Protein AF-A0A8H4QXZ8-F1 (afdb_monomer_lite)

Sequence (461 aa):
MEMTDLEATKEKPDNKYRVPRISLKGYVGNFFSRNATYQVMFWPHSFQKPGVSCVSVPPTEKPFRNQDNFQRIYKGRTADDRYINPDNGRLDHLIVQCTDRVYSGRRNSTYKRTFIRNVSPKTLRVANWPMSHLDYGPRKNKPLGYFLMVVKWPLTCIALYIIIGLPGVASTGDVINDGGFDAFVYRYWGICKITRNAVETNNKTLTEISQSEDDETDETKMPNNRILEPRKLCFLTGRTAPLLDPDNPGLEAEMGLPMLVSEWKAQNQDIHNGKCPDYVFIAYTTEHFNHSDTHAIRVLHALAARATREVGLEAYWIGVSCMQTKTQSLQGHQEDVFRISDVVRGAYSLAVIVGPGERDPTNEAPTEFLLQHWGERMWTLPEALLSTPHRPIQVWRRGYPDPLILSKTQLAALAWRDMASTRQLVDHYEGNLTLSRLELVIIGLQSVFSRKTTQYFRNKQ

Foldseek 3Di:
DDDDDDDDPPDDPDPPDDPPPQPFPACVRLVPAPQWDADDPDPPGIWGDAPDFADFAPPPDAFDWDAWPVRDIDGHRGPAAWDQDPVPRDTDFDEDEDGPCVRNDDRHDSGMYDHDHPPDAPLVCLVCVLVPQPDPDPDPRDVVSVVSSVVSVVVSVVVNVVQVPDPPSPPPPPCDPVVDDDPDPDPDPDDPQDPDDPVRPPCVVVVVVVVPDDDPPPPVCPPRDDLDEQQKKFFQDDLDDPPDDPPDPPLVNQAGDIDGQVVVCVVCVPPAVSDRFAEEEEAEDCQFQPLVDPVSVSLSRNQRSVVCVVVVGGIYDDCSRRADDCVVPVVRNVVNVVSVLSNLLRHPAYEYEFEQGPVRPPRPDDLLVRLQVSLLALCVLSSLLSHDAPAWYWYHYRPDDGTDTHDSLRSLVRHYPPSVLSNQSSCCSNVVDPDDPVSNVVSVVVRSVSHDDDPVPDPPD

Structure (mmCIF, N/CA/C/O backbone):
data_AF-A0A8H4QXZ8-F1
#
_entry.id   AF-A0A8H4QXZ8-F1
#
loop_
_atom_site.group_PDB
_atom_site.id
_atom_site.type_symbol
_atom_site.label_atom_id
_atom_site.label_alt_id
_atom_site.label_comp_id
_atom_site.label_asym_id
_atom_site.label_entity_id
_atom_site.label_seq_id
_atom_site.pdbx_PDB_ins_code
_atom_site.Cartn_x
_atom_site.Cartn_y
_atom_site.Cartn_z
_atom_site.occupancy
_atom_site.B_iso_or_equiv
_atom_site.auth_seq_id
_atom_site.auth_comp_id
_atom_site.auth_asym_id
_atom_site.auth_atom_id
_atom_site.pdbx_PDB_model_num
ATOM 1 N N . MET A 1 1 ? 38.850 -57.805 4.869 1.00 40.12 1 MET A N 1
ATOM 2 C CA . MET A 1 1 ? 39.783 -56.667 4.940 1.00 40.12 1 MET A CA 1
ATOM 3 C C . MET A 1 1 ? 39.761 -56.013 3.578 1.00 40.12 1 MET A C 1
ATOM 5 O O . MET A 1 1 ? 40.509 -56.425 2.714 1.00 40.12 1 MET A O 1
ATOM 9 N N . GLU A 1 2 ? 38.828 -55.091 3.378 1.00 25.50 2 GLU A N 1
ATOM 10 C CA . GLU A 1 2 ? 38.849 -54.123 2.281 1.00 25.50 2 GLU A CA 1
ATOM 11 C C . GLU A 1 2 ? 37.888 -53.004 2.692 1.00 25.50 2 GLU A C 1
ATOM 13 O O . GLU A 1 2 ? 36.695 -53.225 2.887 1.00 25.50 2 GLU A O 1
ATOM 18 N N . MET A 1 3 ? 38.474 -51.845 2.987 1.00 28.33 3 MET A N 1
ATOM 19 C CA . MET A 1 3 ? 37.795 -50.579 3.227 1.00 28.33 3 MET A CA 1
ATOM 20 C C . MET A 1 3 ? 37.435 -50.028 1.850 1.00 28.33 3 MET A C 1
ATOM 22 O O . MET A 1 3 ? 38.334 -49.728 1.071 1.00 28.33 3 MET A O 1
ATOM 26 N N . THR A 1 4 ? 36.149 -49.927 1.531 1.00 30.42 4 THR A N 1
ATOM 27 C CA . THR A 1 4 ? 35.691 -49.180 0.356 1.00 30.42 4 THR A CA 1
ATOM 28 C C . THR A 1 4 ? 35.360 -47.757 0.775 1.00 30.42 4 THR A C 1
ATOM 30 O O . THR A 1 4 ? 34.411 -47.524 1.526 1.00 30.42 4 THR A O 1
ATOM 33 N N . ASP A 1 5 ? 36.188 -46.838 0.287 1.00 28.52 5 ASP A N 1
ATOM 34 C CA . ASP A 1 5 ? 36.081 -45.394 0.422 1.00 28.52 5 ASP A CA 1
ATOM 35 C C . ASP A 1 5 ? 34.729 -44.865 -0.080 1.00 28.52 5 ASP A C 1
ATOM 37 O O . ASP A 1 5 ? 34.314 -45.092 -1.218 1.00 28.52 5 ASP A O 1
ATOM 41 N N . LEU A 1 6 ? 34.050 -44.113 0.786 1.00 31.20 6 LEU A N 1
ATOM 42 C CA . LEU A 1 6 ? 32.918 -43.258 0.441 1.00 31.20 6 LEU A CA 1
ATOM 43 C C . LEU A 1 6 ? 33.457 -41.986 -0.229 1.00 31.20 6 LEU A C 1
ATOM 45 O O . LEU A 1 6 ? 33.706 -40.974 0.429 1.00 31.20 6 LEU A O 1
ATOM 49 N N . GLU A 1 7 ? 33.639 -42.021 -1.549 1.00 31.31 7 GLU A N 1
ATOM 50 C CA . GLU A 1 7 ? 33.827 -40.798 -2.330 1.00 31.31 7 GLU A CA 1
ATOM 51 C C . GLU A 1 7 ? 32.504 -40.024 -2.406 1.00 31.31 7 GLU A C 1
ATOM 53 O O . GLU A 1 7 ? 31.550 -40.403 -3.085 1.00 31.31 7 GLU A O 1
ATOM 58 N N . ALA A 1 8 ? 32.464 -38.903 -1.688 1.00 29.77 8 ALA A N 1
ATOM 59 C CA . ALA A 1 8 ? 31.412 -37.906 -1.767 1.00 29.77 8 ALA A CA 1
ATOM 60 C C . ALA A 1 8 ? 31.281 -37.371 -3.204 1.00 29.77 8 ALA A C 1
ATOM 62 O O . ALA A 1 8 ? 32.132 -36.624 -3.702 1.00 29.77 8 ALA A O 1
ATOM 63 N N . THR A 1 9 ? 30.176 -37.706 -3.865 1.00 29.73 9 THR A N 1
ATOM 64 C CA . THR A 1 9 ? 29.753 -37.087 -5.120 1.00 29.73 9 THR A CA 1
ATOM 65 C C . THR A 1 9 ? 29.471 -35.605 -4.883 1.00 29.73 9 THR A C 1
ATOM 67 O O . THR A 1 9 ? 28.414 -35.222 -4.390 1.00 29.73 9 THR A O 1
ATOM 70 N N . LYS A 1 10 ? 30.433 -34.745 -5.239 1.00 30.77 10 LYS A N 1
ATOM 71 C CA . LYS A 1 10 ? 30.224 -33.297 -5.367 1.00 30.77 10 LYS A CA 1
ATOM 72 C C . LYS A 1 10 ? 29.241 -33.032 -6.506 1.00 30.77 10 LYS A C 1
ATOM 74 O O . LYS A 1 10 ? 29.642 -32.944 -7.669 1.00 30.77 10 LYS A O 1
ATOM 79 N N . GLU A 1 11 ? 27.967 -32.870 -6.173 1.00 29.28 11 GLU A N 1
ATOM 80 C CA . GLU A 1 11 ? 26.991 -32.277 -7.080 1.00 29.28 11 GLU A CA 1
ATOM 81 C C . GLU A 1 11 ? 27.438 -30.855 -7.451 1.00 29.28 11 GLU A C 1
ATOM 83 O O . GLU A 1 11 ? 27.736 -30.008 -6.606 1.00 29.28 11 GLU A O 1
ATOM 88 N N . LYS A 1 12 ? 27.567 -30.604 -8.757 1.00 30.59 12 LYS A N 1
ATOM 89 C CA . LYS A 1 12 ? 27.849 -29.271 -9.296 1.00 30.59 12 LYS A CA 1
ATOM 90 C C . LYS A 1 12 ? 26.573 -28.432 -9.186 1.00 30.59 12 LYS A C 1
ATOM 92 O O . LYS A 1 12 ? 25.560 -28.866 -9.729 1.00 30.59 12 LYS A O 1
ATOM 97 N N . PRO A 1 13 ? 26.615 -27.218 -8.610 1.00 33.22 13 PRO A N 1
ATOM 98 C CA . PRO A 1 13 ? 25.441 -26.359 -8.560 1.00 33.22 13 PRO A CA 1
ATOM 99 C C . PRO A 1 13 ? 25.005 -25.968 -9.977 1.00 33.22 13 PRO A C 1
ATOM 101 O O . PRO A 1 13 ? 25.792 -25.457 -10.791 1.00 33.22 13 PRO A O 1
ATOM 104 N N . ASP A 1 14 ? 23.737 -26.250 -10.255 1.00 35.47 14 ASP A N 1
ATOM 105 C CA . ASP A 1 14 ? 23.066 -26.084 -11.535 1.00 35.47 14 ASP A CA 1
ATOM 106 C C . ASP A 1 14 ? 22.974 -24.581 -11.879 1.00 35.47 14 ASP A C 1
ATOM 108 O O . ASP A 1 14 ? 22.296 -23.785 -11.234 1.00 35.47 14 ASP A O 1
ATOM 112 N N . ASN A 1 15 ? 23.739 -24.152 -12.885 1.00 38.16 15 ASN A N 1
ATOM 113 C CA . ASN A 1 15 ? 23.988 -22.745 -13.240 1.00 38.16 15 ASN A CA 1
ATOM 114 C C . ASN A 1 15 ? 22.828 -22.126 -14.055 1.00 38.16 15 ASN A C 1
ATOM 116 O O . ASN A 1 15 ? 23.041 -21.601 -15.152 1.00 38.16 15 ASN A O 1
ATOM 120 N N . LYS A 1 16 ? 21.586 -22.210 -13.563 1.00 38.00 16 LYS A N 1
ATOM 121 C CA . LYS A 1 16 ? 20.384 -21.827 -14.335 1.00 38.00 16 LYS A CA 1
ATOM 122 C C . LYS A 1 16 ? 20.108 -20.322 -14.436 1.00 38.00 16 LYS A C 1
ATOM 124 O O . LYS A 1 16 ? 19.367 -19.917 -15.328 1.00 38.00 16 LYS A O 1
ATOM 129 N N . TYR A 1 17 ? 20.786 -19.471 -13.665 1.00 39.31 17 TYR A N 1
ATOM 130 C CA . TYR A 1 17 ? 20.624 -18.012 -13.750 1.00 39.31 17 TYR A CA 1
ATOM 131 C C . TYR A 1 17 ? 21.889 -17.307 -14.238 1.00 39.31 17 TYR A C 1
ATOM 133 O O . TYR A 1 17 ? 22.532 -16.541 -13.524 1.00 39.31 17 TYR A O 1
ATOM 141 N N . ARG A 1 18 ? 22.265 -17.536 -15.499 1.00 39.78 18 ARG A N 1
ATOM 142 C CA . ARG A 1 18 ? 23.238 -16.671 -16.180 1.00 39.78 18 ARG A CA 1
ATOM 143 C C . ARG A 1 18 ? 22.534 -15.869 -17.251 1.00 39.78 18 ARG A C 1
ATOM 145 O O . ARG A 1 18 ? 22.219 -16.404 -18.307 1.00 39.78 18 ARG A O 1
ATOM 152 N N . VAL A 1 19 ? 22.338 -14.576 -17.001 1.00 39.78 19 VAL A N 1
ATOM 153 C CA . VAL A 1 19 ? 21.958 -13.624 -18.050 1.00 39.78 19 VAL A CA 1
ATOM 154 C C . VAL A 1 19 ? 23.152 -13.520 -19.008 1.00 39.78 19 VAL A C 1
ATOM 156 O O . VAL A 1 19 ? 24.196 -12.991 -18.615 1.00 39.78 19 VAL A O 1
ATOM 159 N N . PRO A 1 20 ? 23.080 -14.054 -20.241 1.00 45.22 20 PRO A N 1
ATOM 160 C CA . PRO A 1 20 ? 24.169 -13.884 -21.190 1.00 45.22 20 PRO A CA 1
ATOM 161 C C . PRO A 1 20 ? 24.336 -12.388 -21.474 1.00 45.22 20 PRO A C 1
ATOM 163 O O . PRO A 1 20 ? 23.347 -11.681 -21.673 1.00 45.22 20 PRO A O 1
ATOM 166 N N . ARG A 1 21 ? 25.579 -11.889 -21.518 1.00 49.34 21 ARG A N 1
ATOM 167 C CA . ARG A 1 21 ? 25.842 -10.534 -22.024 1.00 49.34 21 ARG A CA 1
ATOM 168 C C . ARG A 1 21 ? 25.357 -10.471 -23.472 1.00 49.34 21 ARG A C 1
ATOM 170 O O . ARG A 1 21 ? 25.972 -11.046 -24.367 1.00 49.34 21 ARG A O 1
ATOM 177 N N . ILE A 1 22 ? 24.240 -9.787 -23.699 1.00 55.28 22 ILE A N 1
ATOM 178 C CA . ILE A 1 22 ? 23.729 -9.514 -25.040 1.00 55.28 22 ILE A CA 1
ATOM 179 C C . ILE A 1 22 ? 24.580 -8.371 -25.594 1.00 55.28 22 ILE A C 1
ATOM 181 O O . ILE A 1 22 ? 24.393 -7.214 -25.222 1.00 55.28 22 ILE A O 1
ATOM 185 N N . SER A 1 23 ? 25.554 -8.701 -26.443 1.00 59.81 23 SER A N 1
ATOM 186 C CA . SER A 1 23 ? 26.303 -7.688 -27.187 1.00 59.81 23 SER A CA 1
ATOM 187 C C . SER A 1 23 ? 25.345 -6.956 -28.125 1.00 59.81 23 SER A C 1
ATOM 189 O O . SER A 1 23 ? 24.723 -7.583 -28.985 1.00 59.81 23 SER A O 1
ATOM 191 N N . LEU A 1 24 ? 25.197 -5.645 -27.920 1.00 66.38 24 LEU A N 1
ATOM 192 C CA . LEU A 1 24 ? 24.347 -4.805 -28.752 1.00 66.38 24 LEU A CA 1
ATOM 193 C C . LEU A 1 24 ? 25.081 -4.459 -30.060 1.00 66.38 24 LEU A C 1
ATOM 195 O O . LEU A 1 24 ? 26.149 -3.853 -30.045 1.00 66.38 24 LEU A O 1
ATOM 199 N N . LYS A 1 25 ? 24.486 -4.803 -31.198 1.00 67.81 25 LYS A N 1
ATOM 200 C CA . LYS A 1 25 ? 24.957 -4.595 -32.574 1.00 67.81 25 LYS A CA 1
ATOM 201 C C . LYS A 1 25 ? 25.077 -3.118 -32.965 1.00 67.81 25 LYS A C 1
ATOM 203 O O . LYS A 1 25 ? 25.807 -2.792 -33.903 1.00 67.81 25 LYS A O 1
ATOM 208 N N . GLY A 1 26 ? 24.370 -2.222 -32.270 1.00 69.38 26 GLY A N 1
ATOM 209 C CA . GLY A 1 26 ? 24.439 -0.774 -32.487 1.00 69.38 26 GLY A CA 1
ATOM 210 C C . GLY A 1 26 ? 24.115 -0.352 -33.930 1.00 69.38 26 GLY A C 1
ATOM 211 O O . GLY A 1 26 ? 23.348 -1.017 -34.625 1.00 69.38 26 GLY A O 1
ATOM 212 N N . TYR A 1 27 ? 24.702 0.763 -34.388 1.00 66.94 27 TYR A N 1
ATOM 213 C CA . TYR A 1 27 ? 24.479 1.286 -35.746 1.00 66.94 27 TYR A CA 1
ATOM 214 C C . TYR A 1 27 ? 24.989 0.331 -36.826 1.00 66.94 27 TYR A C 1
ATOM 216 O O . TYR A 1 27 ? 24.256 0.026 -37.755 1.00 66.94 27 TYR A O 1
ATOM 224 N N . VAL A 1 28 ? 26.211 -0.183 -36.695 1.00 67.00 28 VAL A N 1
ATOM 225 C CA . VAL A 1 28 ? 26.850 -0.968 -37.764 1.00 67.00 28 VAL A CA 1
ATOM 226 C C . VAL A 1 28 ? 26.048 -2.231 -38.103 1.00 67.00 28 VAL A C 1
ATOM 228 O O . VAL A 1 28 ? 25.937 -2.580 -39.273 1.00 67.00 28 VAL A O 1
ATOM 231 N N . GLY A 1 29 ? 25.426 -2.882 -37.112 1.00 70.25 29 GLY A N 1
ATOM 232 C CA . GLY A 1 29 ? 24.627 -4.084 -37.363 1.00 70.25 29 GLY A CA 1
ATOM 233 C C . GLY A 1 29 ? 23.132 -3.849 -37.609 1.00 70.25 29 GLY A C 1
ATOM 234 O O . GLY A 1 29 ? 22.525 -4.625 -38.344 1.00 70.25 29 GLY A O 1
ATOM 235 N N . ASN A 1 30 ? 22.518 -2.813 -37.025 1.00 71.19 30 ASN A N 1
ATOM 236 C CA . ASN A 1 30 ? 21.069 -2.591 -37.157 1.00 71.19 30 ASN A CA 1
ATOM 237 C C . ASN A 1 30 ? 20.690 -1.563 -38.225 1.00 71.19 30 ASN A C 1
ATOM 239 O O . ASN A 1 30 ? 19.537 -1.557 -38.654 1.00 71.19 30 ASN A O 1
ATOM 243 N N . PHE A 1 31 ? 21.624 -0.709 -38.660 1.00 69.00 31 PHE A N 1
ATOM 244 C CA . PHE A 1 31 ? 21.345 0.305 -39.675 1.00 69.00 31 PHE A CA 1
ATOM 245 C C . PHE A 1 31 ? 20.950 -0.348 -40.998 1.00 69.00 31 PHE A C 1
ATOM 247 O O . PHE A 1 31 ? 19.939 0.041 -41.550 1.00 69.00 31 PHE A O 1
ATOM 254 N N . PHE A 1 32 ? 21.631 -1.416 -41.425 1.00 68.81 32 PHE A N 1
ATOM 255 C CA . PHE A 1 32 ? 21.321 -2.165 -42.654 1.00 68.81 32 PHE A CA 1
ATOM 256 C C . PHE A 1 32 ? 20.260 -3.265 -42.480 1.00 68.81 32 PHE A C 1
ATOM 258 O O . PHE A 1 32 ? 20.132 -4.162 -43.314 1.00 68.81 32 PHE A O 1
ATOM 265 N N . SER A 1 33 ? 19.497 -3.242 -41.386 1.00 72.38 33 SER A N 1
ATOM 266 C CA . SER A 1 33 ? 18.432 -4.222 -41.177 1.00 72.38 33 SER A CA 1
ATOM 267 C C . SER A 1 33 ? 17.321 -4.038 -42.212 1.00 72.38 33 SER A C 1
ATOM 269 O O . SER A 1 33 ? 16.847 -2.924 -42.430 1.00 72.38 33 SER A O 1
ATOM 271 N N . ARG A 1 34 ? 16.814 -5.145 -42.776 1.00 70.88 34 ARG A N 1
ATOM 272 C CA . ARG A 1 34 ? 15.677 -5.166 -43.725 1.00 70.88 34 ARG A CA 1
ATOM 273 C C . ARG A 1 34 ? 14.434 -4.437 -43.197 1.00 70.88 34 ARG A C 1
ATOM 275 O O . ARG A 1 34 ? 13.572 -4.024 -43.965 1.00 70.88 34 ARG A O 1
ATOM 282 N N . ASN A 1 35 ? 14.338 -4.285 -41.878 1.00 73.38 35 ASN A N 1
ATOM 283 C CA . ASN A 1 35 ? 13.201 -3.677 -41.208 1.00 73.38 35 ASN A CA 1
ATOM 284 C C . ASN A 1 35 ? 13.398 -2.201 -40.826 1.00 73.38 35 ASN A C 1
ATOM 286 O O . ASN A 1 35 ? 12.463 -1.626 -40.259 1.00 73.38 35 ASN A O 1
ATOM 290 N N . ALA A 1 36 ? 14.559 -1.609 -41.120 1.00 80.81 36 ALA A N 1
ATOM 291 C CA . ALA A 1 36 ? 14.874 -0.222 -40.807 1.00 80.81 36 ALA A CA 1
ATOM 292 C C . ALA A 1 36 ? 14.203 0.747 -41.796 1.00 80.81 36 ALA A C 1
ATOM 294 O O . ALA A 1 36 ? 14.216 0.561 -43.008 1.00 80.81 36 ALA A O 1
ATOM 295 N N . THR A 1 37 ? 13.589 1.792 -41.255 1.00 83.00 37 THR A N 1
ATOM 296 C CA . THR A 1 37 ? 13.102 2.972 -41.972 1.00 83.00 37 THR A CA 1
ATOM 297 C C . THR A 1 37 ? 13.981 4.149 -41.586 1.00 83.00 37 THR A C 1
ATOM 299 O O . THR A 1 37 ? 14.341 4.289 -40.416 1.00 83.00 37 THR A O 1
ATOM 302 N N . TYR A 1 38 ? 14.305 4.996 -42.558 1.00 80.38 38 TYR A N 1
ATOM 303 C CA . TYR A 1 38 ? 15.212 6.119 -42.361 1.00 80.38 38 TYR A CA 1
ATOM 304 C C . TYR A 1 38 ? 14.473 7.448 -42.417 1.00 80.38 38 TYR A C 1
ATOM 306 O O . TYR A 1 38 ? 13.530 7.615 -43.192 1.00 80.38 38 TYR A O 1
ATOM 314 N N . GLN A 1 39 ? 14.923 8.397 -41.604 1.00 77.31 39 GLN A N 1
ATOM 315 C CA . GLN A 1 39 ? 14.449 9.774 -41.636 1.00 77.31 39 GLN A CA 1
ATOM 316 C C . GLN A 1 39 ? 15.647 10.716 -41.576 1.00 77.31 3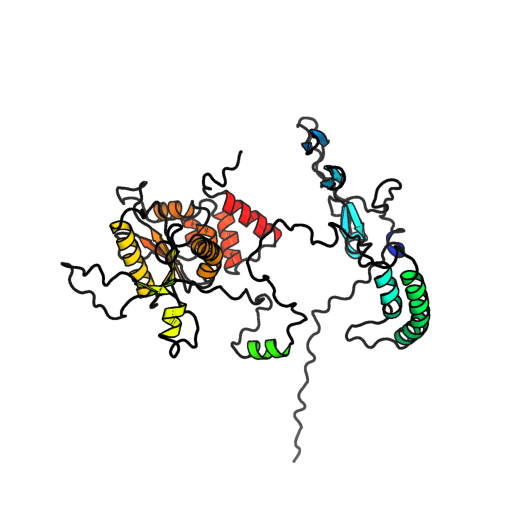9 GLN A C 1
ATOM 318 O O . GLN A 1 39 ? 16.487 10.634 -40.683 1.00 77.31 39 GLN A O 1
ATOM 323 N N . VAL A 1 40 ? 15.741 11.601 -42.565 1.00 68.62 40 VAL A N 1
ATOM 324 C CA . VAL A 1 40 ? 16.915 12.467 -42.742 1.00 68.62 40 VAL A CA 1
ATOM 325 C C . VAL A 1 40 ? 16.863 13.657 -41.785 1.00 68.62 40 VAL A C 1
ATOM 327 O O . VAL A 1 40 ? 17.866 14.002 -41.175 1.00 68.62 40 VAL A O 1
ATOM 330 N N . MET A 1 41 ? 15.680 14.246 -41.605 1.00 62.12 41 MET A N 1
ATOM 331 C CA . MET A 1 41 ? 15.541 15.562 -40.976 1.00 62.12 41 MET A CA 1
ATOM 332 C C . MET A 1 41 ? 15.257 15.531 -39.471 1.00 62.12 41 MET A C 1
ATOM 334 O O . MET A 1 41 ? 15.495 16.516 -38.784 1.00 62.12 41 MET A O 1
ATOM 338 N N . PHE A 1 42 ? 14.761 14.409 -38.949 1.00 65.94 42 PHE A N 1
ATOM 339 C CA . PHE A 1 42 ? 14.379 14.291 -37.544 1.00 65.94 42 PHE A CA 1
ATOM 340 C C . PHE A 1 42 ? 15.097 13.120 -36.893 1.00 65.94 42 PHE A C 1
ATOM 342 O O . PHE A 1 42 ? 15.266 12.052 -37.489 1.00 65.94 42 PHE A O 1
ATOM 349 N N . TRP A 1 43 ? 15.513 13.333 -35.650 1.00 62.78 43 TRP A N 1
ATOM 350 C CA . TRP A 1 43 ? 16.095 12.289 -34.827 1.00 62.78 43 TRP A CA 1
ATOM 351 C C . TRP A 1 43 ? 14.971 11.447 -34.208 1.00 62.78 43 TRP A C 1
ATOM 353 O O . TRP A 1 43 ? 13.978 12.019 -33.761 1.00 62.78 43 TRP A O 1
ATOM 363 N N . PRO A 1 44 ? 15.089 10.108 -34.136 1.00 71.25 44 PRO A N 1
ATOM 364 C CA . PRO A 1 44 ? 16.190 9.254 -34.578 1.00 71.25 44 PRO A CA 1
ATOM 365 C C . PRO A 1 44 ? 16.183 8.908 -36.082 1.00 71.25 44 PRO A C 1
ATOM 367 O O . PRO A 1 44 ? 15.186 8.435 -36.614 1.00 71.25 44 PRO A O 1
ATOM 370 N N . HIS A 1 45 ? 17.360 8.961 -36.723 1.00 73.00 45 HIS A N 1
ATOM 371 C CA . HIS A 1 45 ? 17.526 8.720 -38.172 1.00 73.00 45 HIS A CA 1
ATOM 372 C C . HIS A 1 45 ? 17.198 7.313 -38.694 1.00 73.00 45 HIS A C 1
ATOM 374 O O . HIS A 1 45 ? 17.059 7.124 -39.898 1.00 73.00 45 HIS A O 1
ATOM 380 N N . SER A 1 46 ? 17.105 6.319 -37.812 1.00 82.44 46 SER A N 1
ATOM 381 C CA . SER A 1 46 ? 16.758 4.936 -38.152 1.00 82.44 46 SER A CA 1
ATOM 382 C C . SER A 1 46 ? 15.774 4.394 -37.123 1.00 82.44 46 SER A C 1
ATOM 384 O O . SER A 1 46 ? 16.032 4.446 -35.920 1.00 82.44 46 SER A O 1
ATOM 386 N N . PHE A 1 47 ? 14.635 3.883 -37.567 1.00 86.06 47 PHE A N 1
ATOM 387 C CA . PHE A 1 47 ? 13.634 3.280 -36.693 1.00 86.06 47 PHE A CA 1
ATOM 388 C C . PHE A 1 47 ? 12.869 2.190 -37.435 1.00 86.06 47 PHE A C 1
ATOM 390 O O . PHE A 1 47 ? 12.805 2.162 -38.658 1.00 86.06 47 PHE A O 1
ATOM 397 N N . GLN A 1 48 ? 12.262 1.279 -36.693 1.00 86.62 48 GLN A N 1
ATOM 398 C CA . GLN A 1 48 ? 11.352 0.282 -37.231 1.00 86.62 48 GLN A CA 1
ATOM 399 C C . GLN A 1 48 ? 9.915 0.797 -37.088 1.00 86.62 48 GLN A C 1
ATOM 401 O O . GLN A 1 48 ? 9.516 1.239 -36.005 1.00 86.62 48 GLN A O 1
ATOM 406 N N . LYS A 1 49 ? 9.141 0.751 -38.181 1.00 86.56 49 LYS A N 1
ATOM 407 C CA . LYS A 1 49 ? 7.706 1.075 -38.162 1.00 86.56 49 LYS A CA 1
ATOM 408 C C . LYS A 1 49 ? 6.930 0.081 -37.280 1.00 86.56 49 LYS A C 1
ATOM 410 O O . LYS A 1 49 ? 7.328 -1.088 -37.217 1.00 86.56 49 LYS A O 1
ATOM 415 N N . PRO A 1 50 ? 5.836 0.524 -36.634 1.00 84.56 50 PRO A N 1
ATOM 416 C CA . PRO A 1 50 ? 4.964 -0.370 -35.883 1.00 84.56 50 PRO A CA 1
ATOM 417 C C . PRO A 1 50 ? 4.373 -1.440 -36.806 1.00 84.56 50 PRO A C 1
ATOM 419 O O . PRO A 1 50 ? 4.228 -1.226 -38.011 1.00 84.56 50 PRO A O 1
ATOM 422 N N . GLY A 1 51 ? 4.089 -2.614 -36.245 1.00 78.69 51 GLY A N 1
ATOM 423 C CA . GLY A 1 51 ? 3.456 -3.712 -36.989 1.00 78.69 51 GLY A CA 1
ATOM 424 C C . GLY A 1 51 ? 1.973 -3.871 -36.704 1.00 78.69 51 GLY A C 1
ATOM 425 O O . GLY A 1 51 ? 1.303 -4.601 -37.424 1.00 78.69 51 GLY A O 1
ATOM 426 N N . VAL A 1 52 ? 1.476 -3.181 -35.679 1.00 78.00 52 VAL A N 1
ATOM 427 C CA . VAL A 1 52 ? 0.063 -3.122 -35.323 1.00 78.00 52 VAL A CA 1
ATOM 428 C C . VAL A 1 52 ? -0.332 -1.653 -35.322 1.00 78.00 52 VAL A C 1
ATOM 430 O O . VAL A 1 52 ? 0.358 -0.830 -34.726 1.00 78.00 52 VAL A O 1
ATOM 433 N N . SER A 1 53 ? -1.410 -1.320 -36.019 1.00 75.00 53 SER A N 1
ATOM 434 C CA . SER A 1 53 ? -2.034 0.001 -35.966 1.00 75.00 53 SER A CA 1
ATOM 435 C C . SER A 1 53 ? -3.281 -0.072 -35.101 1.00 75.00 53 SER A C 1
ATOM 437 O O . SER A 1 53 ? -4.040 -1.039 -35.195 1.00 75.00 53 SER A O 1
ATOM 439 N N . CYS A 1 54 ? -3.510 0.950 -34.285 1.00 67.75 54 CYS A N 1
ATOM 440 C CA . CYS A 1 54 ? -4.751 1.074 -33.535 1.00 67.75 54 CYS A CA 1
ATOM 441 C C . CYS A 1 54 ? -5.926 1.294 -34.498 1.00 67.75 54 CYS A C 1
ATOM 443 O O . CYS A 1 54 ? -5.758 1.872 -35.576 1.00 67.75 54 CYS A O 1
ATOM 445 N N . VAL A 1 55 ? -7.114 0.820 -34.116 1.00 72.94 55 VAL A N 1
ATOM 446 C CA . VAL A 1 55 ? -8.328 0.984 -34.924 1.00 72.94 55 VAL A CA 1
ATOM 447 C C . VAL A 1 55 ? -8.588 2.478 -35.109 1.00 72.94 55 VAL A C 1
ATOM 449 O O . VAL A 1 55 ? -8.646 3.236 -34.139 1.00 72.94 55 VAL A O 1
ATOM 452 N N . SER A 1 56 ? -8.690 2.919 -36.363 1.00 70.06 56 SER A N 1
ATOM 453 C CA . SER A 1 56 ? -9.068 4.295 -36.665 1.00 70.06 56 SER A CA 1
ATOM 454 C C . SER A 1 56 ? -10.511 4.521 -36.241 1.00 70.06 56 SER A C 1
ATOM 456 O O . SER A 1 56 ? -11.383 3.723 -36.588 1.00 70.06 56 SER A O 1
ATOM 458 N N . VAL A 1 57 ? -10.756 5.625 -35.546 1.00 71.50 57 VAL A N 1
ATOM 459 C CA . VAL A 1 57 ? -12.104 6.059 -35.182 1.00 71.50 57 VAL A CA 1
ATOM 460 C C . VAL A 1 57 ? -12.931 6.213 -36.470 1.00 71.50 57 VAL A C 1
ATOM 462 O O . VAL A 1 57 ? -12.440 6.839 -37.422 1.00 71.50 57 VAL A O 1
ATOM 465 N N . PRO A 1 58 ? -14.141 5.623 -36.554 1.00 74.62 58 PRO A N 1
ATOM 466 C CA . PRO A 1 58 ? -14.980 5.734 -37.741 1.00 74.62 58 PRO A CA 1
ATOM 467 C C . PRO A 1 58 ? -15.295 7.209 -38.041 1.00 74.62 58 PRO A C 1
ATOM 469 O O . PRO A 1 58 ? -15.368 8.028 -37.126 1.00 74.62 58 PRO A O 1
ATOM 472 N N . PRO A 1 59 ? -15.490 7.590 -39.317 1.00 71.50 59 PRO A N 1
ATOM 473 C CA . PRO A 1 59 ? -15.652 8.992 -39.723 1.00 71.50 59 PRO A CA 1
ATOM 474 C C . PRO A 1 59 ? -16.872 9.700 -39.105 1.00 71.50 59 PRO A C 1
ATOM 476 O O . PRO A 1 59 ? -16.976 10.920 -39.209 1.00 71.50 59 PRO A O 1
ATOM 479 N N . THR A 1 60 ? -17.772 8.947 -38.473 1.00 70.88 60 THR A N 1
ATOM 480 C CA . THR A 1 60 ? -18.946 9.410 -37.723 1.00 70.88 60 THR A CA 1
ATOM 481 C C . THR A 1 60 ? -18.616 9.933 -36.322 1.00 70.88 60 THR A C 1
ATOM 483 O O . THR A 1 60 ? -19.370 10.737 -35.780 1.00 70.88 60 THR A O 1
ATOM 486 N N . GLU A 1 61 ? -17.501 9.512 -35.729 1.00 73.94 61 GLU A N 1
ATOM 487 C CA . GLU A 1 61 ? -17.090 9.898 -34.380 1.00 73.94 61 GLU A CA 1
ATOM 488 C C . GLU A 1 61 ? -16.072 11.050 -34.399 1.00 73.94 61 GLU A C 1
ATOM 490 O O . GLU A 1 61 ? -15.305 11.249 -35.348 1.00 73.94 61 GLU A O 1
ATOM 495 N N . LYS A 1 62 ? -16.080 11.869 -33.340 1.00 75.81 62 LYS A N 1
ATOM 496 C CA . LYS A 1 62 ? -15.207 13.048 -33.253 1.00 75.81 62 LYS A CA 1
ATOM 497 C C . LYS A 1 62 ? -13.739 12.610 -33.106 1.00 75.81 62 LYS A C 1
ATOM 499 O O . LYS A 1 62 ? -13.454 11.732 -32.297 1.00 75.81 62 LYS A O 1
ATOM 504 N N . PRO A 1 63 ? -12.791 13.240 -33.829 1.00 81.69 63 PRO A N 1
ATOM 505 C CA . PRO A 1 63 ? -11.374 12.918 -33.694 1.00 81.69 63 PRO A CA 1
ATOM 506 C C . PRO A 1 63 ? -10.859 13.260 -32.291 1.00 81.69 63 PRO A C 1
ATOM 508 O O . PRO A 1 63 ? -11.326 14.217 -31.665 1.00 81.69 63 PRO A O 1
ATOM 511 N N . PHE A 1 64 ? -9.830 12.539 -31.844 1.00 78.56 64 PHE A N 1
ATOM 512 C CA . PHE A 1 64 ? -9.098 12.866 -30.626 1.00 78.56 64 PHE A CA 1
ATOM 513 C C . PHE A 1 64 ? -8.511 14.268 -30.740 1.00 78.56 64 PHE A C 1
ATOM 515 O O . PHE A 1 64 ? -7.808 14.590 -31.703 1.00 78.56 64 PHE A O 1
ATOM 522 N N . ARG A 1 65 ? -8.795 15.103 -29.742 1.00 85.44 65 ARG A N 1
ATOM 523 C CA . ARG A 1 65 ? -8.292 16.469 -29.652 1.00 85.44 65 ARG A CA 1
ATOM 524 C C . ARG A 1 65 ? -7.377 16.569 -28.443 1.00 85.44 65 ARG A C 1
ATOM 526 O O . ARG A 1 65 ? -7.836 16.369 -27.326 1.00 85.44 65 ARG A O 1
ATOM 533 N N . ASN A 1 66 ? -6.120 16.935 -28.671 1.00 82.19 66 ASN A N 1
ATOM 534 C CA . ASN A 1 66 ? -5.225 17.357 -27.601 1.00 82.19 66 ASN A CA 1
ATOM 535 C C . ASN A 1 66 ? -4.884 18.840 -27.764 1.00 82.19 66 ASN A C 1
ATOM 537 O O . ASN A 1 66 ? -4.684 19.311 -28.886 1.00 82.19 66 ASN A O 1
ATOM 541 N N . GLN A 1 67 ? -4.817 19.560 -26.650 1.00 84.31 67 GLN A N 1
ATOM 542 C CA . GLN A 1 67 ? -4.355 20.939 -26.588 1.00 84.31 67 GLN A CA 1
ATOM 543 C C . GLN A 1 67 ? -3.101 20.976 -25.720 1.00 84.31 67 GLN A C 1
ATOM 545 O O . GLN A 1 67 ? -3.123 20.505 -24.587 1.00 84.31 67 GLN A O 1
ATOM 550 N N . ASP A 1 68 ? -2.006 21.496 -26.265 1.00 79.19 68 ASP A N 1
ATOM 551 C CA . ASP A 1 68 ? -0.756 21.621 -25.515 1.00 79.19 68 ASP A CA 1
ATOM 552 C C . ASP A 1 68 ? -0.713 22.893 -24.648 1.00 79.19 68 ASP A C 1
ATOM 554 O O . ASP A 1 68 ? -1.599 23.749 -24.709 1.00 79.19 68 ASP A O 1
ATOM 558 N N . ASN A 1 69 ? 0.345 23.029 -23.839 1.00 73.69 69 ASN A N 1
ATOM 559 C CA . ASN A 1 69 ? 0.552 24.179 -22.950 1.00 73.69 69 ASN A CA 1
ATOM 560 C C . ASN A 1 69 ? 0.722 25.515 -23.708 1.00 73.69 69 ASN A C 1
ATOM 562 O O . ASN A 1 69 ? 0.528 26.585 -23.143 1.00 73.69 69 ASN A O 1
ATOM 566 N N . PHE A 1 70 ? 1.035 25.461 -25.007 1.00 79.81 70 PHE A N 1
ATOM 567 C CA . PHE A 1 70 ? 1.113 26.621 -25.901 1.00 79.81 70 PHE A CA 1
ATOM 568 C C . PHE A 1 70 ? -0.195 26.848 -26.677 1.00 79.81 70 PHE A C 1
ATOM 570 O O . PHE A 1 70 ? -0.213 27.573 -27.671 1.00 79.81 70 PHE A O 1
ATOM 577 N N . GLN A 1 71 ? -1.291 26.219 -26.240 1.00 80.75 71 GLN A N 1
ATOM 578 C CA . GLN A 1 71 ? -2.633 26.299 -26.820 1.00 80.75 71 GLN A CA 1
ATOM 579 C C . GLN A 1 71 ? -2.755 25.813 -28.273 1.00 80.75 71 GLN A C 1
ATOM 581 O O . GLN A 1 71 ? -3.783 26.034 -28.918 1.00 80.75 71 GLN A O 1
ATOM 586 N N . ARG A 1 72 ? -1.759 25.102 -28.807 1.00 82.69 72 ARG A N 1
ATOM 587 C CA . ARG A 1 72 ? -1.849 24.518 -30.149 1.00 82.69 72 ARG A CA 1
ATOM 588 C C . ARG A 1 72 ? -2.695 23.257 -30.079 1.00 82.69 72 ARG A C 1
ATOM 590 O O . ARG A 1 72 ? -2.626 22.483 -29.124 1.00 82.69 72 ARG A O 1
ATOM 597 N N . ILE A 1 73 ? -3.506 23.049 -31.111 1.00 87.06 73 ILE A N 1
A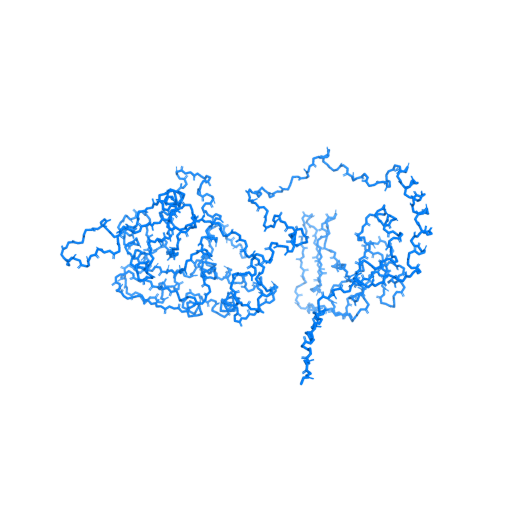TOM 598 C CA . ILE A 1 73 ? -4.489 21.968 -31.138 1.00 87.06 73 ILE A CA 1
ATOM 599 C C . ILE A 1 73 ? -4.017 20.878 -32.094 1.00 87.06 73 ILE A C 1
ATOM 601 O O . ILE A 1 73 ? -3.917 21.093 -33.301 1.00 87.06 73 ILE A O 1
ATOM 605 N N . TYR A 1 74 ? -3.794 19.686 -31.553 1.00 83.88 74 TYR A N 1
ATOM 606 C CA . TYR A 1 74 ? -3.594 18.469 -32.325 1.00 83.88 74 TYR A CA 1
ATOM 607 C C . TYR A 1 74 ? -4.933 17.738 -32.499 1.00 83.88 74 TYR A C 1
ATOM 609 O O . TYR A 1 74 ? -5.666 17.540 -31.527 1.00 83.88 74 TYR A O 1
ATOM 617 N N . LYS A 1 75 ? -5.253 17.330 -33.734 1.00 85.19 75 LYS A N 1
ATOM 618 C CA . LYS A 1 75 ? -6.431 16.511 -34.063 1.00 85.19 75 LYS A CA 1
ATOM 619 C C . LYS A 1 75 ? -5.978 15.210 -34.727 1.00 85.19 75 LYS A C 1
ATOM 621 O O . LYS A 1 75 ? -5.437 15.250 -35.830 1.00 85.19 75 LYS A O 1
ATOM 626 N N . GLY A 1 76 ? -6.199 14.077 -34.066 1.00 79.31 76 GLY A N 1
ATOM 627 C CA . GLY A 1 76 ? -5.853 12.739 -34.559 1.00 79.31 76 GLY A CA 1
ATOM 628 C C . GLY A 1 76 ? -7.090 11.856 -34.731 1.00 79.31 76 GLY A C 1
ATOM 629 O O . GLY A 1 76 ? -8.030 11.950 -33.949 1.00 79.31 76 GLY A O 1
ATOM 630 N N . ARG A 1 77 ? -7.109 10.997 -35.757 1.00 72.38 77 ARG A N 1
ATOM 631 C CA . ARG A 1 77 ? -8.190 10.008 -35.983 1.00 72.38 77 ARG A CA 1
ATOM 632 C C . ARG A 1 77 ? -7.837 8.595 -35.510 1.00 72.3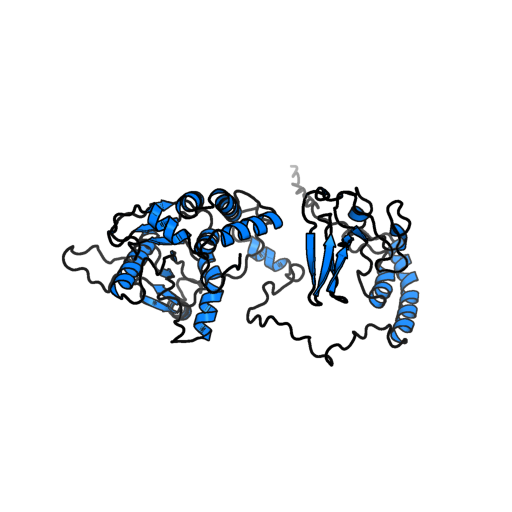8 77 ARG A C 1
ATOM 634 O O . ARG A 1 77 ? -8.696 7.722 -35.478 1.00 72.38 77 ARG A O 1
ATOM 641 N N . THR A 1 78 ? -6.582 8.370 -35.154 1.00 71.88 78 THR A N 1
ATOM 642 C CA . THR A 1 78 ? -6.056 7.093 -34.677 1.00 71.88 78 THR A CA 1
ATOM 643 C C . THR A 1 78 ? -5.594 7.253 -33.235 1.00 71.88 78 THR A C 1
ATOM 645 O O . THR A 1 78 ? -4.941 8.244 -32.892 1.00 71.88 78 THR A O 1
ATOM 648 N N . ALA A 1 79 ? -5.938 6.283 -32.388 1.00 69.75 79 ALA A N 1
ATOM 649 C CA . ALA A 1 79 ? -5.458 6.193 -31.010 1.00 69.75 79 ALA A CA 1
ATOM 650 C C . ALA A 1 79 ? -4.004 5.681 -30.978 1.00 69.75 79 ALA A C 1
ATOM 652 O O . ALA A 1 79 ? -3.727 4.614 -30.443 1.00 69.75 79 ALA A O 1
ATOM 653 N N . ASP A 1 80 ? -3.088 6.393 -31.633 1.00 74.81 80 ASP A N 1
ATOM 654 C CA . ASP A 1 80 ? -1.680 5.997 -31.714 1.00 74.81 80 ASP A CA 1
ATOM 655 C C . ASP A 1 80 ? -0.909 6.399 -30.452 1.00 74.81 80 ASP A C 1
ATOM 657 O O . ASP A 1 80 ? -1.121 7.486 -29.907 1.00 74.81 80 ASP A O 1
ATOM 661 N N . ASP A 1 81 ? 0.075 5.585 -30.068 1.00 80.12 81 ASP A N 1
ATOM 662 C CA . ASP A 1 81 ? 0.990 5.915 -28.974 1.00 80.12 81 ASP A CA 1
ATOM 663 C C . ASP A 1 81 ? 1.824 7.158 -29.316 1.00 80.12 81 ASP A C 1
ATOM 665 O O . ASP A 1 81 ? 2.578 7.197 -30.302 1.00 80.12 81 ASP A O 1
ATOM 669 N N . ARG A 1 82 ? 1.705 8.189 -28.477 1.00 83.50 82 ARG A N 1
ATOM 670 C CA . ARG A 1 82 ? 2.384 9.481 -28.620 1.00 83.50 82 ARG A CA 1
ATOM 671 C C . ARG A 1 82 ? 2.973 9.922 -27.288 1.00 83.50 82 ARG A C 1
ATOM 673 O O . ARG A 1 82 ? 2.460 9.568 -26.232 1.00 83.50 82 ARG A O 1
ATOM 680 N N . TYR A 1 83 ? 4.034 10.713 -27.348 1.00 84.31 83 TYR A N 1
ATOM 681 C CA . TYR A 1 83 ? 4.620 11.371 -26.185 1.00 84.31 83 TYR A CA 1
ATOM 682 C C . TYR A 1 83 ? 4.629 12.883 -26.394 1.00 84.31 83 TYR A C 1
ATOM 684 O O . TYR A 1 83 ? 4.561 13.371 -27.525 1.00 84.31 83 TYR A O 1
ATOM 692 N N . ILE A 1 84 ? 4.698 13.623 -25.292 1.00 83.19 84 ILE A N 1
ATOM 693 C CA . ILE A 1 84 ? 4.884 15.070 -25.326 1.00 83.19 84 ILE A CA 1
ATOM 694 C C . ILE A 1 84 ? 6.379 15.319 -25.479 1.00 83.19 84 ILE A C 1
ATOM 696 O O . ILE A 1 84 ? 7.172 14.926 -24.624 1.00 83.19 84 ILE A O 1
ATOM 700 N N . ASN A 1 85 ? 6.766 15.933 -26.589 1.00 79.88 85 ASN A N 1
ATOM 701 C CA . ASN A 1 85 ? 8.148 16.275 -26.853 1.00 79.88 85 ASN A CA 1
ATOM 702 C C . ASN A 1 85 ? 8.593 17.380 -25.874 1.00 79.88 85 ASN A C 1
ATOM 704 O O . ASN A 1 85 ? 7.939 18.424 -25.815 1.00 79.88 85 ASN A O 1
ATOM 708 N N . PRO A 1 86 ? 9.666 17.159 -25.092 1.00 74.81 86 PRO A N 1
ATOM 709 C CA . PRO A 1 86 ? 10.087 18.089 -24.047 1.00 74.81 86 PRO A CA 1
ATOM 710 C C . PRO A 1 86 ? 10.581 19.429 -24.604 1.00 74.81 86 PRO A C 1
ATOM 712 O O . PRO A 1 86 ? 10.385 20.454 -23.960 1.00 74.81 86 PRO A O 1
ATOM 715 N N . ASP A 1 87 ? 11.152 19.438 -25.810 1.00 76.56 87 ASP A N 1
ATOM 716 C CA . ASP A 1 87 ? 11.787 20.632 -26.376 1.00 76.56 87 ASP A CA 1
ATOM 717 C C . ASP A 1 87 ? 10.758 21.615 -26.934 1.00 76.56 87 ASP A C 1
ATOM 719 O O . ASP A 1 87 ? 10.934 22.830 -26.890 1.00 76.56 87 ASP A O 1
ATOM 723 N N . ASN A 1 88 ? 9.671 21.092 -27.506 1.00 81.25 88 ASN A N 1
ATOM 724 C CA . ASN A 1 88 ? 8.694 21.902 -28.228 1.00 81.25 88 ASN A CA 1
ATOM 725 C C . ASN A 1 88 ? 7.266 21.789 -27.678 1.00 81.25 88 ASN A C 1
ATOM 727 O O . ASN A 1 88 ? 6.404 22.532 -28.144 1.00 81.25 88 ASN A O 1
ATOM 731 N N . GLY A 1 89 ? 6.990 20.878 -26.739 1.00 77.44 89 GLY A N 1
ATOM 732 C CA . GLY A 1 89 ? 5.676 20.629 -26.137 1.00 77.44 89 GLY A CA 1
ATOM 733 C C . GLY A 1 89 ? 4.634 19.979 -27.057 1.00 77.44 89 GLY A C 1
ATOM 734 O O . GLY A 1 89 ? 3.463 19.917 -26.690 1.00 77.44 89 GLY A O 1
ATOM 735 N N . ARG A 1 90 ? 5.007 19.537 -28.266 1.00 84.00 90 ARG A N 1
ATOM 736 C CA . ARG A 1 90 ? 4.090 18.923 -29.244 1.00 84.00 90 ARG A CA 1
ATOM 737 C C . ARG A 1 90 ? 3.921 17.427 -28.989 1.00 84.00 90 ARG A C 1
ATOM 739 O O . ARG A 1 90 ? 4.796 16.776 -28.430 1.00 84.00 90 ARG A O 1
ATOM 746 N N . LEU A 1 91 ? 2.802 16.867 -29.451 1.00 84.62 91 LEU A N 1
ATOM 747 C CA . LEU A 1 91 ? 2.603 15.418 -29.474 1.00 84.62 91 LEU A CA 1
ATOM 748 C C . LEU A 1 91 ? 3.314 14.775 -30.668 1.00 84.62 91 LEU A C 1
ATOM 750 O O . LEU A 1 91 ? 2.821 14.851 -31.798 1.00 84.62 91 LEU A O 1
ATOM 754 N N . ASP A 1 92 ? 4.392 14.052 -30.392 1.00 85.62 92 ASP A N 1
ATOM 755 C CA . ASP A 1 92 ? 5.129 13.266 -31.378 1.00 85.62 92 ASP A CA 1
ATOM 756 C C . ASP A 1 92 ? 4.864 11.763 -31.201 1.00 85.62 92 ASP A C 1
ATOM 758 O O . ASP A 1 92 ? 4.441 11.294 -30.145 1.00 85.62 92 ASP A O 1
ATOM 762 N N . HIS A 1 93 ? 5.069 10.979 -32.262 1.00 85.69 93 HIS A N 1
ATOM 763 C CA . HIS A 1 93 ? 4.891 9.522 -32.207 1.00 85.69 93 HIS A CA 1
ATOM 764 C C . HIS A 1 93 ? 5.859 8.883 -31.213 1.00 85.69 93 HIS A C 1
ATOM 766 O O . HIS A 1 93 ? 7.048 9.180 -31.260 1.00 85.69 93 HIS A O 1
ATOM 772 N N . LEU A 1 94 ? 5.381 7.947 -30.391 1.00 86.06 94 LEU A N 1
ATOM 773 C CA . LEU A 1 94 ? 6.219 7.259 -29.415 1.00 86.06 94 LEU A CA 1
ATOM 774 C C . LEU A 1 94 ? 7.315 6.435 -30.105 1.00 86.06 94 LEU A C 1
ATOM 776 O O . LEU A 1 94 ? 7.040 5.582 -30.960 1.00 86.06 94 LEU A O 1
ATOM 780 N N . ILE A 1 95 ? 8.565 6.694 -29.712 1.00 86.94 95 ILE A N 1
ATOM 781 C CA . ILE A 1 95 ? 9.743 5.955 -30.165 1.00 86.94 95 ILE A CA 1
ATOM 782 C C . ILE A 1 95 ? 10.450 5.369 -28.949 1.00 86.94 95 ILE A C 1
ATOM 784 O O . ILE A 1 95 ? 10.969 6.097 -28.109 1.00 86.94 95 ILE A O 1
ATOM 788 N N . VAL A 1 96 ? 10.502 4.041 -28.878 1.00 84.75 96 VAL A N 1
ATOM 789 C CA . VAL A 1 96 ? 11.063 3.320 -27.730 1.00 84.75 96 VAL A CA 1
ATOM 790 C C . VAL A 1 96 ? 12.415 2.718 -28.096 1.00 84.75 96 VAL A C 1
ATOM 792 O O . VAL A 1 96 ? 12.563 2.069 -29.138 1.00 84.75 96 VAL A O 1
ATOM 795 N N . GLN A 1 97 ? 13.409 2.924 -27.231 1.00 85.81 97 GLN A N 1
ATOM 796 C CA . GLN A 1 97 ? 14.699 2.247 -27.328 1.00 85.81 97 GLN A CA 1
ATOM 797 C C . GLN A 1 97 ? 14.555 0.787 -26.888 1.00 85.81 97 GLN A C 1
ATOM 799 O O . GLN A 1 97 ? 14.018 0.503 -25.823 1.00 85.81 97 GLN A O 1
ATOM 804 N N . CYS A 1 98 ? 15.035 -0.148 -27.702 1.00 81.19 98 CYS A N 1
ATOM 805 C CA . CYS A 1 98 ? 14.901 -1.577 -27.445 1.00 81.19 98 CYS A CA 1
ATOM 806 C C . CYS A 1 98 ? 16.203 -2.338 -27.711 1.00 81.19 98 CYS A C 1
ATOM 808 O O . CYS A 1 98 ? 17.109 -1.862 -28.402 1.00 81.19 98 CYS A O 1
ATOM 810 N N . THR A 1 99 ? 16.287 -3.537 -27.138 1.00 81.38 99 THR A N 1
ATOM 811 C CA . THR A 1 99 ? 17.390 -4.470 -27.380 1.00 81.38 99 THR A CA 1
ATOM 812 C C . THR A 1 99 ? 17.322 -5.030 -28.799 1.00 81.38 99 THR A C 1
ATOM 814 O O . THR A 1 99 ? 16.253 -5.094 -29.411 1.00 81.38 99 THR A O 1
ATOM 817 N N . ASP A 1 100 ? 18.450 -5.500 -29.329 1.00 78.81 100 ASP A N 1
ATOM 818 C CA . ASP A 1 100 ? 18.509 -5.977 -30.719 1.00 78.81 100 ASP A CA 1
ATOM 819 C C . ASP A 1 100 ? 17.567 -7.140 -31.011 1.00 78.81 100 ASP A C 1
ATOM 821 O O . ASP A 1 100 ? 17.039 -7.247 -32.117 1.00 78.81 100 ASP A O 1
ATOM 825 N N . ARG A 1 101 ? 17.328 -8.011 -30.024 1.00 77.94 101 ARG A N 1
ATOM 826 C CA . ARG A 1 101 ? 16.377 -9.122 -30.155 1.00 77.94 101 ARG A CA 1
ATOM 827 C C . ARG A 1 101 ? 14.959 -8.605 -30.405 1.00 77.94 101 ARG A C 1
ATOM 829 O O . ARG A 1 101 ? 14.234 -9.170 -31.215 1.00 77.94 101 ARG A O 1
ATOM 836 N N . VAL A 1 102 ? 14.580 -7.517 -29.739 1.00 80.88 102 VAL A N 1
ATOM 837 C CA . VAL A 1 102 ? 13.263 -6.887 -29.892 1.00 80.88 102 VAL A CA 1
ATOM 838 C C . VAL A 1 102 ? 13.194 -6.057 -31.178 1.00 80.88 102 VAL A C 1
ATOM 840 O O . VAL A 1 102 ? 12.158 -6.051 -31.840 1.00 80.88 102 VAL A O 1
ATOM 843 N N . TYR A 1 103 ? 14.296 -5.411 -31.575 1.00 82.94 103 TYR A N 1
ATOM 844 C CA . TYR A 1 103 ? 14.385 -4.650 -32.827 1.00 82.94 103 TYR A CA 1
ATOM 845 C C . TYR A 1 103 ? 14.317 -5.551 -34.074 1.00 82.94 103 TYR A C 1
ATOM 847 O O . TYR A 1 103 ? 13.631 -5.247 -35.047 1.00 82.94 103 TYR A O 1
ATOM 855 N N . SER A 1 104 ? 15.019 -6.688 -34.052 1.00 80.31 104 SER A N 1
ATOM 856 C CA . SER A 1 104 ? 15.028 -7.667 -35.153 1.00 80.31 104 SER A CA 1
ATOM 857 C C . SER A 1 104 ? 13.838 -8.632 -35.132 1.00 80.31 104 SER A C 1
ATOM 859 O O . SER A 1 104 ? 13.555 -9.267 -36.147 1.00 80.31 104 SER A O 1
ATOM 861 N N . GLY A 1 105 ? 13.135 -8.728 -34.001 1.00 78.75 105 GLY A N 1
ATOM 862 C CA . GLY A 1 105 ? 11.988 -9.610 -33.806 1.00 78.75 105 GLY A CA 1
ATOM 863 C C . GLY A 1 105 ? 10.720 -9.193 -34.560 1.00 78.75 105 GLY A C 1
ATOM 864 O O . GLY A 1 105 ? 10.687 -8.224 -35.324 1.00 78.75 105 GLY A O 1
ATOM 865 N N . ARG A 1 106 ? 9.637 -9.949 -34.330 1.00 79.62 106 ARG A N 1
ATOM 866 C CA . ARG A 1 106 ? 8.326 -9.719 -34.959 1.00 79.62 106 ARG A CA 1
ATOM 867 C C . ARG A 1 106 ? 7.794 -8.323 -34.604 1.00 79.62 106 ARG A C 1
ATOM 869 O O . ARG A 1 106 ? 7.890 -7.873 -33.460 1.00 79.62 106 ARG A O 1
ATOM 876 N N . ARG A 1 107 ? 7.207 -7.641 -35.593 1.00 78.38 107 ARG A N 1
ATOM 877 C CA . ARG A 1 107 ? 6.586 -6.321 -35.419 1.00 78.38 107 ARG A CA 1
ATOM 878 C C . ARG A 1 107 ? 5.217 -6.474 -34.749 1.00 78.38 107 ARG A C 1
ATOM 880 O O . ARG A 1 107 ? 4.207 -6.582 -35.427 1.00 78.38 107 ARG A O 1
ATOM 887 N N . ASN A 1 108 ? 5.195 -6.532 -33.424 1.00 81.94 108 ASN A N 1
ATOM 888 C CA . ASN A 1 108 ? 3.974 -6.676 -32.622 1.00 81.94 108 ASN A CA 1
ATOM 889 C C . ASN A 1 108 ? 3.672 -5.457 -31.729 1.00 81.94 108 ASN A C 1
ATOM 891 O O . ASN A 1 108 ? 2.786 -5.543 -30.891 1.00 81.94 108 ASN A O 1
ATOM 895 N N . SER A 1 109 ? 4.403 -4.343 -31.869 1.00 79.19 109 SER A N 1
ATOM 896 C CA . SER A 1 109 ? 4.101 -3.098 -31.145 1.00 79.19 109 SER A CA 1
ATOM 897 C C . SER A 1 109 ? 3.317 -2.103 -31.993 1.00 79.19 109 SER A C 1
ATOM 899 O O . SER A 1 109 ? 3.466 -2.052 -33.219 1.00 79.19 109 SER A O 1
ATOM 901 N N . THR A 1 110 ? 2.563 -1.279 -31.274 1.00 80.50 110 THR A N 1
ATOM 902 C CA . THR A 1 110 ? 1.854 -0.066 -31.701 1.00 80.50 110 THR A CA 1
ATOM 903 C C . THR A 1 110 ? 2.784 1.145 -31.843 1.00 80.50 110 THR A C 1
ATOM 905 O O . THR A 1 110 ? 2.566 2.008 -32.689 1.00 80.50 110 THR A O 1
ATOM 908 N N . TYR A 1 111 ? 3.889 1.174 -31.093 1.00 83.69 111 TYR A N 1
ATOM 909 C CA . TYR A 1 111 ? 4.911 2.225 -31.148 1.00 83.69 111 TYR A CA 1
ATOM 910 C C . TYR A 1 111 ? 6.099 1.886 -32.065 1.00 83.69 111 TYR A C 1
ATOM 912 O O . TYR A 1 111 ? 6.376 0.718 -32.381 1.00 83.69 111 TYR A O 1
ATOM 920 N N . LYS A 1 112 ? 6.844 2.928 -32.465 1.00 87.56 112 LYS A N 1
ATOM 921 C CA . LYS A 1 112 ? 8.075 2.813 -33.264 1.00 87.56 112 LYS A CA 1
ATOM 922 C C . LYS A 1 112 ? 9.233 2.341 -32.388 1.00 87.56 112 LYS A C 1
ATOM 924 O O . LYS A 1 112 ? 9.370 2.758 -31.240 1.00 87.56 112 LYS A O 1
ATOM 929 N N . ARG A 1 113 ? 10.118 1.514 -32.944 1.00 86.69 113 ARG A N 1
ATOM 930 C CA . ARG A 1 113 ? 11.289 0.991 -32.220 1.00 86.69 113 ARG A CA 1
ATOM 931 C C . ARG A 1 113 ? 12.577 1.584 -32.763 1.00 86.69 113 ARG A C 1
ATOM 933 O O . ARG A 1 113 ? 12.777 1.635 -33.974 1.00 86.69 113 ARG A O 1
ATOM 940 N N . THR A 1 114 ? 13.486 1.965 -31.879 1.00 87.62 114 THR A N 1
ATOM 941 C CA . THR A 1 114 ? 14.889 2.231 -32.215 1.00 87.62 114 THR A CA 1
ATOM 942 C C . THR A 1 114 ? 15.781 1.324 -31.376 1.00 87.62 114 THR A C 1
ATOM 944 O O . THR A 1 114 ? 15.408 0.914 -30.281 1.00 87.62 114 THR A O 1
ATOM 947 N N . PHE A 1 115 ? 16.966 0.989 -31.871 1.00 84.19 115 PHE A N 1
ATOM 948 C CA . PHE A 1 115 ? 17.964 0.283 -31.070 1.00 84.19 115 PHE A CA 1
ATOM 949 C C . PHE A 1 115 ? 18.642 1.241 -30.079 1.00 84.19 115 PHE A C 1
ATOM 951 O O . PHE A 1 115 ? 18.661 2.460 -30.287 1.00 84.19 115 PHE A O 1
ATOM 958 N N . ILE A 1 116 ? 19.201 0.684 -29.006 1.00 80.31 116 ILE A N 1
ATOM 959 C CA . ILE A 1 116 ? 19.977 1.424 -28.004 1.00 80.31 116 ILE A CA 1
ATOM 960 C C . ILE A 1 116 ? 21.296 1.900 -28.635 1.00 80.31 116 ILE A C 1
ATOM 962 O O . ILE A 1 116 ? 22.064 1.110 -29.182 1.00 80.31 116 ILE A O 1
ATOM 966 N N . ARG A 1 117 ? 21.555 3.212 -28.578 1.00 67.44 117 ARG A N 1
ATOM 967 C CA . ARG A 1 117 ? 22.688 3.870 -29.269 1.00 67.44 117 ARG A CA 1
ATOM 968 C C . ARG A 1 117 ? 23.765 4.389 -28.328 1.00 67.44 117 ARG A C 1
ATOM 970 O O . ARG A 1 117 ? 24.941 4.409 -28.694 1.00 67.44 117 ARG A O 1
ATOM 977 N N . ASN A 1 118 ? 23.345 4.816 -27.137 1.00 62.88 118 ASN A N 1
ATOM 978 C CA . ASN A 1 118 ? 24.173 5.540 -26.184 1.00 62.88 118 ASN A CA 1
ATOM 979 C C . ASN A 1 118 ? 24.194 4.870 -24.816 1.00 62.88 118 ASN A C 1
ATOM 981 O O . ASN A 1 118 ? 23.716 5.426 -23.841 1.00 62.88 118 ASN A O 1
ATOM 985 N N . VAL A 1 119 ? 24.787 3.675 -24.756 1.00 63.50 119 VAL A N 1
ATOM 986 C CA . VAL A 1 119 ? 25.031 2.988 -23.476 1.00 63.50 119 VAL A CA 1
ATOM 987 C C . VAL A 1 119 ? 26.079 3.741 -22.640 1.00 63.50 119 VAL A C 1
ATOM 989 O O . VAL A 1 119 ? 26.101 3.613 -21.424 1.00 63.50 119 VAL A O 1
ATOM 992 N N . SER A 1 120 ? 26.944 4.540 -23.281 1.00 68.00 120 SER A N 1
ATOM 993 C CA . SER A 1 120 ? 27.990 5.303 -22.593 1.00 68.00 120 SER A CA 1
ATOM 994 C C . SER A 1 120 ? 28.567 6.475 -23.413 1.00 68.00 120 SER A C 1
ATOM 996 O O . SER A 1 120 ? 28.450 6.466 -24.652 1.00 68.00 120 SER A O 1
ATOM 998 N N . PRO A 1 121 ? 29.213 7.463 -22.750 1.00 76.62 121 PRO A N 1
ATOM 999 C CA . PRO A 1 121 ? 29.998 8.524 -23.391 1.00 76.62 121 PRO A CA 1
ATOM 1000 C C . PRO A 1 121 ? 31.113 7.981 -24.296 1.00 76.62 121 PRO A C 1
ATOM 1002 O O . PRO A 1 121 ? 31.618 6.878 -24.080 1.00 76.62 121 PRO A O 1
ATOM 1005 N N . LYS A 1 122 ? 31.527 8.757 -25.309 1.00 74.56 122 LYS A N 1
ATOM 1006 C CA . LYS A 1 122 ? 32.560 8.339 -26.282 1.00 74.56 122 LYS A CA 1
ATOM 1007 C C . LYS A 1 122 ? 33.891 7.986 -25.604 1.00 74.56 122 LYS A C 1
ATOM 1009 O O . LYS A 1 122 ? 34.490 6.978 -25.964 1.00 74.56 122 LYS A O 1
ATOM 1014 N N . THR A 1 123 ? 34.296 8.751 -24.590 1.00 79.12 123 THR A N 1
ATOM 1015 C CA . THR A 1 123 ? 35.490 8.498 -23.762 1.00 79.12 123 THR A CA 1
ATOM 1016 C C . THR A 1 123 ? 35.451 7.111 -23.123 1.00 79.12 123 THR A C 1
ATOM 1018 O O . THR A 1 123 ? 36.378 6.321 -23.284 1.00 79.12 123 THR A O 1
ATOM 1021 N N . LEU A 1 124 ? 34.328 6.764 -22.491 1.00 79.19 124 LEU A N 1
ATOM 1022 C CA . LEU A 1 124 ? 34.131 5.465 -21.849 1.00 79.19 124 LEU A CA 1
ATOM 1023 C C . LEU A 1 124 ? 34.094 4.313 -22.868 1.00 79.19 124 LEU A C 1
ATOM 1025 O O . LEU A 1 124 ? 34.536 3.206 -22.572 1.00 79.19 124 LEU A O 1
ATOM 1029 N N . ARG A 1 125 ? 33.588 4.546 -24.087 1.00 78.12 125 ARG A N 1
ATOM 1030 C CA . ARG A 1 125 ? 33.629 3.533 -25.160 1.00 78.12 125 ARG A CA 1
ATOM 1031 C C . ARG A 1 125 ? 35.046 3.247 -25.625 1.00 78.12 125 ARG A C 1
ATOM 1033 O O . ARG A 1 125 ? 35.372 2.084 -25.834 1.00 78.12 125 ARG A O 1
ATOM 1040 N N . VAL A 1 126 ? 35.868 4.285 -25.778 1.00 84.31 126 VAL A N 1
ATOM 1041 C CA . VAL A 1 126 ? 37.281 4.130 -26.144 1.00 84.31 126 VAL A CA 1
ATOM 1042 C C . VAL A 1 126 ? 38.035 3.419 -25.022 1.00 84.31 126 VAL A C 1
ATOM 1044 O O . VAL A 1 126 ? 38.755 2.466 -25.302 1.00 84.31 126 VAL A O 1
ATOM 1047 N N . ALA A 1 127 ? 37.788 3.782 -23.760 1.00 84.44 127 ALA A N 1
ATOM 1048 C CA . ALA A 1 127 ? 38.384 3.111 -22.603 1.00 84.44 127 ALA A CA 1
ATOM 1049 C C . ALA A 1 127 ? 38.000 1.621 -22.505 1.00 84.44 127 ALA A C 1
ATOM 1051 O O . ALA A 1 127 ? 38.837 0.785 -22.182 1.00 84.44 127 ALA A O 1
ATOM 1052 N N . ASN A 1 128 ? 36.758 1.268 -22.848 1.00 82.75 128 ASN A N 1
ATOM 1053 C CA . ASN A 1 128 ? 36.279 -0.119 -22.821 1.00 82.75 128 ASN A CA 1
ATOM 1054 C C . ASN A 1 128 ? 36.614 -0.922 -24.092 1.00 82.75 128 ASN A C 1
ATOM 1056 O O . ASN A 1 128 ? 36.393 -2.135 -24.130 1.00 82.75 128 ASN A O 1
ATOM 1060 N N . TRP A 1 129 ? 37.148 -0.294 -25.144 1.00 84.88 129 TRP A N 1
ATOM 1061 C CA . TRP A 1 129 ? 37.469 -0.978 -26.401 1.00 84.88 129 TRP A CA 1
ATOM 1062 C C . TRP A 1 129 ? 38.506 -2.112 -26.271 1.00 84.88 129 TRP A C 1
ATOM 1064 O O . TRP A 1 129 ? 38.273 -3.161 -26.884 1.00 84.88 129 TRP A O 1
ATOM 1074 N N . PRO A 1 130 ? 39.584 -2.019 -25.461 1.00 85.00 130 PRO A N 1
ATOM 1075 C CA . PRO A 1 130 ? 40.546 -3.115 -25.291 1.00 85.00 130 PRO A CA 1
ATOM 1076 C C . PRO A 1 130 ? 39.901 -4.319 -24.608 1.00 85.00 130 PRO A C 1
ATOM 1078 O O . PRO A 1 130 ? 40.203 -5.466 -24.923 1.00 85.00 130 PRO A O 1
ATOM 1081 N N . MET A 1 131 ? 38.955 -4.039 -23.712 1.00 79.25 131 MET A N 1
ATOM 1082 C CA . MET A 1 131 ? 38.227 -5.019 -22.912 1.00 79.25 131 MET A CA 1
ATOM 1083 C C . MET A 1 131 ? 37.053 -5.660 -23.665 1.00 79.25 131 MET A C 1
ATOM 1085 O O . MET A 1 131 ? 36.470 -6.628 -23.188 1.00 79.25 131 MET A O 1
ATOM 1089 N N . SER A 1 132 ? 36.711 -5.169 -24.861 1.00 75.56 132 SER A N 1
ATOM 1090 C CA . SER A 1 132 ? 35.553 -5.642 -25.639 1.00 75.56 132 SER A CA 1
ATOM 1091 C C . SER A 1 132 ? 35.612 -7.120 -26.049 1.00 75.56 132 SER A C 1
ATOM 1093 O O . SER A 1 132 ? 34.580 -7.689 -26.391 1.00 75.56 132 SER A O 1
ATOM 1095 N N . HIS A 1 133 ? 36.803 -7.729 -26.049 1.00 73.94 133 HIS A N 1
ATOM 1096 C CA . HIS A 1 133 ? 37.028 -9.128 -26.443 1.00 73.94 133 HIS A CA 1
ATOM 1097 C C . HIS A 1 133 ? 37.285 -10.052 -25.240 1.00 73.94 133 HIS A C 1
ATOM 1099 O O . HIS A 1 133 ? 37.585 -11.231 -25.432 1.00 73.94 133 HIS A O 1
ATOM 1105 N N . LEU A 1 134 ? 37.182 -9.523 -24.014 1.00 70.69 134 LEU A N 1
ATOM 1106 C CA . LEU A 1 134 ? 37.296 -10.288 -22.777 1.00 70.69 134 LEU A CA 1
ATOM 1107 C C . LEU A 1 134 ? 35.903 -10.635 -22.249 1.00 70.69 134 LEU A C 1
ATOM 1109 O O . LEU A 1 134 ? 35.073 -9.757 -21.993 1.00 70.69 134 LEU A O 1
ATOM 1113 N N . ASP A 1 135 ? 35.669 -11.923 -22.025 1.00 64.56 135 ASP A N 1
ATOM 1114 C CA . ASP A 1 135 ? 34.509 -12.393 -21.289 1.00 64.56 135 ASP A CA 1
ATOM 1115 C C . ASP A 1 135 ? 34.829 -12.292 -19.789 1.00 64.56 135 ASP A C 1
ATOM 1117 O O . ASP A 1 135 ? 35.611 -13.055 -19.232 1.00 64.56 135 ASP A O 1
ATOM 1121 N N . TYR A 1 136 ? 34.199 -11.340 -19.101 1.00 59.00 136 TYR A N 1
ATOM 1122 C CA . TYR A 1 136 ? 34.292 -11.194 -17.636 1.00 59.00 136 TYR A CA 1
ATOM 1123 C C . TYR A 1 136 ? 33.445 -12.228 -16.873 1.00 59.00 136 TYR A C 1
ATOM 1125 O O . TYR A 1 136 ? 33.245 -12.114 -15.667 1.00 59.00 136 TYR A O 1
ATOM 1133 N N . GLY A 1 137 ? 32.878 -13.204 -17.585 1.00 60.72 137 GLY A N 1
ATOM 1134 C CA . GLY A 1 137 ? 32.120 -14.294 -16.986 1.00 60.72 137 GLY A CA 1
ATOM 1135 C C . GLY A 1 137 ? 33.024 -15.453 -16.553 1.00 60.72 137 GLY A C 1
ATOM 1136 O O . GLY A 1 137 ? 34.207 -15.474 -16.873 1.00 60.72 137 GLY A O 1
ATOM 1137 N N . PRO A 1 138 ? 32.469 -16.502 -15.926 1.00 52.09 138 PRO A N 1
ATOM 1138 C CA . PRO A 1 138 ? 33.235 -17.672 -15.471 1.00 52.09 138 PRO A CA 1
ATOM 1139 C C . PRO A 1 138 ? 33.788 -18.551 -16.611 1.00 52.09 138 PRO A C 1
ATOM 1141 O O . PRO A 1 138 ? 34.244 -19.668 -16.369 1.00 52.09 138 PRO A O 1
ATOM 1144 N N . ARG A 1 139 ? 33.670 -18.114 -17.873 1.00 59.53 139 ARG A N 1
ATOM 1145 C CA . ARG A 1 139 ? 34.214 -18.822 -19.034 1.00 59.53 139 ARG A CA 1
ATOM 1146 C C . ARG A 1 139 ? 35.694 -18.483 -19.153 1.00 59.53 139 ARG A C 1
ATOM 1148 O O . ARG A 1 139 ? 36.065 -17.318 -19.114 1.00 59.53 139 ARG A O 1
ATOM 1155 N N . LYS A 1 140 ? 36.534 -19.506 -19.341 1.00 57.62 140 LYS A N 1
ATOM 1156 C CA . LYS A 1 140 ? 37.952 -19.297 -19.648 1.00 57.62 140 LYS A CA 1
ATOM 1157 C C . LYS A 1 140 ? 38.060 -18.459 -20.923 1.00 57.62 140 LYS A C 1
ATOM 1159 O O . LYS A 1 140 ? 37.613 -18.886 -21.988 1.00 57.62 140 LYS A O 1
ATOM 1164 N N . ASN A 1 141 ? 38.639 -17.270 -20.789 1.00 63.50 141 ASN A N 1
ATOM 1165 C CA . ASN A 1 141 ? 38.933 -16.391 -21.909 1.00 63.50 141 ASN A CA 1
ATOM 1166 C C . ASN A 1 141 ? 39.854 -17.105 -22.901 1.00 63.50 141 ASN A C 1
ATOM 1168 O O . ASN A 1 141 ? 40.834 -17.741 -22.511 1.00 63.50 141 ASN A O 1
ATOM 1172 N N . LYS A 1 142 ? 39.538 -17.007 -24.195 1.00 75.81 142 LYS A N 1
ATOM 1173 C CA . LYS A 1 142 ? 40.404 -17.550 -25.247 1.00 75.81 142 LYS A CA 1
ATOM 1174 C C . LYS A 1 142 ? 41.739 -16.787 -25.231 1.00 75.81 142 LYS A C 1
ATOM 1176 O O . LYS A 1 142 ? 41.711 -15.565 -25.073 1.00 75.81 142 LYS A O 1
ATOM 1181 N N . PRO A 1 143 ? 42.889 -17.443 -25.474 1.00 76.38 143 PRO A N 1
ATOM 1182 C CA . PRO A 1 143 ? 44.195 -16.769 -25.511 1.00 76.38 143 PRO A CA 1
ATOM 1183 C C . PRO A 1 143 ? 44.235 -15.633 -26.548 1.00 76.38 143 PRO A C 1
ATOM 1185 O O . PRO A 1 143 ? 44.854 -14.596 -26.325 1.00 76.38 143 PRO A O 1
ATOM 1188 N N . LEU A 1 144 ? 43.468 -15.775 -27.634 1.00 78.94 144 LEU A N 1
ATOM 1189 C CA . LEU A 1 144 ? 43.269 -14.738 -28.648 1.00 78.94 144 LEU A CA 1
ATOM 1190 C C . LEU A 1 144 ? 42.659 -13.439 -28.081 1.00 78.94 144 LEU A C 1
ATOM 1192 O O . LEU A 1 144 ? 42.982 -12.355 -28.555 1.00 78.94 144 LEU A O 1
ATOM 1196 N N . GLY A 1 145 ? 41.794 -13.530 -27.065 1.00 79.75 145 GLY A N 1
ATOM 1197 C CA . GLY A 1 145 ? 41.180 -12.366 -26.417 1.00 79.75 145 GLY A CA 1
ATOM 1198 C C . GLY A 1 145 ? 42.200 -11.531 -25.644 1.00 79.75 145 GLY A C 1
ATOM 1199 O O . GLY A 1 145 ? 42.211 -10.308 -25.770 1.00 79.75 145 GLY A O 1
ATOM 1200 N N . TYR A 1 146 ? 43.116 -12.188 -24.926 1.00 80.25 146 TYR A N 1
ATOM 1201 C CA . TYR A 1 146 ? 44.228 -11.518 -24.243 1.00 80.25 146 TYR A CA 1
ATOM 1202 C C . TYR A 1 146 ? 45.222 -10.906 -25.229 1.00 80.25 146 TYR A C 1
ATOM 1204 O O . TYR A 1 146 ? 45.637 -9.766 -25.045 1.00 80.25 146 TYR A O 1
ATOM 1212 N N . PHE A 1 147 ? 45.550 -11.611 -26.314 1.00 86.19 147 PHE A N 1
ATOM 1213 C CA . PHE A 1 147 ? 46.407 -11.059 -27.363 1.00 86.19 147 PHE A CA 1
ATOM 1214 C C . PHE A 1 147 ? 45.808 -9.782 -27.977 1.00 86.19 147 PHE A C 1
ATOM 1216 O O . PHE A 1 147 ? 46.475 -8.753 -28.064 1.00 86.19 147 PHE A O 1
ATOM 1223 N N . LEU A 1 148 ? 44.518 -9.806 -28.332 1.00 83.88 148 LEU A N 1
ATOM 1224 C CA . LEU A 1 148 ? 43.823 -8.630 -28.861 1.00 83.88 148 LEU A CA 1
ATOM 1225 C C . LEU A 1 148 ? 43.720 -7.491 -27.841 1.00 83.88 148 LEU A C 1
ATOM 1227 O O . LEU A 1 148 ? 43.760 -6.331 -28.245 1.00 83.88 148 LEU A O 1
ATOM 1231 N N . MET A 1 149 ? 43.603 -7.793 -26.545 1.00 85.19 149 MET A N 1
ATOM 1232 C CA . MET A 1 149 ? 43.654 -6.779 -25.488 1.00 85.19 149 MET A CA 1
ATOM 1233 C C . MET A 1 149 ? 45.014 -6.075 -25.485 1.00 85.19 149 MET A C 1
ATOM 1235 O O . MET A 1 149 ? 45.046 -4.849 -25.544 1.00 85.19 149 MET A O 1
ATOM 1239 N N . VAL A 1 150 ? 46.116 -6.835 -25.477 1.00 88.06 150 VAL A N 1
ATOM 1240 C CA . VAL A 1 150 ? 47.486 -6.290 -25.458 1.00 88.06 150 VAL A CA 1
ATOM 1241 C C . VAL A 1 150 ? 47.750 -5.412 -26.682 1.00 88.06 150 VAL A C 1
ATOM 1243 O O . VAL A 1 150 ? 48.302 -4.327 -26.540 1.00 88.06 150 VAL A O 1
ATOM 1246 N N . VAL A 1 151 ? 47.292 -5.824 -27.868 1.00 90.56 151 VAL A N 1
ATOM 1247 C CA . VAL A 1 151 ? 47.450 -5.037 -29.106 1.00 90.56 151 VAL A CA 1
ATOM 1248 C C . VAL A 1 151 ? 46.606 -3.757 -29.090 1.00 90.56 151 VAL A C 1
ATOM 1250 O O . VAL A 1 151 ? 47.056 -2.705 -29.540 1.00 90.56 151 VAL A O 1
ATOM 1253 N N . LYS A 1 152 ? 45.372 -3.816 -28.576 1.00 90.50 152 LYS A N 1
ATOM 1254 C CA . LYS A 1 152 ? 44.457 -2.660 -28.555 1.00 90.50 152 LYS A CA 1
ATOM 1255 C C . LYS A 1 152 ? 44.788 -1.651 -27.462 1.00 90.50 152 LYS A C 1
ATOM 1257 O O . LYS A 1 152 ? 44.471 -0.476 -27.623 1.00 90.50 152 LYS A O 1
ATOM 1262 N N . TRP A 1 153 ? 45.424 -2.088 -26.380 1.00 90.19 153 TRP A N 1
ATOM 1263 C CA . TRP A 1 153 ? 45.765 -1.250 -25.232 1.00 90.19 153 TRP A CA 1
ATOM 1264 C C . TRP A 1 153 ? 46.574 0.011 -25.594 1.00 90.19 153 TRP A C 1
ATOM 1266 O O . TRP A 1 153 ? 46.088 1.111 -25.313 1.00 90.19 153 TRP A O 1
ATOM 1276 N N . PRO A 1 154 ? 47.737 -0.069 -26.276 1.00 92.12 154 PRO A N 1
ATOM 1277 C CA . PRO A 1 154 ? 48.507 1.127 -26.626 1.00 92.12 154 PRO A CA 1
ATOM 1278 C C . PRO A 1 154 ? 47.730 2.058 -27.566 1.00 92.12 154 PRO A C 1
ATOM 1280 O O . PRO A 1 154 ? 47.753 3.274 -27.384 1.00 92.12 154 PRO A O 1
ATOM 1283 N N . LEU A 1 155 ? 46.962 1.500 -28.511 1.00 92.00 155 LEU A N 1
ATOM 1284 C CA . LEU A 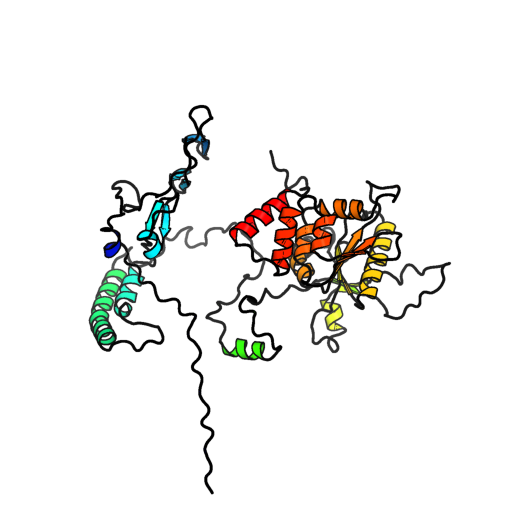1 155 ? 46.112 2.280 -29.417 1.00 92.00 155 LEU A CA 1
ATOM 1285 C C . LEU A 1 155 ? 45.032 3.061 -28.657 1.00 92.00 155 LEU A C 1
ATOM 1287 O O . LEU A 1 155 ? 44.756 4.213 -28.989 1.00 92.00 155 LEU A O 1
ATOM 1291 N N . THR A 1 156 ? 44.450 2.477 -27.604 1.00 90.62 156 THR A N 1
ATOM 1292 C CA . THR A 1 156 ? 43.498 3.208 -26.755 1.00 90.62 156 THR A CA 1
ATOM 1293 C C . THR A 1 156 ? 44.126 4.266 -25.892 1.00 90.62 156 THR A C 1
ATOM 1295 O O . THR A 1 156 ? 43.514 5.316 -25.732 1.00 90.62 156 THR A O 1
ATOM 1298 N N . CYS A 1 157 ? 45.323 4.031 -25.358 1.00 89.50 157 CYS A N 1
ATOM 1299 C CA . CYS A 1 157 ? 46.025 5.041 -24.578 1.00 89.50 157 CYS A CA 1
ATOM 1300 C C . CYS A 1 157 ? 46.308 6.280 -25.438 1.00 89.50 157 CYS A C 1
ATOM 1302 O O . CYS A 1 157 ? 46.030 7.393 -25.002 1.00 89.50 157 CYS A O 1
ATOM 1304 N N . ILE A 1 158 ? 46.753 6.085 -26.685 1.00 91.12 158 ILE A N 1
ATOM 1305 C CA . ILE A 1 158 ? 46.973 7.173 -27.649 1.00 91.12 158 ILE A CA 1
ATOM 1306 C C . ILE A 1 158 ? 45.652 7.885 -27.980 1.00 91.12 158 ILE A C 1
ATOM 1308 O O . ILE A 1 158 ? 45.577 9.111 -27.929 1.00 91.12 158 ILE A O 1
ATOM 1312 N N . ALA A 1 159 ? 44.583 7.134 -28.265 1.00 88.25 159 ALA A N 1
ATOM 1313 C CA . ALA A 1 159 ? 43.277 7.717 -28.575 1.00 88.25 159 ALA A CA 1
ATOM 1314 C C . ALA A 1 159 ? 42.681 8.504 -27.394 1.00 88.25 159 ALA A C 1
ATOM 1316 O O . ALA A 1 159 ? 42.134 9.586 -27.593 1.00 88.25 159 ALA A O 1
ATOM 1317 N N . LEU A 1 160 ? 42.800 7.994 -26.164 1.00 86.62 160 LEU A N 1
ATOM 1318 C CA . LEU A 1 160 ? 42.356 8.692 -24.955 1.00 86.62 160 LEU A CA 1
ATOM 1319 C C . LEU A 1 160 ? 43.179 9.952 -24.704 1.00 86.62 160 LEU A C 1
ATOM 1321 O O . LEU A 1 160 ? 42.595 10.976 -24.369 1.00 86.62 160 LEU A O 1
ATOM 1325 N N . TYR A 1 161 ? 44.496 9.904 -24.915 1.00 87.44 161 TYR A N 1
ATOM 1326 C CA . TYR A 1 161 ? 45.363 11.073 -24.779 1.00 87.44 161 TYR A CA 1
ATOM 1327 C C . TYR A 1 161 ? 44.934 12.208 -25.724 1.00 87.44 161 TYR A C 1
ATOM 1329 O O . TYR A 1 161 ? 44.782 13.349 -25.295 1.00 87.44 161 TYR A O 1
ATOM 1337 N N . ILE A 1 162 ? 44.623 11.879 -26.982 1.00 85.69 162 ILE A N 1
ATOM 1338 C CA . ILE A 1 162 ? 44.112 12.845 -27.969 1.00 85.69 162 ILE A CA 1
ATOM 1339 C C . ILE A 1 162 ? 42.728 13.382 -27.567 1.00 85.69 162 ILE A C 1
ATOM 1341 O O . ILE A 1 162 ? 42.482 14.581 -27.658 1.00 85.69 162 ILE A O 1
ATOM 1345 N N . ILE A 1 163 ? 41.819 12.514 -27.107 1.00 82.00 163 ILE A N 1
ATOM 1346 C CA . ILE A 1 163 ? 40.455 12.910 -26.715 1.00 82.00 163 ILE A CA 1
ATOM 1347 C C . ILE A 1 163 ? 40.457 13.809 -25.471 1.00 82.00 163 ILE A C 1
ATOM 1349 O O . ILE A 1 163 ? 39.655 14.736 -25.399 1.00 82.00 163 ILE A O 1
ATOM 1353 N N . ILE A 1 164 ? 41.341 13.547 -24.505 1.00 80.62 164 ILE A N 1
ATOM 1354 C CA . ILE A 1 164 ? 41.486 14.364 -23.292 1.00 80.62 164 ILE A CA 1
ATOM 1355 C C . ILE A 1 164 ? 42.094 15.733 -23.627 1.00 80.62 164 ILE A C 1
ATOM 1357 O O . ILE A 1 164 ? 41.700 16.730 -23.031 1.00 80.62 164 ILE A O 1
ATOM 1361 N N . GLY A 1 165 ? 43.009 15.796 -24.601 1.00 74.31 165 GLY A N 1
ATOM 1362 C CA . GLY A 1 165 ? 43.624 17.047 -25.053 1.00 74.31 165 GLY A CA 1
ATOM 1363 C C . GLY A 1 165 ? 42.710 17.962 -25.879 1.00 74.31 165 GLY A C 1
ATOM 1364 O O . GLY A 1 165 ? 43.045 19.127 -26.073 1.00 74.31 165 GLY A O 1
ATOM 1365 N N . LEU A 1 166 ? 41.563 17.467 -26.364 1.00 76.44 166 LEU A N 1
ATOM 1366 C CA . LEU A 1 166 ? 40.590 18.255 -27.126 1.00 76.44 166 LEU A CA 1
ATOM 1367 C C . LEU A 1 166 ? 39.529 18.868 -26.188 1.00 76.44 166 LEU A C 1
ATOM 1369 O O . LEU A 1 166 ? 38.677 18.132 -25.668 1.00 76.44 166 LEU A O 1
ATOM 1373 N N . PRO A 1 167 ? 39.521 20.201 -25.989 1.00 60.91 167 PRO A N 1
ATOM 1374 C CA . PRO A 1 167 ? 38.504 20.857 -25.173 1.00 60.91 167 PRO A CA 1
ATOM 1375 C C . PRO A 1 167 ? 37.105 20.630 -25.773 1.00 60.91 167 PRO A C 1
ATOM 1377 O O . PRO A 1 167 ? 36.893 20.811 -26.971 1.00 60.91 167 PRO A O 1
ATOM 1380 N N . GLY A 1 168 ? 36.158 20.184 -24.938 1.00 60.84 168 GLY A N 1
ATOM 1381 C CA . GLY A 1 168 ? 34.767 19.885 -25.315 1.00 60.84 168 GLY A CA 1
ATOM 1382 C C . GLY A 1 168 ? 34.460 18.420 -25.669 1.00 60.84 168 GLY A C 1
ATOM 1383 O O . GLY A 1 168 ? 33.291 18.070 -25.820 1.00 60.84 168 GLY A O 1
ATOM 1384 N N . VAL A 1 169 ? 35.469 17.541 -25.793 1.00 59.94 169 VAL A N 1
ATOM 1385 C CA . VAL A 1 169 ? 35.263 16.093 -26.054 1.00 59.94 169 VAL A CA 1
ATOM 1386 C C . VAL A 1 169 ? 35.541 15.234 -24.817 1.00 59.94 169 VAL A C 1
ATOM 1388 O O . VAL A 1 169 ? 34.902 14.192 -24.627 1.00 59.94 169 VAL A O 1
ATOM 1391 N N . ALA A 1 170 ? 36.466 15.672 -23.958 1.00 57.78 170 ALA A N 1
ATOM 1392 C CA . ALA A 1 170 ? 36.555 15.180 -22.591 1.00 57.78 170 ALA A CA 1
ATOM 1393 C C . ALA A 1 170 ? 35.209 15.425 -21.897 1.00 57.78 170 ALA A C 1
ATOM 1395 O O . ALA A 1 170 ? 34.548 16.420 -22.165 1.00 57.78 170 ALA A O 1
ATOM 1396 N N . SER A 1 171 ? 34.776 14.504 -21.039 1.00 53.84 171 SER A N 1
ATOM 1397 C CA . SER A 1 171 ? 33.502 14.566 -20.318 1.00 53.84 171 SER A CA 1
ATOM 1398 C C . SER A 1 171 ? 33.487 15.669 -19.252 1.00 53.84 171 SER A C 1
ATOM 1400 O O . SER A 1 171 ? 33.259 15.397 -18.076 1.00 53.84 171 SER A O 1
ATOM 1402 N N . THR A 1 172 ? 33.759 16.908 -19.642 1.00 55.62 172 THR A N 1
ATOM 1403 C CA . THR A 1 172 ? 33.285 18.080 -18.929 1.00 55.62 172 THR A CA 1
ATOM 1404 C C . THR A 1 172 ? 31.777 18.043 -19.095 1.00 55.62 172 THR A C 1
ATOM 1406 O O . THR A 1 172 ? 31.268 18.325 -20.178 1.00 55.62 172 THR A O 1
ATOM 1409 N N . GLY A 1 173 ? 31.071 17.543 -18.078 1.00 58.69 173 GLY A N 1
ATOM 1410 C CA . GLY A 1 173 ? 29.620 17.673 -18.041 1.00 58.69 173 GLY A CA 1
ATOM 1411 C C . GLY A 1 173 ? 29.267 19.140 -18.254 1.00 58.69 173 GLY A C 1
ATOM 1412 O O . GLY A 1 173 ? 29.987 20.013 -17.765 1.00 58.69 173 GLY A O 1
ATOM 1413 N N . ASP A 1 174 ? 28.212 19.406 -19.017 1.00 61.34 174 ASP A N 1
ATOM 1414 C CA . ASP A 1 174 ? 27.716 20.768 -19.144 1.00 61.34 174 ASP A CA 1
ATOM 1415 C C . ASP A 1 174 ? 27.416 21.283 -17.732 1.00 61.34 174 ASP A C 1
ATOM 1417 O O . ASP A 1 174 ? 26.699 20.635 -16.962 1.00 61.34 174 ASP A O 1
ATOM 1421 N N . VAL A 1 175 ? 28.029 22.410 -17.362 1.00 61.44 175 VAL A N 1
ATOM 1422 C CA . VAL A 1 175 ? 27.782 23.060 -16.073 1.00 61.44 175 VAL A CA 1
ATOM 1423 C C . VAL A 1 175 ? 26.411 23.713 -16.171 1.00 61.44 175 VAL A C 1
ATOM 1425 O O . VAL A 1 175 ? 26.265 24.865 -16.569 1.00 61.44 175 VAL A O 1
ATOM 1428 N N . ILE A 1 176 ? 25.384 22.926 -15.878 1.00 59.06 176 ILE A N 1
ATOM 1429 C CA . ILE A 1 176 ? 24.018 23.409 -15.724 1.00 59.06 176 ILE A CA 1
ATOM 1430 C C . ILE A 1 176 ? 23.917 23.986 -14.305 1.00 59.06 176 ILE A C 1
ATOM 1432 O O . ILE A 1 176 ? 24.442 23.397 -13.361 1.00 59.06 176 ILE A O 1
ATOM 1436 N N . ASN A 1 177 ? 23.271 25.148 -14.164 1.00 63.91 177 ASN A N 1
ATOM 1437 C CA . ASN A 1 177 ? 23.002 25.797 -12.875 1.00 63.91 177 ASN A CA 1
ATOM 1438 C C . ASN A 1 177 ? 24.267 26.143 -12.048 1.00 63.91 177 ASN A C 1
ATOM 1440 O O . ASN A 1 177 ? 24.315 25.871 -10.852 1.00 63.91 177 ASN A O 1
ATOM 1444 N N . ASP A 1 178 ? 25.315 26.688 -12.683 1.00 72.88 178 ASP A N 1
ATOM 1445 C CA . ASP A 1 178 ? 26.595 27.064 -12.038 1.00 72.88 178 ASP A CA 1
ATOM 1446 C C . ASP A 1 178 ? 27.252 25.936 -11.208 1.00 72.88 178 ASP A C 1
ATOM 1448 O O . ASP A 1 178 ? 28.011 26.178 -10.269 1.00 72.88 178 ASP A O 1
ATOM 1452 N N . GLY A 1 179 ? 26.968 24.671 -11.543 1.00 68.19 179 GLY A N 1
ATOM 1453 C CA . GLY A 1 179 ? 27.469 23.505 -10.806 1.00 68.19 179 GLY A CA 1
ATOM 1454 C C . GLY A 1 179 ? 26.665 23.182 -9.544 1.00 68.19 179 GLY A C 1
ATOM 1455 O O . GLY A 1 179 ? 26.988 22.229 -8.833 1.00 68.19 179 GLY A O 1
ATOM 1456 N N . GLY A 1 180 ? 25.599 23.934 -9.278 1.00 63.97 180 GLY A N 1
ATOM 1457 C CA . GLY A 1 180 ? 24.551 23.560 -8.346 1.00 63.97 180 GLY A CA 1
ATOM 1458 C C . GLY A 1 180 ? 23.712 22.416 -8.909 1.00 63.97 180 GLY A C 1
ATOM 1459 O O . GLY A 1 180 ? 23.410 22.358 -10.099 1.00 63.97 180 GLY A O 1
ATOM 1460 N N . PHE A 1 181 ? 23.297 21.494 -8.042 1.00 56.72 181 PHE A N 1
ATOM 1461 C CA . PHE A 1 181 ? 22.274 20.525 -8.423 1.00 56.72 181 PHE A CA 1
ATOM 1462 C C . PHE A 1 181 ? 21.001 21.271 -8.827 1.00 56.72 181 PHE A C 1
ATOM 1464 O O . PHE A 1 181 ? 20.609 22.239 -8.170 1.00 56.72 181 PHE A O 1
ATOM 1471 N N . ASP A 1 182 ? 20.351 20.819 -9.898 1.00 59.53 182 ASP A N 1
ATOM 1472 C CA . ASP A 1 182 ? 19.015 21.299 -10.231 1.00 59.53 182 ASP A CA 1
ATOM 1473 C C . ASP A 1 182 ? 18.095 21.058 -9.028 1.00 59.53 182 ASP A C 1
ATOM 1475 O O . ASP A 1 182 ? 18.206 20.033 -8.341 1.00 59.53 182 ASP A O 1
ATOM 1479 N N . ALA A 1 183 ? 17.216 22.014 -8.732 1.00 53.66 183 ALA A N 1
ATOM 1480 C CA . ALA A 1 183 ? 16.332 21.908 -7.581 1.00 53.66 183 ALA A CA 1
ATOM 1481 C C . ALA A 1 183 ? 15.337 20.759 -7.806 1.00 53.66 183 ALA A C 1
ATOM 1483 O O . ALA A 1 183 ? 14.270 20.932 -8.396 1.00 53.66 183 ALA A O 1
ATOM 1484 N N . PHE A 1 184 ? 15.674 19.560 -7.329 1.00 50.84 184 PHE A N 1
ATOM 1485 C CA . PHE A 1 184 ? 14.734 18.449 -7.292 1.00 50.84 184 PHE A CA 1
ATOM 1486 C C . PHE A 1 184 ? 13.575 18.834 -6.369 1.00 50.84 184 PHE A C 1
ATOM 1488 O O . PHE A 1 184 ? 13.744 18.998 -5.162 1.00 50.84 184 PHE A O 1
ATOM 1495 N N . VAL A 1 185 ? 12.372 18.946 -6.935 1.00 48.28 185 VAL A N 1
ATOM 1496 C CA . VAL A 1 185 ? 11.148 19.377 -6.228 1.00 48.28 185 VAL A CA 1
ATOM 1497 C C . VAL A 1 185 ? 10.683 18.361 -5.162 1.00 48.28 185 VAL A C 1
ATOM 1499 O O . VAL A 1 185 ? 9.716 18.592 -4.441 1.00 48.28 185 VAL A O 1
ATOM 1502 N N . TYR A 1 186 ? 11.396 17.249 -4.973 1.00 43.34 186 TYR A N 1
ATOM 1503 C CA . TYR A 1 186 ? 11.128 16.291 -3.905 1.00 43.34 186 TYR A CA 1
ATOM 1504 C C . TYR A 1 186 ? 12.079 16.500 -2.726 1.00 43.34 186 TYR A C 1
ATOM 1506 O O . TYR A 1 186 ? 13.166 15.929 -2.666 1.00 43.34 186 TYR A O 1
ATOM 1514 N N . ARG A 1 187 ? 11.631 17.267 -1.727 1.00 41.69 187 ARG A N 1
ATOM 1515 C CA . ARG A 1 187 ? 12.221 17.254 -0.379 1.00 41.69 187 ARG A CA 1
ATOM 1516 C C . ARG A 1 187 ? 11.813 15.945 0.314 1.00 41.69 187 ARG A C 1
ATOM 1518 O O . ARG A 1 187 ? 10.878 15.911 1.109 1.00 41.69 187 ARG A O 1
ATOM 1525 N N . TYR A 1 188 ? 12.451 14.836 -0.054 1.00 44.47 188 TYR A N 1
ATOM 1526 C CA . TYR A 1 188 ? 12.276 13.562 0.642 1.00 44.47 188 TYR A CA 1
ATOM 1527 C C . TYR A 1 188 ? 13.198 13.545 1.864 1.00 44.47 188 TYR A C 1
ATOM 1529 O O . TYR A 1 188 ? 14.409 13.411 1.738 1.00 44.47 188 TYR A O 1
ATOM 1537 N N . TRP A 1 189 ? 12.612 13.706 3.050 1.00 48.47 189 TRP A N 1
ATOM 1538 C CA . TRP A 1 189 ? 13.313 13.638 4.340 1.00 48.47 189 TRP A CA 1
ATOM 1539 C C . TRP A 1 189 ? 13.499 12.200 4.851 1.00 48.47 189 TRP A C 1
ATOM 1541 O O . TRP A 1 189 ? 13.913 11.993 5.989 1.00 48.47 189 TRP A O 1
ATOM 1551 N N . GLY A 1 190 ? 13.157 11.198 4.041 1.00 46.50 190 GLY A N 1
ATOM 1552 C CA . GLY A 1 190 ? 13.324 9.799 4.406 1.00 46.50 190 GLY A CA 1
ATOM 1553 C C . GLY A 1 190 ? 14.706 9.263 4.042 1.00 46.50 190 GLY A C 1
ATOM 1554 O O . GLY A 1 190 ? 15.433 9.810 3.216 1.00 46.50 190 GLY A O 1
ATOM 1555 N N . ILE A 1 191 ? 15.054 8.130 4.638 1.00 46.75 191 ILE A N 1
ATOM 1556 C CA . ILE A 1 191 ? 16.254 7.375 4.277 1.00 46.75 191 ILE A CA 1
ATOM 1557 C C . ILE A 1 191 ? 16.013 6.703 2.914 1.00 46.75 191 ILE A C 1
ATOM 1559 O O . ILE A 1 191 ? 14.888 6.292 2.606 1.00 46.75 191 ILE A O 1
ATOM 1563 N N . CYS A 1 192 ? 17.053 6.610 2.080 1.00 41.19 192 CYS A N 1
ATOM 1564 C CA . CYS A 1 192 ? 17.006 5.921 0.790 1.00 41.19 192 CYS A CA 1
ATOM 1565 C C . CYS A 1 192 ? 16.389 4.521 0.945 1.00 41.19 192 CYS A C 1
ATOM 1567 O O . CYS A 1 192 ? 16.849 3.728 1.763 1.00 41.19 192 CYS A O 1
ATOM 1569 N N . LYS A 1 193 ? 15.374 4.203 0.126 1.00 42.16 193 LYS A N 1
ATOM 1570 C CA . LYS A 1 193 ? 14.647 2.915 0.151 1.00 42.16 193 LYS A CA 1
ATOM 1571 C C . LYS A 1 193 ? 15.563 1.701 -0.073 1.00 42.16 193 LYS A C 1
ATOM 1573 O O . LYS A 1 193 ? 15.205 0.582 0.262 1.00 42.16 193 LYS A O 1
ATOM 1578 N N . ILE A 1 194 ? 16.748 1.935 -0.632 1.00 41.84 194 ILE A N 1
ATOM 1579 C CA . ILE A 1 194 ? 17.832 0.972 -0.783 1.00 41.84 194 ILE A CA 1
ATOM 1580 C C . ILE A 1 194 ? 19.102 1.713 -0.364 1.00 41.84 194 ILE A C 1
ATOM 1582 O O . ILE A 1 194 ? 19.507 2.659 -1.036 1.00 41.84 194 ILE A O 1
ATOM 1586 N N . THR A 1 195 ? 19.704 1.339 0.762 1.00 42.16 195 THR A N 1
ATOM 1587 C CA . THR A 1 195 ? 20.964 1.949 1.220 1.00 42.16 195 THR A CA 1
ATOM 1588 C C . THR A 1 195 ? 22.196 1.245 0.657 1.00 42.16 195 THR A C 1
ATOM 1590 O O . THR A 1 195 ? 23.288 1.799 0.748 1.00 42.16 195 THR A O 1
ATOM 1593 N N . ARG A 1 196 ? 22.041 0.052 0.058 1.00 43.62 196 ARG A N 1
ATOM 1594 C CA . ARG A 1 196 ? 23.133 -0.725 -0.547 1.00 43.62 196 ARG A CA 1
ATOM 1595 C C . ARG A 1 196 ? 22.681 -1.516 -1.762 1.00 43.62 196 ARG A C 1
ATOM 1597 O O . ARG A 1 196 ? 21.602 -2.105 -1.768 1.00 43.62 196 ARG A O 1
ATOM 1604 N N . ASN A 1 197 ? 23.526 -1.544 -2.783 1.00 43.88 197 ASN A N 1
ATOM 1605 C CA . ASN A 1 197 ? 23.308 -2.363 -3.965 1.00 43.88 197 ASN A CA 1
ATOM 1606 C C . ASN A 1 197 ? 23.451 -3.853 -3.593 1.00 43.88 197 ASN A C 1
ATOM 1608 O O . ASN A 1 197 ? 24.330 -4.203 -2.810 1.00 43.88 197 ASN A O 1
ATOM 1612 N N . ALA A 1 198 ? 22.649 -4.753 -4.172 1.00 47.47 198 ALA A N 1
ATOM 1613 C CA . ALA A 1 198 ? 22.727 -6.193 -3.863 1.00 47.47 198 ALA A CA 1
ATOM 1614 C C . ALA A 1 198 ? 24.108 -6.805 -4.182 1.00 47.47 198 ALA A C 1
ATOM 1616 O O . ALA A 1 198 ? 24.490 -7.819 -3.614 1.00 47.47 198 ALA A O 1
ATOM 1617 N N . VAL A 1 199 ? 24.873 -6.157 -5.065 1.00 48.94 199 VAL A N 1
ATOM 1618 C CA . VAL A 1 199 ? 26.247 -6.532 -5.436 1.00 48.94 199 VAL A CA 1
ATOM 1619 C C . VAL A 1 199 ? 27.283 -6.070 -4.392 1.00 48.94 199 VAL A C 1
ATOM 1621 O O . VAL A 1 199 ? 28.385 -6.605 -4.339 1.00 48.94 199 VAL A O 1
ATOM 1624 N N . GLU A 1 200 ? 26.942 -5.083 -3.558 1.00 42.66 200 GLU A N 1
ATOM 1625 C CA . GLU A 1 200 ? 27.802 -4.530 -2.497 1.00 42.66 200 GLU A CA 1
ATOM 1626 C C . GLU A 1 200 ? 27.605 -5.237 -1.149 1.00 42.66 200 GLU A C 1
ATOM 1628 O O . GLU A 1 200 ? 28.463 -5.146 -0.267 1.00 42.66 200 GLU A O 1
ATOM 1633 N N . THR A 1 201 ? 26.490 -5.953 -0.972 1.00 44.00 201 THR A N 1
ATOM 1634 C CA . THR A 1 201 ? 26.256 -6.794 0.203 1.00 44.00 201 THR A CA 1
ATOM 1635 C C . THR A 1 201 ? 27.095 -8.061 0.057 1.00 44.00 201 THR A C 1
ATOM 1637 O O . THR A 1 201 ? 26.780 -8.959 -0.716 1.00 44.00 201 THR A O 1
ATOM 1640 N N . ASN A 1 202 ? 28.220 -8.107 0.767 1.00 41.56 202 ASN A N 1
ATOM 1641 C CA . ASN A 1 202 ? 29.153 -9.227 0.752 1.00 41.56 202 ASN A CA 1
ATOM 1642 C C . ASN A 1 202 ? 28.418 -10.540 1.103 1.00 41.56 202 ASN A C 1
ATOM 1644 O O . ASN A 1 202 ? 27.749 -10.608 2.133 1.00 41.56 202 ASN A O 1
ATOM 1648 N N . ASN A 1 203 ? 28.570 -11.589 0.284 1.00 46.75 203 ASN A N 1
ATOM 1649 C CA . ASN A 1 203 ? 27.856 -12.876 0.408 1.00 46.75 203 ASN A CA 1
ATOM 1650 C C . ASN A 1 203 ? 27.959 -13.544 1.795 1.00 46.75 203 ASN A C 1
ATOM 1652 O O . ASN A 1 203 ? 27.151 -14.410 2.112 1.00 46.75 203 ASN A O 1
ATOM 1656 N N . LYS A 1 204 ? 28.921 -13.137 2.632 1.00 42.19 204 LYS A N 1
ATOM 1657 C CA . LYS A 1 204 ? 29.071 -13.620 4.011 1.00 42.19 204 LYS A CA 1
ATOM 1658 C C . LYS A 1 204 ? 27.894 -13.243 4.919 1.00 42.19 204 LYS A C 1
ATOM 1660 O O . LYS A 1 204 ? 27.529 -14.034 5.774 1.00 42.19 204 LYS A O 1
ATOM 1665 N N . THR A 1 205 ? 27.262 -12.085 4.710 1.00 42.38 205 THR A N 1
ATOM 1666 C CA . THR A 1 205 ? 26.118 -11.652 5.537 1.00 42.38 205 THR A CA 1
ATOM 1667 C C . THR A 1 205 ? 24.824 -12.378 5.161 1.00 42.38 205 THR A C 1
ATOM 1669 O O . THR A 1 205 ? 23.935 -12.512 5.989 1.00 42.38 205 THR A O 1
ATOM 1672 N N . LEU A 1 206 ? 24.725 -12.898 3.931 1.00 42.91 206 LEU A N 1
ATOM 1673 C CA . LEU A 1 206 ? 23.633 -13.797 3.544 1.00 42.91 206 LEU A CA 1
ATOM 1674 C C . LEU A 1 206 ? 23.749 -15.145 4.260 1.00 42.91 206 LEU A C 1
ATOM 1676 O O . LEU A 1 206 ? 22.736 -15.701 4.651 1.00 42.91 206 LEU A O 1
ATOM 1680 N N . THR A 1 207 ? 24.967 -15.633 4.511 1.00 41.03 207 THR A N 1
ATOM 1681 C CA . THR A 1 207 ? 25.179 -16.928 5.180 1.00 41.03 207 THR A CA 1
ATOM 1682 C C . THR A 1 207 ? 24.795 -16.903 6.663 1.00 41.03 207 THR A C 1
ATOM 1684 O O . THR A 1 207 ? 24.366 -17.921 7.188 1.00 41.03 207 THR A O 1
ATOM 1687 N N . GLU A 1 208 ? 24.895 -15.747 7.325 1.00 39.81 208 GLU A N 1
ATOM 1688 C CA . GLU A 1 208 ? 24.438 -15.569 8.714 1.00 39.81 208 GLU A CA 1
ATOM 1689 C C . GLU A 1 208 ? 22.912 -15.396 8.816 1.00 39.81 208 GLU A C 1
ATOM 1691 O O . GLU A 1 208 ? 22.324 -15.759 9.829 1.00 39.81 208 GLU A O 1
ATOM 1696 N N . ILE A 1 209 ? 22.252 -14.900 7.760 1.00 43.91 209 ILE A N 1
ATOM 1697 C CA . ILE A 1 209 ? 20.781 -14.809 7.691 1.00 43.91 209 ILE A CA 1
ATOM 1698 C C . ILE A 1 209 ? 20.165 -16.171 7.321 1.00 43.91 209 ILE A C 1
ATOM 1700 O O . ILE A 1 209 ? 19.073 -16.493 7.771 1.00 43.91 209 ILE A O 1
ATOM 1704 N N . SER A 1 210 ? 20.880 -17.008 6.563 1.00 37.78 210 SER A N 1
ATOM 1705 C CA . SER A 1 210 ? 20.435 -18.354 6.169 1.00 37.78 210 SER A CA 1
ATOM 1706 C C . SER A 1 210 ? 20.519 -19.422 7.270 1.00 37.78 210 SER A C 1
ATOM 1708 O O . SER A 1 210 ? 20.217 -20.576 6.991 1.00 37.78 210 SER A O 1
ATOM 1710 N N . GLN A 1 211 ? 20.951 -19.091 8.493 1.00 39.22 211 GLN A N 1
ATOM 1711 C CA . GLN A 1 211 ? 20.993 -20.052 9.609 1.00 39.22 211 GLN A CA 1
ATOM 1712 C C . GLN A 1 211 ? 19.768 -19.995 10.529 1.00 39.22 211 GLN A C 1
ATOM 1714 O O . GLN A 1 211 ? 19.648 -20.825 11.428 1.00 39.22 211 GLN A O 1
ATOM 1719 N N . SER A 1 212 ? 18.844 -19.058 10.307 1.00 36.16 212 SER A N 1
ATOM 1720 C CA . SER A 1 212 ? 17.541 -19.063 10.966 1.00 36.16 212 SER A CA 1
ATOM 1721 C C . SER A 1 212 ? 16.447 -19.365 9.947 1.00 36.16 212 SER A C 1
ATOM 1723 O O . SER A 1 212 ? 16.086 -18.491 9.163 1.00 36.16 212 SER A O 1
ATOM 1725 N N . GLU A 1 213 ? 15.923 -20.584 10.060 1.00 36.28 213 GLU A N 1
ATOM 1726 C CA . GLU A 1 213 ? 14.655 -21.090 9.521 1.00 36.28 213 GLU A CA 1
ATOM 1727 C C . GLU A 1 213 ? 14.707 -21.713 8.115 1.00 36.28 213 GLU A C 1
ATOM 1729 O O . GLU A 1 213 ? 14.870 -21.057 7.087 1.00 36.28 213 GLU A O 1
ATOM 1734 N N . ASP A 1 214 ? 14.546 -23.038 8.134 1.00 34.31 214 ASP A N 1
ATOM 1735 C CA . ASP A 1 214 ? 14.282 -23.935 7.017 1.00 34.31 214 ASP A CA 1
ATOM 1736 C C . ASP A 1 214 ? 13.023 -23.493 6.245 1.00 34.31 214 ASP A C 1
ATOM 1738 O O . ASP A 1 214 ? 11.907 -23.802 6.653 1.00 34.31 214 ASP A O 1
ATOM 1742 N N . ASP A 1 215 ? 13.175 -22.774 5.129 1.00 32.28 215 ASP A N 1
ATOM 1743 C CA . ASP A 1 215 ? 12.097 -22.630 4.138 1.00 32.28 215 ASP A CA 1
ATOM 1744 C C . ASP A 1 215 ? 12.675 -22.295 2.748 1.00 32.28 215 ASP A C 1
ATOM 1746 O O . ASP A 1 215 ? 12.910 -21.146 2.365 1.00 32.28 215 ASP A O 1
ATOM 1750 N N . GLU A 1 216 ? 12.974 -23.343 1.981 1.00 35.19 216 GLU A N 1
ATOM 1751 C CA . GLU A 1 216 ? 13.811 -23.320 0.772 1.00 35.19 216 GLU A CA 1
ATOM 1752 C C . GLU A 1 216 ? 13.066 -22.916 -0.525 1.00 35.19 216 GLU A C 1
ATOM 1754 O O . GLU A 1 216 ? 13.462 -23.303 -1.623 1.00 35.19 216 GLU A O 1
ATOM 1759 N N . THR A 1 217 ? 11.989 -22.119 -0.454 1.00 34.25 217 THR A N 1
ATOM 1760 C CA . THR A 1 217 ? 11.168 -21.790 -1.648 1.00 34.25 217 THR A CA 1
ATOM 1761 C C . THR A 1 217 ? 10.858 -20.314 -1.910 1.00 34.25 217 THR A C 1
ATOM 1763 O O . THR A 1 217 ? 10.004 -20.026 -2.745 1.00 34.25 217 THR A O 1
ATOM 1766 N N . ASP A 1 218 ? 11.546 -19.350 -1.291 1.00 35.09 218 ASP A N 1
ATOM 1767 C CA . ASP A 1 218 ? 11.138 -17.939 -1.408 1.00 35.09 218 ASP A CA 1
ATOM 1768 C C . ASP A 1 218 ? 12.254 -16.977 -1.863 1.00 35.09 218 ASP A C 1
ATOM 1770 O O . ASP A 1 218 ? 12.609 -16.014 -1.184 1.00 35.09 218 ASP A O 1
ATOM 1774 N N . GLU A 1 219 ? 12.771 -17.174 -3.085 1.00 34.03 219 GLU A N 1
ATOM 1775 C CA . GLU A 1 219 ? 13.632 -16.193 -3.787 1.00 34.03 219 GLU A CA 1
ATOM 1776 C C . GLU A 1 219 ? 12.909 -14.850 -4.083 1.00 34.03 219 GLU A C 1
ATOM 1778 O O . GLU A 1 219 ? 13.511 -13.900 -4.590 1.00 34.03 219 GLU A O 1
ATOM 1783 N N . THR A 1 220 ? 11.621 -14.729 -3.739 1.00 37.19 220 THR A N 1
ATOM 1784 C CA . THR A 1 220 ? 10.825 -13.493 -3.802 1.00 37.19 220 THR A CA 1
ATOM 1785 C C . THR A 1 220 ? 10.811 -12.674 -2.512 1.00 37.19 220 THR A C 1
ATOM 1787 O O . THR A 1 220 ? 10.428 -11.499 -2.556 1.00 37.19 220 THR A O 1
ATOM 1790 N N . LYS A 1 221 ? 11.312 -13.204 -1.389 1.00 37.03 221 LYS A N 1
ATOM 1791 C CA . LYS A 1 221 ? 11.555 -12.422 -0.166 1.00 37.03 221 LYS A CA 1
ATOM 1792 C C . LYS A 1 221 ? 12.862 -11.635 -0.285 1.00 37.03 221 LYS A C 1
ATOM 1794 O O . LYS A 1 221 ? 13.820 -11.814 0.460 1.00 37.03 221 LYS A O 1
ATOM 1799 N N . MET A 1 222 ? 12.882 -10.677 -1.214 1.00 35.28 222 MET A N 1
ATOM 1800 C CA . MET A 1 222 ? 13.723 -9.489 -1.054 1.00 35.28 222 MET A CA 1
ATOM 1801 C C . MET A 1 222 ? 13.450 -8.956 0.365 1.00 35.28 222 MET A C 1
ATOM 1803 O O . MET A 1 222 ? 12.272 -8.918 0.731 1.00 35.28 222 MET A O 1
ATOM 1807 N N . PRO A 1 223 ? 14.457 -8.590 1.186 1.00 40.12 223 PRO A N 1
ATOM 1808 C CA . PRO A 1 223 ? 14.208 -8.143 2.549 1.00 40.12 223 PRO A CA 1
ATOM 1809 C C . PRO A 1 223 ? 13.345 -6.891 2.457 1.00 40.12 223 PRO A C 1
ATOM 1811 O O . PRO A 1 223 ? 13.826 -5.804 2.131 1.00 40.12 223 PRO A O 1
ATOM 1814 N N . ASN A 1 224 ? 12.041 -7.069 2.656 1.00 40.69 224 ASN A N 1
ATOM 1815 C CA . ASN A 1 224 ? 11.092 -5.990 2.759 1.00 40.69 224 ASN A CA 1
ATOM 1816 C C . ASN A 1 224 ? 11.552 -5.184 3.965 1.00 40.69 224 ASN A C 1
ATOM 1818 O O . ASN A 1 224 ? 11.374 -5.611 5.097 1.00 40.69 224 ASN A O 1
ATOM 1822 N N . ASN A 1 225 ? 12.245 -4.089 3.652 1.00 47.44 225 ASN A N 1
ATOM 1823 C CA . ASN A 1 225 ? 12.417 -2.851 4.392 1.00 47.44 225 ASN A CA 1
ATOM 1824 C C . ASN A 1 225 ? 12.238 -2.977 5.904 1.00 47.44 225 ASN A C 1
ATOM 1826 O O . ASN A 1 225 ? 11.139 -3.259 6.364 1.00 47.44 225 ASN A O 1
ATOM 1830 N N . ARG A 1 226 ? 13.284 -2.626 6.660 1.00 56.44 226 ARG A N 1
ATOM 1831 C CA . ARG A 1 226 ? 13.210 -2.293 8.091 1.00 56.44 226 ARG A CA 1
ATOM 1832 C C . ARG A 1 226 ? 11.878 -1.598 8.402 1.00 56.44 226 ARG A C 1
ATOM 1834 O O . ARG A 1 226 ? 11.726 -0.417 8.094 1.00 56.44 226 ARG A O 1
ATOM 1841 N N . ILE A 1 227 ? 10.930 -2.347 8.964 1.00 69.25 227 ILE A N 1
ATOM 1842 C CA . ILE A 1 227 ? 9.623 -1.823 9.343 1.00 69.25 227 ILE A CA 1
ATOM 1843 C C . ILE A 1 227 ? 9.893 -0.782 10.424 1.00 69.25 227 ILE A C 1
ATOM 1845 O O . ILE A 1 227 ? 10.554 -1.072 11.424 1.00 69.25 227 ILE A O 1
ATOM 1849 N N . LEU A 1 228 ? 9.478 0.460 10.180 1.00 77.25 228 LEU A N 1
ATOM 1850 C CA . LEU A 1 228 ? 9.632 1.513 11.170 1.00 77.25 228 LEU A CA 1
ATOM 1851 C C . LEU A 1 228 ? 8.705 1.210 12.346 1.00 77.25 228 LEU A C 1
ATOM 1853 O O . LEU A 1 228 ? 7.496 1.081 12.181 1.00 77.25 228 LEU A O 1
ATOM 1857 N N . GLU A 1 229 ? 9.291 1.104 13.535 1.00 84.38 229 GLU A N 1
ATOM 1858 C CA . GLU A 1 229 ? 8.539 0.852 14.759 1.00 84.38 229 GLU A CA 1
ATOM 1859 C C . GLU A 1 229 ? 7.607 2.036 15.080 1.00 84.38 229 GLU A C 1
ATOM 1861 O O . GLU A 1 229 ? 7.966 3.203 14.831 1.00 84.38 229 GLU A O 1
ATOM 1866 N N . PRO A 1 230 ? 6.419 1.768 15.654 1.00 88.94 230 PRO A N 1
ATOM 1867 C CA . PRO A 1 230 ? 5.545 2.821 16.147 1.00 88.94 230 PRO A CA 1
ATOM 1868 C C . PRO A 1 230 ? 6.253 3.627 17.241 1.00 88.94 230 PRO A C 1
ATOM 1870 O O . PRO A 1 230 ? 7.024 3.097 18.036 1.00 88.94 230 PRO A O 1
ATOM 1873 N N . ARG A 1 231 ? 5.981 4.935 17.309 1.00 88.75 231 ARG A N 1
ATOM 1874 C CA . ARG A 1 231 ? 6.543 5.789 18.370 1.00 88.75 231 ARG A CA 1
ATOM 1875 C C . ARG A 1 231 ? 5.859 5.553 19.710 1.00 88.75 231 ARG A C 1
ATOM 1877 O O . ARG A 1 231 ? 6.531 5.561 20.736 1.00 88.75 231 ARG A O 1
ATOM 1884 N N . LYS A 1 232 ? 4.540 5.355 19.695 1.00 91.06 232 LYS A N 1
ATOM 1885 C CA . LYS A 1 232 ? 3.711 5.120 20.878 1.00 91.06 232 LYS A CA 1
ATOM 1886 C C . LYS A 1 232 ? 2.857 3.875 20.695 1.00 91.06 232 LYS A C 1
ATOM 1888 O O . LYS A 1 232 ? 2.355 3.638 19.597 1.00 91.06 232 LYS A O 1
ATOM 1893 N N . LEU A 1 233 ? 2.656 3.147 21.783 1.00 92.19 233 LEU A N 1
ATOM 1894 C CA . LEU A 1 233 ? 1.715 2.035 21.893 1.00 92.19 233 LEU A CA 1
ATOM 1895 C C . LEU A 1 233 ? 0.890 2.205 23.169 1.00 92.19 233 LEU A C 1
ATOM 1897 O O . LEU A 1 233 ? 1.353 2.809 24.136 1.00 92.19 233 LEU A O 1
ATOM 1901 N N . CYS A 1 234 ? -0.336 1.697 23.156 1.00 92.06 234 CYS A N 1
ATOM 1902 C CA . CYS A 1 234 ? -1.175 1.600 24.342 1.00 92.06 234 CYS A CA 1
ATOM 1903 C C . CYS A 1 234 ? -0.911 0.253 25.015 1.00 92.06 234 CYS A C 1
ATOM 1905 O O . CYS A 1 234 ? -1.224 -0.785 24.435 1.00 92.06 234 CYS A O 1
ATOM 1907 N N . PHE A 1 235 ? -0.347 0.278 26.221 1.00 90.62 235 PHE A N 1
ATOM 1908 C CA . PHE A 1 235 ? -0.043 -0.922 27.000 1.00 90.62 235 PHE A CA 1
ATOM 1909 C C . PHE A 1 235 ? -1.155 -1.227 27.998 1.00 90.62 235 PHE A C 1
ATOM 1911 O O . PHE A 1 235 ? -1.669 -0.330 28.669 1.00 90.62 235 PHE A O 1
ATOM 1918 N N . LEU A 1 236 ? -1.529 -2.498 28.090 1.00 87.31 236 LEU A N 1
ATOM 1919 C CA . LEU A 1 236 ? -2.531 -3.003 29.014 1.00 87.31 236 LEU A CA 1
ATOM 1920 C C . LEU A 1 236 ? -1.886 -3.341 30.358 1.00 87.31 236 LEU A C 1
ATOM 1922 O O . LEU A 1 236 ? -0.978 -4.165 30.437 1.00 87.31 236 LEU A O 1
ATOM 1926 N N . THR A 1 237 ? -2.391 -2.741 31.431 1.00 70.56 237 THR A N 1
ATOM 1927 C CA . THR A 1 237 ? -1.930 -3.037 32.789 1.00 70.56 237 THR A CA 1
ATOM 1928 C C . THR A 1 237 ? -2.587 -4.330 33.288 1.00 70.56 237 THR A C 1
ATOM 1930 O O . THR A 1 237 ? -3.774 -4.341 33.598 1.00 70.56 237 THR A O 1
ATOM 1933 N N . GLY A 1 238 ? -1.816 -5.420 33.369 1.00 57.56 238 GLY A N 1
ATOM 1934 C CA . GLY A 1 238 ? -2.173 -6.659 34.076 1.00 57.56 238 GLY A CA 1
ATOM 1935 C C . GLY A 1 238 ? -3.025 -7.673 33.295 1.00 57.56 238 GLY A C 1
ATOM 1936 O O . GLY A 1 238 ? -4.158 -7.410 32.901 1.00 57.56 238 GLY A O 1
ATOM 1937 N N . ARG A 1 239 ? -2.501 -8.901 33.163 1.00 45.03 239 ARG A N 1
ATOM 1938 C CA . ARG A 1 239 ? -3.163 -10.091 32.579 1.00 45.03 239 ARG A CA 1
ATOM 1939 C C . ARG A 1 239 ? -4.262 -10.698 33.477 1.00 45.03 239 ARG A C 1
ATOM 1941 O O . ARG A 1 239 ? -4.866 -11.699 33.113 1.00 45.03 239 ARG A O 1
ATOM 1948 N N . THR A 1 240 ? -4.499 -10.118 34.655 1.00 36.81 240 THR A N 1
ATOM 1949 C CA . THR A 1 240 ? -5.296 -10.694 35.750 1.00 36.81 240 THR A CA 1
ATOM 1950 C C . THR A 1 240 ? -6.166 -9.641 36.443 1.00 36.81 240 THR A C 1
ATOM 1952 O O . THR A 1 240 ? -6.103 -9.487 37.660 1.00 36.81 240 THR A O 1
ATOM 1955 N N . ALA A 1 241 ? -6.966 -8.887 35.694 1.00 36.50 241 ALA A N 1
ATOM 1956 C CA . ALA A 1 241 ? -8.163 -8.293 36.283 1.00 36.50 241 ALA A CA 1
ATOM 1957 C C . ALA A 1 241 ? -9.286 -9.329 36.118 1.00 36.50 241 ALA A C 1
ATOM 1959 O O . ALA A 1 241 ? -9.676 -9.600 34.978 1.00 36.50 241 ALA A O 1
ATOM 1960 N N . PRO A 1 242 ? -9.753 -9.983 37.199 1.00 35.19 242 PRO A N 1
ATOM 1961 C CA . PRO A 1 242 ? -10.920 -10.842 37.112 1.00 35.19 242 PRO A CA 1
ATOM 1962 C C . PRO A 1 242 ? -12.100 -9.988 36.654 1.00 35.19 242 PRO A C 1
ATOM 1964 O O . PRO A 1 242 ? -12.233 -8.840 37.076 1.00 35.19 242 PRO A O 1
ATOM 1967 N N . LEU A 1 243 ? -12.950 -10.564 35.806 1.00 45.09 243 LEU A N 1
ATOM 1968 C CA . LEU A 1 243 ? -14.326 -10.114 35.616 1.00 45.09 243 LEU A CA 1
ATOM 1969 C C . LEU A 1 243 ? -14.957 -9.955 37.010 1.00 45.09 243 LEU A C 1
ATOM 1971 O O . LEU A 1 243 ? -15.313 -10.955 37.629 1.00 45.09 243 LEU A O 1
ATOM 1975 N N . LEU A 1 244 ? -15.011 -8.736 37.544 1.00 36.59 244 LEU A N 1
ATOM 1976 C CA . LEU A 1 244 ? -15.560 -8.460 38.868 1.00 36.59 244 LEU A CA 1
ATOM 1977 C C . LEU A 1 244 ? -16.686 -7.436 38.753 1.00 36.59 244 LEU A C 1
ATOM 1979 O O . LEU A 1 244 ? -16.487 -6.329 38.264 1.00 36.59 244 LEU A O 1
ATOM 1983 N N . ASP A 1 245 ? -17.831 -7.907 39.240 1.00 35.81 245 ASP A N 1
ATOM 1984 C CA . ASP A 1 245 ? -19.116 -7.280 39.536 1.00 35.81 245 ASP A CA 1
ATOM 1985 C C . ASP A 1 245 ? -19.866 -6.503 38.429 1.00 35.81 245 ASP A C 1
ATOM 1987 O O . ASP A 1 245 ? -19.392 -5.476 37.941 1.00 35.81 245 ASP A O 1
ATOM 1991 N N . PRO A 1 246 ? -21.104 -6.926 38.084 1.00 44.94 246 PRO A N 1
ATOM 1992 C CA . PRO A 1 246 ? -21.948 -6.270 37.080 1.00 44.94 246 PRO A CA 1
ATOM 1993 C C . PRO A 1 246 ? -22.452 -4.874 37.487 1.00 44.94 246 PRO A C 1
ATOM 1995 O O . PRO A 1 246 ? -22.968 -4.156 36.632 1.00 44.94 246 PRO A O 1
ATOM 1998 N N . ASP A 1 247 ? -22.272 -4.466 38.747 1.00 38.25 247 ASP A N 1
ATOM 1999 C CA . ASP A 1 247 ? -22.896 -3.256 39.292 1.00 38.25 247 ASP A CA 1
ATOM 2000 C C . ASP A 1 247 ? -21.939 -2.058 39.455 1.00 38.25 247 ASP A C 1
ATOM 2002 O O . ASP A 1 247 ? -22.400 -0.961 39.779 1.00 38.25 247 ASP A O 1
ATOM 2006 N N . ASN A 1 248 ? -20.624 -2.204 39.213 1.00 40.38 248 ASN A N 1
ATOM 2007 C CA . ASN A 1 248 ? -19.709 -1.050 39.218 1.00 40.38 248 ASN A CA 1
ATOM 2008 C C . ASN A 1 248 ? -18.372 -1.314 38.481 1.00 40.38 248 ASN A C 1
ATOM 2010 O O . ASN A 1 248 ? -17.371 -1.665 39.112 1.00 40.38 248 ASN A O 1
ATOM 2014 N N . PRO A 1 249 ? -18.296 -1.129 37.149 1.00 43.72 249 PRO A N 1
ATOM 2015 C CA . PRO A 1 249 ? -17.039 -1.286 36.431 1.00 43.72 249 PRO A CA 1
ATOM 2016 C C . PRO A 1 249 ? -16.112 -0.111 36.759 1.00 43.72 249 PRO A C 1
ATOM 2018 O O . PRO A 1 249 ? -16.397 1.044 36.433 1.00 43.72 249 PRO A O 1
ATOM 2021 N N . GLY A 1 250 ? -14.971 -0.400 37.385 1.00 39.31 250 GLY A N 1
ATOM 2022 C CA . GLY A 1 250 ? -13.854 0.536 37.498 1.00 39.31 250 GLY A CA 1
ATOM 2023 C C . GLY A 1 250 ? -13.334 0.907 36.106 1.00 39.31 250 GLY A C 1
ATOM 2024 O O . GLY A 1 250 ? -12.424 0.275 35.579 1.00 39.31 250 GLY A O 1
ATOM 2025 N N . LEU A 1 251 ? -13.933 1.942 35.517 1.00 45.41 251 LEU A N 1
ATOM 2026 C CA . LEU A 1 251 ? -13.816 2.368 34.117 1.00 45.41 251 LEU A CA 1
ATOM 2027 C C . LEU A 1 251 ? -12.388 2.755 33.670 1.00 45.41 251 LEU A C 1
ATOM 2029 O O . LEU A 1 251 ? -12.131 2.921 32.479 1.00 45.41 251 LEU A O 1
ATOM 2033 N N . GLU A 1 252 ? -11.458 2.926 34.612 1.00 43.84 252 GLU A N 1
ATOM 2034 C CA . GLU A 1 252 ? -10.067 3.330 34.358 1.00 43.84 252 GLU A CA 1
ATOM 2035 C C . GLU A 1 252 ? -9.100 2.140 34.224 1.00 43.84 252 GLU A C 1
ATOM 2037 O O . GLU A 1 252 ? -8.032 2.291 33.636 1.00 43.84 252 GLU A O 1
ATOM 2042 N N . ALA A 1 253 ? -9.485 0.941 34.681 1.00 46.97 253 ALA A N 1
ATOM 2043 C CA . ALA A 1 253 ? -8.661 -0.273 34.591 1.00 46.97 253 ALA A CA 1
ATOM 2044 C C . ALA A 1 253 ? -8.729 -0.971 33.211 1.00 46.97 253 ALA A C 1
ATOM 2046 O O . ALA A 1 253 ? -7.998 -1.928 32.945 1.00 46.97 253 ALA A O 1
ATOM 2047 N N . GLU A 1 254 ? -9.605 -0.506 32.314 1.00 56.38 254 GLU A N 1
ATOM 2048 C CA . GLU A 1 254 ? -9.810 -1.099 30.986 1.00 56.38 254 GLU A CA 1
ATOM 2049 C C . GLU A 1 254 ? -9.099 -0.361 29.847 1.00 56.38 254 GLU A C 1
ATOM 2051 O O . GLU A 1 254 ? -8.955 -0.922 28.760 1.00 56.38 254 GLU A O 1
ATOM 2056 N N . MET A 1 255 ? -8.621 0.868 30.064 1.00 67.56 255 MET A N 1
ATOM 2057 C CA . MET A 1 255 ? -7.918 1.619 29.023 1.00 67.56 255 MET A CA 1
ATOM 2058 C C . MET A 1 255 ? -6.418 1.316 29.020 1.00 67.56 255 MET A C 1
ATOM 2060 O O . MET A 1 255 ? -5.775 1.240 30.063 1.00 67.56 255 MET A O 1
ATOM 2064 N N . GLY A 1 256 ? -5.841 1.185 27.823 1.00 75.75 256 GLY A N 1
ATOM 2065 C CA . GLY A 1 256 ? -4.397 1.029 27.668 1.00 75.75 256 GLY A CA 1
ATOM 2066 C C . GLY A 1 256 ? -3.684 2.370 27.836 1.00 75.75 256 GLY A C 1
ATOM 2067 O O . GLY A 1 256 ? -4.105 3.372 27.254 1.00 75.75 256 GLY A O 1
ATOM 2068 N N . LEU A 1 257 ? -2.592 2.392 28.599 1.00 84.44 257 LEU A N 1
ATOM 2069 C CA . LEU A 1 257 ? -1.799 3.597 28.834 1.00 84.44 257 LEU A CA 1
ATOM 2070 C C . LEU A 1 257 ? -0.898 3.876 27.619 1.00 84.44 257 LEU A C 1
ATOM 2072 O O . LEU A 1 257 ? -0.083 3.019 27.265 1.00 84.44 257 LEU A O 1
ATOM 2076 N N . PRO A 1 258 ? -1.020 5.042 26.953 1.00 87.00 258 PRO A N 1
ATOM 2077 C CA . PRO A 1 258 ? -0.161 5.384 25.827 1.00 87.00 258 PRO A CA 1
ATOM 2078 C C . PRO A 1 258 ? 1.254 5.698 26.326 1.00 87.00 258 PRO A C 1
ATOM 2080 O O . PRO A 1 258 ? 1.477 6.713 26.983 1.00 87.00 258 PRO A O 1
ATOM 2083 N N . MET A 1 259 ? 2.221 4.856 25.974 1.00 86.94 259 MET A N 1
ATOM 2084 C CA . MET A 1 259 ? 3.631 5.008 26.341 1.00 86.94 259 MET A CA 1
ATOM 2085 C C . MET A 1 259 ? 4.503 5.061 25.086 1.00 86.94 259 MET A C 1
ATOM 2087 O O . MET A 1 259 ? 4.167 4.473 24.052 1.00 86.94 259 MET A O 1
ATOM 2091 N N . LEU A 1 260 ? 5.629 5.777 25.153 1.00 88.31 260 LEU A N 1
ATOM 2092 C CA . LEU A 1 260 ? 6.621 5.749 24.082 1.00 88.31 260 LEU A CA 1
ATOM 2093 C C . LEU A 1 260 ? 7.294 4.374 24.038 1.00 88.31 260 LEU A C 1
ATOM 2095 O O . LEU A 1 260 ? 7.757 3.858 25.052 1.00 88.31 260 LEU A O 1
ATOM 2099 N N . VAL A 1 261 ? 7.421 3.802 22.842 1.00 87.25 261 VAL A N 1
ATOM 2100 C CA . VAL A 1 261 ? 8.066 2.492 22.653 1.00 87.25 261 VAL A CA 1
ATOM 2101 C C . VAL A 1 261 ? 9.528 2.531 23.101 1.00 87.25 261 VAL A C 1
ATOM 2103 O O . VAL A 1 261 ? 10.033 1.552 23.637 1.00 87.25 261 VAL A O 1
ATOM 2106 N N . SER A 1 262 ? 10.204 3.674 22.951 1.00 86.19 262 SER A N 1
ATOM 2107 C CA . SER A 1 262 ? 11.563 3.872 23.464 1.00 86.19 262 SER A CA 1
ATOM 2108 C C . SER A 1 262 ? 11.643 3.796 24.990 1.00 86.19 262 SER A C 1
ATOM 2110 O O . SER A 1 262 ? 12.602 3.239 25.513 1.00 86.19 262 SER A O 1
ATOM 2112 N N . GLU A 1 263 ? 10.647 4.335 25.698 1.00 87.44 263 GLU A N 1
ATOM 2113 C CA . GLU A 1 263 ? 10.587 4.290 27.165 1.00 87.44 263 GLU A CA 1
ATOM 2114 C C . GLU A 1 263 ? 10.284 2.872 27.641 1.00 87.44 263 GLU A C 1
ATOM 2116 O O . GLU A 1 263 ? 10.980 2.350 28.508 1.00 87.44 263 GLU A O 1
ATOM 2121 N N . TRP A 1 264 ? 9.320 2.207 27.001 1.00 85.62 264 TRP A N 1
ATOM 2122 C CA . TRP A 1 264 ? 8.997 0.817 27.304 1.00 85.62 264 TRP A CA 1
ATOM 2123 C C . TRP A 1 264 ? 10.189 -0.121 27.065 1.00 85.62 264 TRP A C 1
ATOM 2125 O O . TRP A 1 264 ? 10.460 -0.998 27.883 1.00 85.62 264 TRP A O 1
ATOM 2135 N N . LYS A 1 265 ? 10.950 0.088 25.981 1.00 85.88 265 LYS A N 1
ATOM 2136 C CA . LYS A 1 265 ? 12.174 -0.677 25.690 1.00 85.88 265 LYS A CA 1
ATOM 2137 C C . LYS A 1 265 ? 13.272 -0.445 26.721 1.00 85.88 265 LYS A C 1
ATOM 2139 O O . LYS A 1 265 ? 13.987 -1.386 27.041 1.00 85.88 265 LYS A O 1
ATOM 2144 N N . ALA A 1 266 ? 13.409 0.781 27.225 1.00 84.81 266 ALA A N 1
ATOM 2145 C CA . ALA A 1 266 ? 14.361 1.085 28.290 1.00 84.81 266 ALA A CA 1
ATOM 2146 C C . ALA A 1 266 ? 13.972 0.403 29.613 1.00 84.81 266 ALA A C 1
ATOM 2148 O O . ALA A 1 266 ? 14.847 0.003 30.370 1.00 84.81 266 ALA A O 1
ATOM 2149 N N . GLN A 1 267 ? 12.671 0.241 29.873 1.00 82.62 267 GLN A N 1
ATOM 2150 C CA . GLN A 1 267 ? 12.159 -0.434 31.070 1.00 82.62 267 GLN A CA 1
ATOM 2151 C C . GLN A 1 267 ? 12.229 -1.968 30.977 1.00 82.62 267 GLN A C 1
ATOM 2153 O O . GLN A 1 267 ? 12.462 -2.620 31.988 1.00 82.62 267 GLN A O 1
ATOM 2158 N N . ASN A 1 268 ? 12.051 -2.546 29.783 1.00 78.50 268 ASN A N 1
ATOM 2159 C CA . ASN A 1 268 ? 11.945 -3.998 29.560 1.00 78.50 268 ASN A CA 1
ATOM 2160 C C . ASN A 1 268 ? 13.091 -4.568 28.706 1.00 78.50 268 ASN A C 1
ATOM 2162 O O . ASN A 1 268 ? 12.903 -5.525 27.946 1.00 78.50 268 ASN A O 1
ATOM 2166 N N . GLN A 1 269 ? 14.281 -3.968 28.802 1.00 68.94 269 GLN A N 1
ATOM 2167 C CA . GLN A 1 269 ? 15.427 -4.289 27.945 1.00 68.94 269 GLN A CA 1
ATOM 2168 C C . GLN A 1 269 ? 15.840 -5.771 28.027 1.00 68.94 269 GLN A C 1
ATOM 2170 O O . GLN A 1 269 ? 16.236 -6.346 27.011 1.00 68.94 269 GLN A O 1
ATOM 2175 N N . ASP A 1 270 ? 15.657 -6.395 29.194 1.00 65.62 270 ASP A N 1
ATOM 2176 C CA . ASP A 1 270 ? 16.052 -7.780 29.476 1.00 65.62 270 ASP A CA 1
ATOM 2177 C C . ASP A 1 270 ? 15.081 -8.836 28.911 1.00 65.62 270 ASP A C 1
ATOM 2179 O O . ASP A 1 270 ? 15.474 -9.980 28.702 1.00 65.62 270 ASP A O 1
ATOM 2183 N N . ILE A 1 271 ? 13.819 -8.475 28.639 1.00 66.94 271 ILE A N 1
ATOM 2184 C CA . ILE A 1 271 ? 12.758 -9.441 28.284 1.00 66.94 271 ILE A CA 1
ATOM 2185 C C . ILE A 1 271 ? 12.651 -9.637 26.764 1.00 66.94 271 ILE A C 1
ATOM 2187 O O . ILE A 1 271 ? 12.406 -10.743 26.289 1.00 66.94 271 ILE A O 1
ATOM 2191 N N . HIS A 1 272 ? 12.853 -8.573 25.980 1.00 63.72 272 HIS A N 1
ATOM 2192 C CA . HIS A 1 272 ? 12.567 -8.576 24.537 1.00 63.72 272 HIS A CA 1
ATOM 2193 C C . HIS A 1 272 ? 13.795 -8.389 23.634 1.00 63.72 272 HIS A C 1
ATOM 2195 O O . HIS A 1 272 ? 13.637 -8.143 22.435 1.00 63.72 272 HIS A O 1
ATOM 2201 N N . ASN A 1 273 ? 15.023 -8.498 24.160 1.00 67.69 273 ASN A N 1
ATOM 2202 C CA . ASN A 1 273 ? 16.268 -8.310 23.393 1.00 67.69 273 ASN A CA 1
ATOM 2203 C C . ASN A 1 273 ? 16.269 -7.003 22.563 1.00 67.69 273 ASN A C 1
ATOM 2205 O O . ASN A 1 273 ? 16.734 -6.969 21.422 1.00 67.69 273 ASN A O 1
ATOM 2209 N N . GLY A 1 274 ? 15.667 -5.931 23.094 1.00 68.00 274 GLY A N 1
ATOM 2210 C CA . GLY A 1 274 ? 15.534 -4.638 22.409 1.00 68.00 274 GLY A CA 1
ATOM 2211 C C . GLY A 1 274 ? 14.546 -4.588 21.226 1.00 68.00 274 GLY A C 1
ATOM 2212 O O . GLY A 1 274 ? 14.469 -3.554 20.549 1.00 68.00 274 GLY A O 1
ATOM 2213 N N . LYS A 1 275 ? 13.778 -5.655 20.962 1.00 78.81 275 LYS A N 1
ATOM 2214 C CA . LYS A 1 275 ? 12.721 -5.679 19.934 1.00 78.81 275 LYS A CA 1
ATOM 2215 C C . LYS A 1 275 ? 11.468 -4.921 20.392 1.00 78.81 275 LYS A C 1
ATOM 2217 O O . LYS A 1 275 ? 11.227 -4.742 21.583 1.00 78.81 275 LYS A O 1
ATOM 2222 N N . CYS A 1 276 ? 10.699 -4.408 19.431 1.00 81.69 276 CYS A N 1
ATOM 2223 C CA . CYS A 1 276 ? 9.369 -3.843 19.685 1.00 81.69 276 CYS A CA 1
ATOM 2224 C C . CYS A 1 276 ? 8.420 -4.963 20.161 1.00 81.69 276 CYS A C 1
ATOM 2226 O O . CYS A 1 276 ? 8.533 -6.070 19.632 1.00 81.69 276 CYS A O 1
ATOM 2228 N N . PRO A 1 277 ? 7.530 -4.714 21.141 1.00 86.81 277 PRO A N 1
ATOM 2229 C CA . PRO A 1 277 ? 6.540 -5.706 21.551 1.00 86.81 277 PRO A CA 1
ATOM 2230 C C . PRO A 1 277 ? 5.553 -5.972 20.417 1.00 86.81 277 PRO A C 1
ATOM 2232 O O . PRO A 1 277 ? 5.261 -5.068 19.637 1.00 86.81 277 PRO A O 1
ATOM 2235 N N . ASP A 1 278 ? 5.006 -7.183 20.354 1.00 90.81 278 ASP A N 1
ATOM 2236 C CA . ASP A 1 278 ? 3.921 -7.502 19.428 1.00 90.81 278 ASP A CA 1
ATOM 2237 C C . ASP A 1 278 ? 2.647 -6.744 19.825 1.00 90.81 278 ASP A C 1
ATOM 2239 O O . ASP A 1 278 ? 2.285 -6.672 21.003 1.00 90.81 278 ASP A O 1
ATOM 2243 N N . TYR A 1 279 ? 1.955 -6.172 18.838 1.00 93.50 279 TYR A N 1
ATOM 2244 C CA . TYR A 1 279 ? 0.763 -5.355 19.071 1.00 93.50 279 TYR A CA 1
ATOM 2245 C C . TYR A 1 279 ? -0.343 -5.605 18.047 1.00 93.50 279 TYR A C 1
ATOM 2247 O O . TYR A 1 279 ? -0.089 -6.016 16.912 1.00 93.50 279 TYR A O 1
ATOM 2255 N N . VAL A 1 280 ? -1.585 -5.315 18.439 1.00 94.81 280 VAL A N 1
ATOM 2256 C CA . VAL A 1 280 ? -2.747 -5.308 17.534 1.00 94.81 280 VAL A CA 1
ATOM 2257 C C . VAL A 1 280 ? -2.926 -3.919 16.923 1.00 94.81 280 VAL A C 1
ATOM 2259 O O . VAL A 1 280 ? -2.886 -2.914 17.633 1.00 94.81 280 VAL A O 1
ATOM 2262 N N . PHE A 1 281 ? -3.150 -3.840 15.611 1.00 95.81 281 PHE A N 1
ATOM 2263 C CA . PHE A 1 281 ? -3.555 -2.595 14.958 1.00 95.81 281 PHE A CA 1
ATOM 2264 C C . PHE A 1 281 ? -5.075 -2.441 15.014 1.00 95.81 281 PHE A C 1
ATOM 2266 O O . PHE A 1 281 ? -5.809 -3.310 14.541 1.00 95.81 281 PHE A O 1
ATOM 2273 N N . ILE A 1 282 ? -5.542 -1.320 15.561 1.00 96.00 282 ILE A N 1
ATOM 2274 C CA . ILE A 1 282 ? -6.965 -1.019 15.712 1.00 96.00 282 ILE A CA 1
ATOM 2275 C C . ILE A 1 282 ? -7.418 -0.047 14.620 1.00 96.00 282 ILE A C 1
ATOM 2277 O O . ILE A 1 282 ? -7.099 1.145 14.649 1.00 96.00 282 ILE A O 1
ATOM 2281 N N . ALA A 1 283 ? -8.218 -0.546 13.680 1.00 95.06 283 ALA A N 1
ATOM 2282 C CA . ALA A 1 283 ? -8.862 0.256 12.649 1.00 95.06 283 ALA A CA 1
ATOM 2283 C C . ALA A 1 283 ? -10.272 0.669 13.090 1.00 95.06 283 ALA A C 1
ATOM 2285 O O . ALA A 1 283 ? -11.087 -0.158 13.486 1.00 95.06 283 ALA A O 1
ATOM 2286 N N . TYR A 1 284 ? -10.594 1.954 12.972 1.00 93.50 284 TYR A N 1
ATOM 2287 C CA . TYR A 1 284 ? -11.923 2.487 13.280 1.00 93.50 284 TYR A CA 1
ATOM 2288 C C . TYR A 1 284 ? -12.222 3.709 12.402 1.00 93.50 284 TYR A C 1
ATOM 2290 O O . TYR A 1 284 ? -11.376 4.161 11.619 1.00 93.50 284 TYR A O 1
ATOM 2298 N N . THR A 1 285 ? -13.436 4.249 12.504 1.00 90.25 285 THR A N 1
ATOM 2299 C CA . THR A 1 285 ? -13.825 5.490 11.824 1.00 90.25 285 THR A CA 1
ATOM 2300 C C . THR A 1 285 ? -14.341 6.539 12.796 1.00 90.25 285 THR A C 1
ATOM 2302 O O . THR A 1 285 ? -15.089 6.229 13.721 1.00 90.25 285 THR A O 1
ATOM 2305 N N . THR A 1 286 ? -13.959 7.794 12.554 1.00 88.12 286 THR A N 1
ATOM 2306 C CA . THR A 1 286 ? -14.398 8.958 13.334 1.00 88.12 286 THR A CA 1
ATOM 2307 C C . THR A 1 286 ? -15.895 9.222 13.191 1.00 88.12 286 THR A C 1
ATOM 2309 O O . THR A 1 286 ? -16.489 9.827 14.071 1.00 88.12 286 THR A O 1
ATOM 2312 N N . GLU A 1 287 ? -16.515 8.741 12.105 1.00 86.81 287 GLU A N 1
ATOM 2313 C CA . GLU A 1 287 ? -17.972 8.808 11.910 1.00 86.81 287 GLU A CA 1
ATOM 2314 C C . GLU A 1 287 ? -18.732 7.863 12.861 1.00 86.81 287 GLU A C 1
ATOM 2316 O O . GLU A 1 287 ? -19.890 8.119 13.173 1.00 86.81 287 GLU A O 1
ATOM 2321 N N . HIS A 1 288 ? -18.096 6.777 13.326 1.00 86.88 288 HIS A N 1
ATOM 2322 C CA . HIS A 1 288 ? -18.653 5.866 14.341 1.00 86.88 288 HIS A CA 1
ATOM 2323 C C . HIS A 1 288 ? -18.250 6.284 15.760 1.00 86.88 288 HIS A C 1
ATOM 2325 O O . HIS A 1 288 ? -18.993 6.060 16.711 1.00 86.88 288 HIS A O 1
ATOM 2331 N N . PHE A 1 289 ? -17.063 6.877 15.909 1.00 88.19 289 PHE A N 1
ATOM 2332 C CA . PHE A 1 289 ? -16.501 7.287 17.193 1.00 88.19 289 PHE A CA 1
ATOM 2333 C C . PHE A 1 289 ? -16.022 8.735 17.110 1.00 88.19 289 PHE A C 1
ATOM 2335 O O . PHE A 1 289 ? -14.902 9.012 16.673 1.00 88.19 289 PHE A O 1
ATOM 2342 N N . ASN A 1 290 ? -16.877 9.667 17.529 1.00 85.56 290 ASN A N 1
ATOM 2343 C CA . ASN A 1 290 ? -16.540 11.083 17.522 1.00 85.56 290 ASN A CA 1
ATOM 2344 C C . ASN A 1 290 ? -15.439 11.377 18.554 1.00 85.56 290 ASN A C 1
ATOM 2346 O O . ASN A 1 290 ? -15.603 11.108 19.740 1.00 85.56 290 ASN A O 1
ATOM 2350 N N . HIS A 1 291 ? -14.330 11.974 18.111 1.00 85.12 291 HIS A N 1
ATOM 2351 C CA . HIS A 1 291 ? -13.213 12.336 18.986 1.00 85.12 291 HIS A CA 1
ATOM 2352 C C . HIS A 1 291 ? -13.540 13.474 19.968 1.00 85.12 291 HIS A C 1
ATOM 2354 O O . HIS A 1 291 ? -12.809 13.678 20.933 1.00 85.12 291 HIS A O 1
ATOM 2360 N N . SER A 1 292 ? -14.604 14.242 19.726 1.00 85.00 292 SER A N 1
ATOM 2361 C CA . SER A 1 292 ? -15.081 15.252 20.676 1.00 85.00 292 SER A CA 1
ATOM 2362 C C . SER A 1 292 ? -15.810 14.630 21.867 1.00 85.00 292 SER A C 1
ATOM 2364 O O . SER A 1 292 ? -15.867 15.247 22.928 1.00 85.00 292 SER A O 1
ATOM 2366 N N . ASP A 1 293 ? -16.347 13.417 21.710 1.00 85.19 293 ASP A N 1
ATOM 2367 C CA . ASP A 1 293 ? -17.024 12.702 22.784 1.00 85.19 293 ASP A CA 1
ATOM 2368 C C . ASP A 1 293 ? -16.036 11.802 23.540 1.00 85.19 293 ASP A C 1
ATOM 2370 O O . ASP A 1 293 ? -15.542 10.787 23.039 1.00 85.19 293 ASP A O 1
ATOM 2374 N N . THR A 1 294 ? -15.774 12.164 24.796 1.00 84.94 294 THR A N 1
ATOM 2375 C CA . THR A 1 294 ? -14.888 11.392 25.677 1.00 84.94 294 THR A CA 1
ATOM 2376 C C . THR A 1 294 ? -15.452 9.998 25.955 1.00 84.94 294 THR A C 1
ATOM 2378 O O . THR A 1 294 ? -14.688 9.046 26.099 1.00 84.94 294 THR A O 1
ATOM 2381 N N . HIS A 1 295 ? -16.778 9.842 25.995 1.00 85.19 295 HIS A N 1
ATOM 2382 C CA . HIS A 1 295 ? -17.405 8.546 26.222 1.00 85.19 295 HIS A CA 1
ATOM 2383 C C . HIS A 1 295 ? -17.213 7.610 25.019 1.00 85.19 295 HIS A C 1
ATOM 2385 O O . HIS A 1 295 ? -16.810 6.461 25.199 1.00 85.19 295 HIS A O 1
ATOM 2391 N N . ALA A 1 296 ? -17.410 8.095 23.787 1.00 83.94 296 ALA A N 1
ATOM 2392 C CA . ALA A 1 296 ? -17.131 7.320 22.575 1.00 83.94 296 ALA A CA 1
ATOM 2393 C C . ALA A 1 296 ? -15.667 6.849 22.498 1.00 83.94 296 ALA A C 1
ATOM 2395 O O . ALA A 1 296 ? -15.417 5.688 22.170 1.00 83.94 296 ALA A O 1
ATOM 2396 N N . ILE A 1 297 ? -14.708 7.714 22.852 1.00 86.81 297 ILE A N 1
ATOM 2397 C CA . ILE A 1 297 ? -13.283 7.349 22.912 1.00 86.81 297 ILE A CA 1
ATOM 2398 C C . ILE A 1 297 ? -13.028 6.268 23.972 1.00 86.81 297 ILE A C 1
ATOM 2400 O O . ILE A 1 297 ? -12.306 5.308 23.703 1.00 86.81 297 ILE A O 1
ATOM 2404 N N . ARG A 1 298 ? -13.633 6.383 25.160 1.00 87.06 298 ARG A N 1
ATOM 2405 C CA . ARG A 1 298 ? -13.497 5.372 26.224 1.00 87.06 298 ARG A CA 1
ATOM 2406 C C . ARG A 1 298 ? -14.012 4.007 25.779 1.00 87.06 298 ARG A C 1
ATOM 2408 O O . ARG A 1 298 ? -13.306 3.016 25.931 1.00 87.06 298 ARG A O 1
ATOM 2415 N N . VAL A 1 299 ? -15.195 3.960 25.167 1.00 87.69 299 VAL A N 1
ATOM 2416 C CA . VAL A 1 299 ? -15.768 2.712 24.634 1.00 87.69 299 VAL A CA 1
ATOM 2417 C C . VAL A 1 299 ? -14.869 2.107 23.553 1.00 87.69 299 VAL A C 1
ATOM 2419 O O . VAL A 1 299 ? -14.665 0.894 23.525 1.00 87.69 299 VAL A O 1
ATOM 2422 N N . LEU A 1 300 ? -14.297 2.940 22.681 1.00 90.19 300 LEU A N 1
ATOM 2423 C CA . LEU A 1 300 ? -13.353 2.497 21.658 1.00 90.19 300 LEU A CA 1
ATOM 2424 C C . LEU A 1 300 ? -12.093 1.868 22.278 1.00 90.19 300 LEU A C 1
ATOM 2426 O O . LEU A 1 300 ? -11.657 0.810 21.828 1.00 90.19 300 LEU A O 1
ATOM 2430 N N . HIS A 1 301 ? -11.543 2.478 23.331 1.00 90.62 301 HIS A N 1
ATOM 2431 C CA . HIS A 1 301 ? -10.403 1.930 24.068 1.00 90.62 301 HIS A CA 1
ATOM 2432 C C . HIS A 1 301 ? -10.731 0.632 24.810 1.00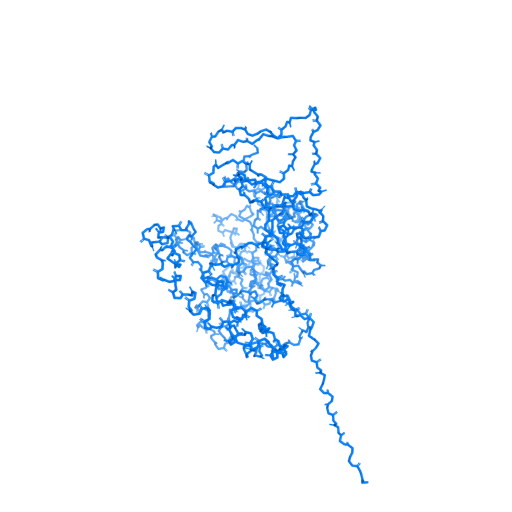 90.62 301 HIS A C 1
ATOM 2434 O O . HIS A 1 301 ? -9.904 -0.277 24.799 1.00 90.62 301 HIS A O 1
ATOM 2440 N N . ALA A 1 302 ? -11.921 0.511 25.402 1.00 88.12 302 ALA A N 1
ATOM 2441 C CA . ALA A 1 302 ? -12.359 -0.716 26.067 1.00 88.12 302 ALA A CA 1
ATOM 2442 C C . ALA A 1 302 ? -12.483 -1.887 25.072 1.00 88.12 302 ALA A C 1
ATOM 2444 O O . ALA A 1 302 ? -11.978 -2.982 25.323 1.00 88.12 302 ALA A O 1
ATOM 2445 N N . LEU A 1 303 ? -13.069 -1.643 23.893 1.00 90.31 303 LEU A N 1
ATOM 2446 C CA . LEU A 1 303 ? -13.150 -2.642 22.819 1.00 90.31 303 LEU A CA 1
ATOM 2447 C C . LEU A 1 303 ? -11.765 -3.004 22.265 1.00 90.31 303 LEU A C 1
ATOM 2449 O O . LEU A 1 303 ? -11.484 -4.179 22.044 1.00 90.31 303 LEU A O 1
ATOM 2453 N N . ALA A 1 304 ? -10.879 -2.020 22.089 1.00 92.19 304 ALA A N 1
ATOM 2454 C CA . ALA A 1 304 ? -9.499 -2.257 21.665 1.00 92.19 304 ALA A CA 1
ATOM 2455 C C . ALA A 1 304 ? -8.720 -3.103 22.683 1.00 92.19 304 ALA A C 1
ATOM 2457 O O . ALA A 1 304 ? -8.021 -4.046 22.308 1.00 92.19 304 ALA A O 1
ATOM 2458 N N . ALA A 1 305 ? -8.870 -2.803 23.974 1.00 90.31 305 ALA A N 1
ATOM 2459 C CA . ALA A 1 305 ? -8.264 -3.573 25.050 1.00 90.31 305 ALA A CA 1
ATOM 2460 C C . ALA A 1 305 ? -8.778 -5.014 25.062 1.00 90.31 305 ALA A C 1
ATOM 2462 O O . ALA A 1 305 ? -7.982 -5.946 25.152 1.00 90.31 305 ALA A O 1
ATOM 2463 N N . ARG A 1 306 ? -10.091 -5.209 24.902 1.00 88.81 306 ARG A N 1
ATOM 2464 C CA . ARG A 1 306 ? -10.697 -6.540 24.807 1.00 88.81 306 ARG A CA 1
ATOM 2465 C C . ARG A 1 306 ? -10.166 -7.333 23.611 1.00 88.81 306 ARG A C 1
ATOM 2467 O O . ARG A 1 306 ? -9.687 -8.444 23.810 1.00 88.81 306 ARG A O 1
ATOM 2474 N N . ALA A 1 307 ? -10.154 -6.735 22.419 1.00 91.06 307 ALA A N 1
ATOM 2475 C CA . ALA A 1 307 ? -9.600 -7.349 21.209 1.00 91.06 307 ALA A CA 1
ATOM 2476 C C . ALA A 1 307 ? -8.144 -7.800 21.409 1.00 91.06 307 ALA A C 1
ATOM 2478 O O . ALA A 1 307 ? -7.746 -8.895 21.027 1.00 91.06 307 ALA A O 1
ATOM 2479 N N . THR A 1 308 ? -7.350 -6.964 22.074 1.00 92.19 308 THR A N 1
ATOM 2480 C CA . THR A 1 308 ? -5.933 -7.235 22.342 1.00 92.19 308 THR A CA 1
ATOM 2481 C C . THR A 1 308 ? -5.745 -8.369 23.351 1.00 92.19 308 THR A C 1
ATOM 2483 O O . THR A 1 308 ? -4.896 -9.240 23.146 1.00 92.19 308 THR A O 1
ATOM 2486 N N . ARG A 1 309 ? -6.573 -8.406 24.406 1.00 89.69 309 ARG A N 1
ATOM 2487 C CA . ARG A 1 309 ? -6.566 -9.477 25.415 1.00 89.69 309 ARG A CA 1
ATOM 2488 C C . ARG A 1 309 ? -6.958 -10.828 24.826 1.00 89.69 309 ARG A C 1
ATOM 2490 O O . ARG A 1 309 ? -6.338 -11.821 25.189 1.00 89.69 309 ARG A O 1
ATOM 2497 N N . GLU A 1 310 ? -7.919 -10.875 23.905 1.00 88.81 310 GLU A N 1
ATOM 2498 C CA . GLU A 1 310 ? -8.317 -12.130 23.247 1.00 88.81 310 GLU A CA 1
ATOM 2499 C C . GLU A 1 310 ? -7.214 -12.723 22.369 1.00 88.81 310 GLU A C 1
ATOM 2501 O O . GLU A 1 310 ? -7.072 -13.940 22.291 1.00 88.81 310 GLU A O 1
ATOM 2506 N N . VAL A 1 311 ? -6.382 -11.877 21.756 1.00 89.31 311 VAL A N 1
ATOM 2507 C CA . VAL A 1 311 ? -5.184 -12.323 21.023 1.00 89.31 311 VAL A CA 1
ATOM 2508 C C . VAL A 1 311 ? -4.046 -12.719 21.983 1.00 89.31 311 VAL A C 1
ATOM 2510 O O . VAL A 1 311 ? -3.092 -13.381 21.581 1.00 89.31 311 VAL A O 1
ATOM 2513 N N . GLY A 1 312 ? -4.143 -12.353 23.265 1.00 88.62 312 GLY A N 1
ATOM 2514 C CA . GLY A 1 312 ? -3.148 -12.653 24.296 1.00 88.62 312 GLY A CA 1
ATOM 2515 C C . GLY A 1 312 ? -1.960 -11.688 24.329 1.00 88.62 312 GLY A C 1
ATOM 2516 O O . GLY A 1 312 ? -0.943 -12.023 24.943 1.00 88.62 312 GLY A O 1
ATOM 2517 N N . LEU A 1 313 ? -2.089 -10.520 23.688 1.00 90.44 313 LEU A N 1
ATOM 2518 C CA . LEU A 1 313 ? -1.063 -9.478 23.615 1.00 90.44 313 LEU A CA 1
ATOM 2519 C C . LEU A 1 313 ? -1.242 -8.418 24.709 1.00 90.44 313 LEU A C 1
ATOM 2521 O O . LEU A 1 313 ? -2.312 -8.265 25.298 1.00 90.44 313 LEU A O 1
ATOM 2525 N N . GLU A 1 314 ? -0.175 -7.665 24.966 1.00 88.75 314 GLU A N 1
ATOM 2526 C CA . GLU A 1 314 ? -0.130 -6.634 26.013 1.00 88.75 314 GLU A CA 1
ATOM 2527 C C . GLU A 1 314 ? -0.241 -5.213 25.453 1.00 88.75 314 GLU A C 1
ATOM 2529 O O . GLU A 1 314 ? -0.443 -4.265 26.210 1.00 88.75 314 GLU A O 1
ATOM 2534 N N . ALA A 1 315 ? -0.118 -5.049 24.135 1.00 92.19 315 ALA A N 1
ATOM 2535 C CA . ALA A 1 315 ? -0.073 -3.749 23.490 1.00 92.19 315 ALA A CA 1
ATOM 2536 C C . ALA A 1 315 ? -0.980 -3.673 22.260 1.00 92.19 315 ALA A C 1
ATOM 2538 O O . ALA A 1 315 ? -1.165 -4.641 21.520 1.00 92.19 315 ALA A O 1
ATOM 2539 N N . TYR A 1 316 ? -1.503 -2.479 22.000 1.00 94.81 316 TYR A N 1
ATOM 2540 C CA . TYR A 1 316 ? -2.195 -2.161 20.757 1.00 94.81 316 TYR A CA 1
ATOM 2541 C C . TYR A 1 316 ? -1.862 -0.760 20.267 1.00 94.81 316 TYR A C 1
ATOM 2543 O O . TYR A 1 316 ? -1.437 0.116 21.024 1.00 94.81 316 TYR A O 1
ATOM 2551 N N . TRP A 1 317 ? -2.070 -0.550 18.973 1.00 95.06 317 TRP A N 1
ATOM 2552 C CA . TRP A 1 317 ? -1.921 0.741 18.326 1.00 95.06 317 TRP A CA 1
ATOM 2553 C C . TRP A 1 317 ? -3.284 1.268 17.886 1.00 95.06 317 TRP A C 1
ATOM 2555 O O . TRP A 1 317 ? -4.032 0.574 17.197 1.00 95.06 317 TRP A O 1
ATOM 2565 N N . ILE A 1 318 ? -3.595 2.511 18.257 1.00 93.69 318 ILE A N 1
ATOM 2566 C CA . ILE A 1 318 ? -4.831 3.195 17.872 1.00 93.69 318 ILE A CA 1
ATOM 2567 C C . ILE A 1 318 ? -4.556 4.654 17.497 1.00 93.69 318 ILE A C 1
ATOM 2569 O O . ILE A 1 318 ? -3.871 5.379 18.219 1.00 93.69 318 ILE A O 1
ATOM 2573 N N . GLY A 1 319 ? -5.131 5.111 16.383 1.00 90.00 319 GLY A N 1
ATOM 2574 C CA . GLY A 1 319 ? -4.862 6.444 15.833 1.00 90.00 319 GLY A CA 1
ATOM 2575 C C . GLY A 1 319 ? -5.134 7.606 16.799 1.00 90.00 319 GLY A C 1
ATOM 2576 O O . GLY A 1 319 ? -4.333 8.534 16.857 1.00 90.00 319 GLY A O 1
ATOM 2577 N N . VAL A 1 320 ? -6.212 7.551 17.596 1.00 89.25 320 VAL A N 1
ATOM 2578 C CA . VAL A 1 320 ? -6.599 8.652 18.506 1.00 89.25 320 VAL A CA 1
ATOM 2579 C C . VAL A 1 320 ? -5.578 8.922 19.618 1.00 89.25 320 VAL A C 1
ATOM 2581 O O . VAL A 1 320 ? -5.386 10.077 19.987 1.00 89.25 320 VAL A O 1
ATOM 2584 N N . SER A 1 321 ? -4.903 7.883 20.120 1.00 88.62 321 SER A N 1
ATOM 2585 C CA . SER A 1 321 ? -4.028 7.979 21.303 1.00 88.62 321 SER A CA 1
ATOM 2586 C C . SER A 1 321 ? -2.548 7.771 20.984 1.00 88.62 321 SER A C 1
ATOM 2588 O O . SER A 1 321 ? -1.680 8.307 21.675 1.00 88.62 321 SER A O 1
ATOM 2590 N N . CYS A 1 322 ? -2.233 7.021 19.924 1.00 89.19 322 CYS A N 1
ATOM 2591 C CA . CYS A 1 322 ? -0.854 6.737 19.532 1.00 89.19 322 CYS A CA 1
ATOM 2592 C C . CYS A 1 322 ? -0.273 7.770 18.554 1.00 89.19 322 CYS A C 1
ATOM 2594 O O . CYS A 1 322 ? 0.950 7.844 18.437 1.00 89.19 322 CYS A O 1
ATOM 2596 N N . MET A 1 323 ? -1.099 8.582 17.882 1.00 85.94 323 MET A N 1
ATOM 2597 C CA . MET A 1 323 ? -0.623 9.678 17.026 1.00 85.94 323 MET A CA 1
ATOM 2598 C C . MET A 1 323 ? -0.568 11.000 17.793 1.00 85.94 323 MET A C 1
ATOM 2600 O O . MET A 1 323 ? -1.446 11.308 18.597 1.00 85.94 323 MET A O 1
ATOM 2604 N N . GLN A 1 324 ? 0.444 11.826 17.526 1.00 79.81 324 GLN A N 1
ATOM 2605 C CA . GLN A 1 324 ? 0.482 13.186 18.064 1.00 79.81 324 GLN A CA 1
ATOM 2606 C C . GLN A 1 324 ? -0.548 14.085 17.373 1.00 79.81 324 GLN A C 1
ATOM 2608 O O . GLN A 1 324 ? -0.699 14.070 16.150 1.00 79.81 324 GLN A O 1
ATOM 2613 N N . THR A 1 325 ? -1.241 14.916 18.151 1.00 74.19 325 THR A N 1
ATOM 2614 C CA . THR A 1 325 ? -2.148 15.939 17.611 1.00 74.19 325 THR A CA 1
ATOM 2615 C C . THR A 1 325 ? -1.339 17.099 17.029 1.00 74.19 325 THR A C 1
ATOM 2617 O O . THR A 1 325 ? -0.302 17.471 17.579 1.00 74.19 325 THR A O 1
ATOM 2620 N N . LYS A 1 326 ? -1.841 17.743 15.965 1.00 67.69 326 LYS A N 1
ATOM 2621 C CA . LYS A 1 326 ? -1.211 18.930 15.344 1.00 67.69 326 LYS A CA 1
ATOM 2622 C C . LYS A 1 326 ? -0.887 20.044 16.349 1.00 67.69 326 LYS A C 1
ATOM 2624 O O . LYS A 1 326 ? 0.085 20.764 16.160 1.00 67.69 326 LYS A O 1
ATOM 2629 N N . THR A 1 327 ? -1.681 20.152 17.414 1.00 67.81 327 THR A N 1
ATOM 2630 C CA . THR A 1 327 ? -1.497 21.105 18.518 1.00 67.81 327 THR A CA 1
ATOM 2631 C C . THR A 1 327 ? -0.257 20.813 19.369 1.00 67.81 327 THR A C 1
ATOM 2633 O O . THR A 1 327 ? 0.329 21.737 19.913 1.00 67.81 327 THR A O 1
ATOM 2636 N N . GLN A 1 328 ? 0.153 19.546 19.493 1.00 65.94 328 GLN A N 1
ATOM 2637 C CA . GLN A 1 328 ? 1.300 19.139 20.315 1.00 65.94 328 GLN A CA 1
ATOM 2638 C C . GLN A 1 328 ? 2.622 19.264 19.551 1.00 65.94 328 GLN A C 1
ATOM 2640 O O . GLN A 1 328 ? 3.605 19.764 20.086 1.00 65.94 328 GLN A O 1
ATOM 2645 N N . SER A 1 329 ? 2.661 18.797 18.300 1.00 71.38 329 SER A N 1
ATOM 2646 C CA . SER A 1 329 ? 3.823 18.949 17.421 1.00 71.38 329 SER A CA 1
ATOM 2647 C C . SER A 1 329 ? 3.426 18.724 15.967 1.00 71.38 329 SER A C 1
ATOM 2649 O O . SER A 1 329 ? 2.942 17.650 15.605 1.00 71.38 329 SER A O 1
ATOM 2651 N N . LEU A 1 330 ? 3.669 19.721 15.112 1.00 72.81 330 LEU A N 1
ATOM 2652 C CA . LEU A 1 330 ? 3.408 19.612 13.675 1.00 72.81 330 LEU A CA 1
ATOM 2653 C C . LEU A 1 330 ? 4.316 18.558 13.019 1.00 72.81 330 LEU A C 1
ATOM 2655 O O . LEU A 1 330 ? 3.847 17.747 12.223 1.00 72.81 330 LEU A O 1
ATOM 2659 N N . GLN A 1 331 ? 5.601 18.555 13.386 1.00 72.19 331 GLN A N 1
ATOM 2660 C CA . GLN A 1 331 ? 6.601 17.643 12.832 1.00 72.19 331 GLN A CA 1
ATOM 2661 C C . GLN A 1 331 ? 6.333 16.199 13.263 1.00 72.19 331 GLN A C 1
ATOM 2663 O O . GLN A 1 331 ? 6.309 15.297 12.430 1.00 72.19 331 GLN A O 1
ATOM 2668 N N . GLY A 1 332 ? 6.055 15.975 14.548 1.00 70.06 332 GLY A N 1
ATOM 2669 C CA . GLY A 1 332 ? 5.797 14.628 15.043 1.00 70.06 332 GLY A CA 1
ATOM 2670 C C . GLY A 1 332 ? 4.483 14.028 14.528 1.00 70.06 332 GLY A C 1
ATOM 2671 O O . GLY A 1 332 ? 4.451 12.841 14.221 1.00 70.06 332 GLY A O 1
ATOM 2672 N N . HIS A 1 333 ? 3.445 14.845 14.313 1.00 77.50 333 HIS A N 1
ATOM 2673 C CA . HIS A 1 333 ? 2.222 14.403 13.634 1.00 77.50 333 HIS A CA 1
ATOM 2674 C C . HIS A 1 333 ? 2.489 13.964 12.187 1.00 77.50 333 HIS A C 1
ATOM 2676 O O . HIS A 1 333 ? 1.988 12.932 11.747 1.00 77.50 333 HIS A O 1
ATOM 2682 N N . GLN A 1 334 ? 3.285 14.734 11.436 1.00 77.06 334 GLN A N 1
ATOM 2683 C CA . GLN A 1 334 ? 3.661 14.374 10.066 1.00 77.06 334 GLN A CA 1
ATOM 2684 C C . GLN A 1 334 ? 4.425 13.048 10.032 1.00 77.06 334 GLN A C 1
ATOM 2686 O O . GLN A 1 334 ? 4.109 12.182 9.219 1.00 77.06 334 GLN A O 1
ATOM 2691 N N . GLU A 1 335 ? 5.384 12.859 10.937 1.00 75.88 335 GLU A N 1
ATOM 2692 C CA . GLU A 1 335 ? 6.134 11.606 11.044 1.00 75.88 335 GLU A CA 1
ATOM 2693 C C . GLU A 1 335 ? 5.233 10.402 11.344 1.00 75.88 335 GLU A C 1
ATOM 2695 O O . GLU A 1 335 ? 5.391 9.363 10.703 1.00 75.88 335 GLU A O 1
ATOM 2700 N N . ASP A 1 336 ? 4.268 10.538 12.258 1.00 81.38 336 ASP A N 1
ATOM 2701 C CA . ASP A 1 336 ? 3.320 9.465 12.585 1.00 81.38 336 ASP A CA 1
ATOM 2702 C C . ASP A 1 336 ? 2.446 9.098 11.372 1.00 81.38 336 ASP A C 1
ATOM 2704 O O . ASP A 1 336 ? 2.242 7.917 11.081 1.00 81.38 336 ASP A O 1
ATOM 2708 N N . VAL A 1 337 ? 1.989 10.099 10.606 1.00 81.56 337 VAL A N 1
ATOM 2709 C CA . VAL A 1 337 ? 1.215 9.893 9.369 1.00 81.56 337 VAL A CA 1
ATOM 2710 C C . VAL A 1 337 ? 2.031 9.138 8.318 1.00 81.56 337 VAL A C 1
ATOM 2712 O O . VAL A 1 337 ? 1.511 8.223 7.685 1.00 81.56 337 VAL A O 1
ATOM 2715 N N . PHE A 1 338 ? 3.309 9.477 8.130 1.00 79.38 338 PHE A N 1
ATOM 2716 C CA . PHE A 1 338 ? 4.155 8.795 7.143 1.00 79.38 338 PHE A CA 1
ATOM 2717 C C . PHE A 1 338 ? 4.538 7.368 7.555 1.00 79.38 338 PHE A C 1
ATOM 2719 O O . PHE A 1 338 ? 4.802 6.540 6.684 1.00 79.38 338 PHE A O 1
ATOM 2726 N N . ARG A 1 339 ? 4.543 7.060 8.857 1.00 83.38 339 ARG A N 1
ATOM 2727 C CA . ARG A 1 339 ? 4.888 5.731 9.387 1.00 83.38 339 ARG A CA 1
ATOM 2728 C C . ARG A 1 339 ? 3.710 4.768 9.461 1.00 83.38 339 ARG A C 1
ATOM 2730 O O . ARG A 1 339 ? 3.944 3.574 9.603 1.00 83.38 339 ARG A O 1
ATOM 2737 N N . ILE A 1 340 ? 2.464 5.234 9.341 1.00 86.75 340 ILE A N 1
ATOM 2738 C CA . ILE A 1 340 ? 1.277 4.391 9.572 1.00 86.75 340 ILE A CA 1
ATOM 2739 C C . ILE A 1 340 ? 1.267 3.112 8.724 1.00 86.75 340 ILE A C 1
ATOM 2741 O O . ILE A 1 340 ? 0.904 2.052 9.215 1.00 86.75 340 ILE A O 1
ATOM 2745 N N . SER A 1 341 ? 1.739 3.174 7.474 1.00 87.56 341 SER A N 1
ATOM 2746 C CA . SER A 1 341 ? 1.829 1.988 6.611 1.00 87.56 341 SER A CA 1
ATOM 2747 C C . SER A 1 341 ? 2.796 0.936 7.154 1.00 87.56 341 SER A C 1
ATOM 2749 O O . SER A 1 341 ? 2.544 -0.253 6.999 1.00 87.56 341 SER A O 1
ATOM 2751 N N . ASP A 1 342 ? 3.891 1.357 7.786 1.00 87.00 342 ASP A N 1
ATOM 2752 C CA . ASP A 1 342 ? 4.847 0.442 8.408 1.00 87.00 342 ASP A CA 1
ATOM 2753 C C . ASP A 1 342 ? 4.322 -0.069 9.753 1.00 87.00 342 ASP A C 1
ATOM 2755 O O . ASP A 1 342 ? 4.475 -1.249 10.047 1.00 87.00 342 ASP A O 1
ATOM 2759 N N . VAL A 1 343 ? 3.593 0.758 10.509 1.00 90.06 343 VAL A N 1
ATOM 2760 C CA . VAL A 1 343 ? 2.890 0.319 11.726 1.00 90.06 343 VAL A CA 1
ATOM 2761 C C . VAL A 1 343 ? 1.862 -0.774 11.410 1.00 90.06 343 VAL A C 1
ATOM 2763 O O . VAL A 1 343 ? 1.788 -1.774 12.110 1.00 90.06 343 VAL A O 1
ATOM 2766 N N . VAL A 1 344 ? 1.101 -0.642 10.320 1.00 91.44 344 VAL A N 1
ATOM 2767 C CA . VAL A 1 344 ? 0.154 -1.690 9.902 1.00 91.44 344 VAL A CA 1
ATOM 2768 C C . VAL A 1 344 ? 0.884 -2.979 9.514 1.00 91.44 344 VAL A C 1
ATOM 2770 O O . VAL A 1 344 ? 0.475 -4.058 9.934 1.00 91.44 344 VAL A O 1
ATOM 2773 N N . ARG A 1 345 ? 1.975 -2.882 8.739 1.00 88.50 345 ARG A N 1
ATOM 2774 C CA . ARG A 1 345 ? 2.777 -4.053 8.331 1.00 88.50 345 ARG A CA 1
ATOM 2775 C C . ARG A 1 345 ? 3.457 -4.750 9.506 1.00 88.50 345 ARG A C 1
ATOM 2777 O O . ARG A 1 345 ? 3.672 -5.954 9.446 1.00 88.50 345 ARG A O 1
ATOM 2784 N N . GLY A 1 346 ? 3.851 -3.982 10.521 1.00 87.94 346 GLY A N 1
ATOM 2785 C CA . GLY A 1 346 ? 4.526 -4.471 11.721 1.00 87.94 346 GLY A CA 1
ATOM 2786 C C . GLY A 1 346 ? 3.588 -4.968 12.815 1.00 87.94 346 GLY A C 1
ATOM 2787 O O . GLY A 1 346 ? 4.073 -5.490 13.814 1.00 87.94 346 GLY A O 1
ATOM 2788 N N . ALA A 1 347 ? 2.275 -4.792 12.663 1.00 92.00 347 ALA A N 1
ATOM 2789 C CA . ALA A 1 347 ? 1.300 -5.268 13.630 1.00 92.00 347 ALA A CA 1
ATOM 2790 C C . ALA A 1 347 ? 1.136 -6.789 13.545 1.00 92.00 347 ALA A C 1
ATOM 2792 O O . ALA A 1 347 ? 1.145 -7.373 12.465 1.00 92.00 347 ALA A O 1
ATOM 2793 N N . TYR A 1 348 ? 0.907 -7.432 14.685 1.00 91.81 348 TYR A N 1
ATOM 2794 C CA . TYR A 1 348 ? 0.686 -8.873 14.764 1.00 91.81 348 TYR A CA 1
ATOM 2795 C C . TYR A 1 348 ? -0.646 -9.282 14.120 1.00 91.81 348 TYR A C 1
ATOM 2797 O O . TYR A 1 348 ? -0.721 -10.279 13.402 1.00 91.81 348 TYR A O 1
ATOM 2805 N N . SER A 1 349 ? -1.705 -8.502 14.354 1.00 93.12 349 SER A N 1
ATOM 2806 C CA . SER A 1 349 ? -3.040 -8.713 13.782 1.00 93.12 349 SER A CA 1
ATOM 2807 C C . SER A 1 349 ? -3.791 -7.390 13.613 1.00 93.12 349 SER A C 1
ATOM 2809 O O . SER A 1 349 ? -3.410 -6.367 14.189 1.00 93.12 349 SER A O 1
ATOM 2811 N N . LEU A 1 350 ? -4.854 -7.418 12.809 1.00 94.81 350 LEU A N 1
ATOM 2812 C CA . LEU A 1 350 ? -5.744 -6.289 12.552 1.00 94.81 350 LEU A CA 1
ATOM 2813 C C . LEU A 1 350 ? -7.099 -6.541 13.226 1.00 94.81 350 LEU A C 1
ATOM 2815 O O . LEU A 1 350 ? -7.732 -7.569 12.978 1.00 94.81 350 LEU A O 1
ATOM 2819 N N . ALA A 1 351 ? -7.561 -5.577 14.020 1.00 95.62 351 ALA A N 1
ATOM 2820 C CA . ALA A 1 351 ? -8.917 -5.546 14.550 1.00 95.62 351 ALA A CA 1
ATOM 2821 C C . ALA A 1 351 ? -9.662 -4.312 14.023 1.00 95.62 351 ALA A C 1
ATOM 2823 O O . ALA A 1 351 ? -9.153 -3.192 14.080 1.00 95.62 351 ALA A O 1
ATOM 2824 N N . VAL A 1 352 ? -10.873 -4.512 13.505 1.00 95.94 352 VAL A N 1
ATOM 2825 C CA . VAL A 1 352 ? -11.744 -3.450 12.991 1.00 95.94 352 VAL A CA 1
ATOM 2826 C C . VAL A 1 352 ? -12.864 -3.215 13.993 1.00 95.94 352 VAL A C 1
ATOM 2828 O O . VAL A 1 352 ? -13.678 -4.101 14.235 1.00 95.94 352 VAL A O 1
ATOM 2831 N N . ILE A 1 353 ? -12.934 -2.018 14.568 1.00 94.38 353 ILE A N 1
ATOM 2832 C CA . ILE A 1 353 ? -13.973 -1.654 15.530 1.00 94.38 353 ILE A CA 1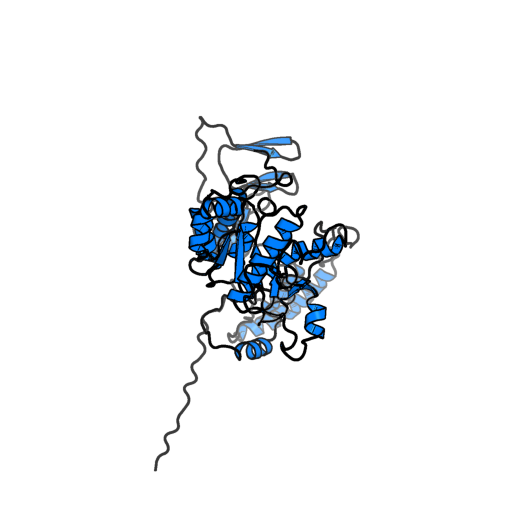
ATOM 2833 C C . ILE A 1 353 ? -15.028 -0.794 14.833 1.00 94.38 353 ILE A C 1
ATOM 2835 O O . ILE A 1 353 ? -14.742 0.286 14.302 1.00 94.38 353 ILE A O 1
ATOM 2839 N N . VAL A 1 354 ? -16.270 -1.272 14.855 1.00 92.81 354 VAL A N 1
ATOM 2840 C CA . VAL A 1 354 ? -17.444 -0.603 14.294 1.00 92.81 354 VAL A CA 1
ATOM 2841 C C . VAL A 1 354 ? -18.456 -0.266 15.387 1.00 92.81 354 VAL A C 1
ATOM 2843 O O . VAL A 1 354 ? -18.569 -0.945 16.408 1.00 92.81 354 VAL A O 1
ATOM 2846 N N . GLY A 1 355 ? -19.206 0.810 15.186 1.00 87.44 355 GLY A N 1
ATOM 2847 C CA . GLY A 1 355 ? -20.214 1.255 16.135 1.00 87.44 355 GLY A CA 1
ATOM 2848 C C . GLY A 1 355 ? -21.296 2.082 15.450 1.00 87.44 355 GLY A C 1
ATOM 2849 O O . GLY A 1 355 ? -21.089 2.514 14.313 1.00 87.44 355 GLY A O 1
ATOM 2850 N N . PRO A 1 356 ? -22.434 2.293 16.129 1.00 82.19 356 PRO A N 1
ATOM 2851 C CA . PRO A 1 356 ? -23.470 3.199 15.659 1.00 82.19 356 PRO A CA 1
ATOM 2852 C C . PRO A 1 356 ? -22.874 4.603 15.531 1.00 82.19 356 PRO A C 1
ATOM 2854 O O . PRO A 1 356 ? -22.394 5.177 16.510 1.00 82.19 356 PRO A O 1
ATOM 2857 N N . GLY A 1 357 ? -22.820 5.104 14.299 1.00 75.50 357 GLY A N 1
ATOM 2858 C CA . GLY A 1 357 ? -22.385 6.463 13.988 1.00 75.50 357 GLY A CA 1
ATOM 2859 C C . GLY A 1 357 ? -23.567 7.403 13.781 1.00 75.50 357 GLY A C 1
ATOM 2860 O O . GLY A 1 357 ? -24.715 7.034 14.006 1.00 75.50 357 GLY A O 1
ATOM 2861 N N . GLU A 1 358 ? -23.308 8.593 13.240 1.00 70.81 358 GLU A N 1
ATOM 2862 C CA . GLU A 1 358 ? -24.371 9.560 12.901 1.00 70.81 358 GLU A CA 1
ATOM 2863 C C . GLU A 1 358 ? -25.416 8.999 11.916 1.00 70.81 358 GLU A C 1
ATOM 2865 O O . GLU A 1 358 ? -26.564 9.436 11.912 1.00 70.81 358 GLU A O 1
ATOM 2870 N N . ARG A 1 359 ? -25.033 8.018 11.084 1.00 72.69 359 ARG A N 1
ATOM 2871 C CA . ARG A 1 359 ? -25.919 7.383 10.091 1.00 72.69 359 ARG A CA 1
ATOM 2872 C C . ARG A 1 359 ? -26.784 6.246 10.643 1.00 72.69 359 ARG A C 1
ATOM 2874 O O . ARG A 1 359 ? -27.705 5.832 9.949 1.00 72.69 359 ARG A O 1
ATOM 2881 N N . ASP A 1 360 ? -26.491 5.744 11.840 1.00 75.56 360 ASP A N 1
ATOM 2882 C CA . ASP A 1 360 ? -27.294 4.721 12.525 1.00 75.56 360 ASP A CA 1
ATOM 2883 C C . ASP A 1 360 ? -27.405 5.063 14.021 1.00 75.56 360 ASP A C 1
ATOM 2885 O O . ASP A 1 360 ? -26.787 4.405 14.862 1.00 75.56 360 ASP A O 1
ATOM 2889 N N . PRO A 1 361 ? -28.164 6.118 14.375 1.00 72.19 361 PRO A N 1
ATOM 2890 C CA . PRO A 1 361 ? -28.359 6.506 15.772 1.00 72.19 361 PRO A CA 1
ATOM 2891 C C . PRO A 1 361 ? -29.150 5.452 16.563 1.00 72.19 361 PRO A C 1
ATOM 2893 O O . PRO A 1 361 ? -29.044 5.388 17.784 1.00 72.19 361 PRO A O 1
ATOM 2896 N N . THR A 1 362 ? -29.928 4.623 15.867 1.00 74.81 362 THR A N 1
ATOM 2897 C CA . THR A 1 362 ? -30.762 3.549 16.416 1.00 74.81 362 THR A CA 1
ATOM 2898 C C . THR A 1 362 ? -29.969 2.292 16.789 1.00 74.81 362 THR A C 1
ATOM 2900 O O . THR A 1 362 ? -30.468 1.478 17.558 1.00 74.81 362 THR A O 1
ATOM 2903 N N . ASN A 1 363 ? -28.723 2.141 16.308 1.00 79.62 363 ASN A N 1
ATOM 2904 C CA . ASN A 1 363 ? -27.897 0.929 16.456 1.00 79.62 363 ASN A CA 1
ATOM 2905 C C . ASN A 1 363 ? -28.607 -0.351 15.975 1.00 79.62 363 ASN A C 1
ATOM 2907 O O . ASN A 1 363 ? -28.353 -1.449 16.474 1.00 79.62 363 ASN A O 1
ATOM 2911 N N . GLU A 1 364 ? -29.503 -0.206 15.003 1.00 81.31 364 GLU A N 1
ATOM 2912 C CA . GLU A 1 364 ? -30.293 -1.302 14.441 1.00 81.31 364 GLU A CA 1
ATOM 2913 C C . GLU A 1 364 ? -29.636 -1.880 13.187 1.00 81.31 364 GLU A C 1
ATOM 2915 O O . GLU A 1 364 ? -29.972 -2.989 12.768 1.00 81.31 364 GLU A O 1
ATOM 2920 N N . ALA A 1 365 ? -28.670 -1.172 12.588 1.00 82.38 365 ALA A N 1
ATOM 2921 C CA . ALA A 1 365 ? -28.053 -1.633 11.359 1.00 82.38 365 ALA A CA 1
ATOM 2922 C C . ALA A 1 365 ? -27.277 -2.943 11.585 1.00 82.38 365 ALA A C 1
ATOM 2924 O O . ALA A 1 365 ? -26.664 -3.155 12.641 1.00 82.38 365 ALA A O 1
ATOM 2925 N N . PRO A 1 366 ? -27.267 -3.843 10.592 1.00 87.00 366 PRO A N 1
ATOM 2926 C CA . PRO A 1 366 ? -26.471 -5.057 10.653 1.00 87.00 366 PRO A CA 1
ATOM 2927 C C . PRO A 1 366 ? -24.968 -4.724 10.599 1.00 87.00 366 PRO A C 1
ATOM 2929 O O . PRO A 1 366 ? -24.554 -3.682 10.078 1.00 87.00 366 PRO A O 1
ATOM 2932 N N . THR A 1 367 ? -24.126 -5.603 11.149 1.00 87.69 367 THR A N 1
ATOM 2933 C CA . THR A 1 367 ? -22.670 -5.378 11.255 1.00 87.69 367 THR A CA 1
ATOM 2934 C C . THR A 1 367 ? -22.024 -5.182 9.879 1.00 87.69 367 THR A C 1
ATOM 2936 O O . THR A 1 367 ? -21.111 -4.372 9.728 1.00 87.69 367 THR A O 1
ATOM 2939 N N . GLU A 1 368 ? -22.544 -5.859 8.857 1.00 88.31 368 GLU A N 1
ATOM 2940 C CA . GLU A 1 368 ? -22.128 -5.763 7.459 1.00 88.31 368 GLU A CA 1
ATOM 2941 C C . GLU A 1 368 ? -22.326 -4.352 6.902 1.00 88.31 368 GLU A C 1
ATOM 2943 O O . GLU A 1 368 ? -21.464 -3.843 6.190 1.00 88.31 368 GLU A O 1
ATOM 2948 N N . PHE A 1 369 ? -23.422 -3.681 7.267 1.00 89.12 369 PHE A N 1
ATOM 2949 C CA . PHE A 1 369 ? -23.682 -2.308 6.834 1.00 89.12 369 PHE A CA 1
ATOM 2950 C C . PHE A 1 369 ? -22.672 -1.331 7.448 1.00 89.12 369 PHE A C 1
ATOM 2952 O O . PHE A 1 369 ? -22.127 -0.469 6.755 1.00 89.12 369 PHE A O 1
ATOM 2959 N N . LEU A 1 370 ? -22.356 -1.505 8.735 1.00 90.38 370 LEU A N 1
ATOM 2960 C CA . LEU A 1 370 ? -21.343 -0.701 9.426 1.00 90.38 370 LEU A CA 1
ATOM 2961 C C . LEU A 1 370 ? -19.930 -0.964 8.875 1.00 90.38 370 LEU A C 1
ATOM 2963 O O . LEU A 1 370 ? -19.131 -0.035 8.736 1.00 90.38 370 LEU A O 1
ATOM 2967 N N . LEU A 1 371 ? -19.620 -2.212 8.517 1.00 91.56 371 LEU A N 1
ATOM 2968 C CA . LEU A 1 371 ? -18.366 -2.579 7.853 1.00 91.56 371 LEU A CA 1
ATOM 2969 C C . LEU A 1 371 ? -18.253 -1.967 6.461 1.00 91.56 371 LEU A C 1
ATOM 2971 O O . LEU A 1 371 ? -17.205 -1.420 6.115 1.00 91.56 371 LEU A O 1
ATOM 2975 N N . GLN A 1 372 ? -19.331 -2.015 5.680 1.00 91.06 372 GLN A N 1
ATOM 2976 C CA . GLN A 1 372 ? -19.369 -1.391 4.366 1.00 91.06 372 GLN A CA 1
ATOM 2977 C C . GLN A 1 372 ? -19.139 0.116 4.483 1.00 91.06 372 GLN A C 1
ATOM 2979 O O . GLN A 1 372 ? -18.372 0.687 3.711 1.00 91.06 372 GLN A O 1
ATOM 2984 N N . HIS A 1 373 ? -19.744 0.751 5.489 1.00 90.50 373 HIS A N 1
ATOM 2985 C CA . HIS A 1 373 ? -19.545 2.165 5.768 1.00 90.50 373 HIS A CA 1
ATOM 2986 C C . HIS A 1 373 ? -18.090 2.501 6.121 1.00 90.50 373 HIS A C 1
ATOM 2988 O O . HIS A 1 373 ? -17.516 3.443 5.572 1.00 90.50 373 HIS A O 1
ATOM 2994 N N . TRP A 1 374 ? -17.458 1.697 6.980 1.00 91.75 374 TRP A N 1
ATOM 2995 C CA . TRP A 1 374 ? -16.027 1.809 7.260 1.00 91.75 374 TRP A CA 1
ATOM 2996 C C . TRP A 1 374 ? -15.197 1.693 5.969 1.00 91.75 374 TRP A C 1
ATOM 2998 O O . TRP A 1 374 ? -14.335 2.546 5.726 1.00 91.75 374 TRP A O 1
ATOM 3008 N N . GLY A 1 375 ? -15.511 0.707 5.122 1.00 91.12 375 GLY A N 1
ATOM 3009 C CA . GLY A 1 375 ? -14.824 0.405 3.865 1.00 91.12 375 GLY A CA 1
ATOM 3010 C C . GLY A 1 375 ? -14.975 1.456 2.757 1.00 91.12 375 GLY A C 1
ATOM 3011 O O . GLY A 1 375 ? -14.155 1.496 1.838 1.00 91.12 375 GLY A O 1
ATOM 3012 N N . GLU A 1 376 ? -15.947 2.373 2.844 1.00 89.56 376 GLU A N 1
ATOM 3013 C CA . GLU A 1 376 ? -16.089 3.481 1.882 1.00 89.56 376 GLU A CA 1
ATOM 3014 C C . GLU A 1 376 ? -14.874 4.424 1.880 1.00 89.56 376 GLU A C 1
ATOM 3016 O O . GLU A 1 376 ? -14.655 5.147 0.905 1.00 89.56 376 GLU A O 1
ATOM 3021 N N . ARG A 1 377 ? -14.082 4.444 2.959 1.00 87.00 377 ARG A N 1
ATOM 3022 C CA . ARG A 1 377 ? -12.953 5.368 3.110 1.00 87.00 377 ARG A CA 1
ATOM 3023 C C . ARG A 1 377 ? -11.707 4.846 2.408 1.00 87.00 377 ARG A C 1
ATOM 3025 O O . ARG A 1 377 ? -11.335 3.681 2.544 1.00 87.00 377 ARG A O 1
ATOM 3032 N N . MET A 1 378 ? -10.997 5.765 1.757 1.00 85.94 378 MET A N 1
ATOM 3033 C CA . MET A 1 378 ? -9.820 5.487 0.928 1.00 85.94 378 MET A CA 1
ATOM 3034 C C . MET A 1 378 ? -8.744 4.616 1.604 1.00 85.94 378 MET A C 1
ATOM 3036 O O . MET A 1 378 ? -8.202 3.718 0.962 1.00 85.94 378 MET A O 1
ATOM 3040 N N . TRP A 1 379 ? -8.450 4.862 2.885 1.00 85.25 379 TRP A N 1
ATOM 3041 C CA . TRP A 1 379 ? -7.325 4.238 3.595 1.00 85.25 379 TRP A CA 1
ATOM 3042 C C . TRP A 1 379 ? -7.623 2.862 4.210 1.00 85.25 379 TRP A C 1
ATOM 3044 O O . TRP A 1 379 ? -6.688 2.171 4.599 1.00 85.25 379 TRP A O 1
ATOM 3054 N N . THR A 1 380 ? -8.878 2.402 4.198 1.00 91.38 380 THR A N 1
ATOM 3055 C CA . THR A 1 380 ? -9.240 1.094 4.783 1.00 91.38 380 THR A CA 1
ATOM 3056 C C . THR A 1 380 ? -8.715 -0.100 4.004 1.00 91.38 380 THR A C 1
ATOM 3058 O O . THR A 1 380 ? -8.326 -1.098 4.605 1.00 91.38 380 THR A O 1
ATOM 3061 N N . LEU A 1 381 ? -8.663 -0.014 2.669 1.00 91.25 381 LEU A N 1
ATOM 3062 C CA . LEU A 1 381 ? -8.098 -1.101 1.875 1.00 91.25 381 LEU A CA 1
ATOM 3063 C C . LEU A 1 381 ? -6.588 -1.223 2.078 1.00 91.25 381 LEU A C 1
ATOM 3065 O O . LEU A 1 381 ? -6.153 -2.336 2.353 1.00 91.25 381 LEU A O 1
ATOM 3069 N N . PRO A 1 382 ? -5.772 -0.154 1.960 1.00 89.12 382 PRO A N 1
ATOM 3070 C CA . PRO A 1 382 ? -4.356 -0.257 2.292 1.00 89.12 382 PRO A CA 1
ATOM 3071 C C . PRO A 1 382 ? -4.116 -0.828 3.693 1.00 89.12 382 PRO A C 1
ATOM 3073 O O . PRO A 1 382 ? -3.264 -1.697 3.834 1.00 89.12 382 PRO A O 1
ATOM 3076 N N . GLU A 1 383 ? -4.887 -0.410 4.702 1.00 91.25 383 GLU A N 1
ATOM 3077 C CA . GLU A 1 383 ? -4.800 -0.961 6.063 1.00 91.25 383 GLU A CA 1
ATOM 3078 C C . GLU A 1 383 ? -5.060 -2.479 6.091 1.00 91.25 383 GLU A C 1
ATOM 3080 O O . GLU A 1 383 ? -4.280 -3.243 6.658 1.00 91.25 383 GLU A O 1
ATOM 3085 N N . ALA A 1 384 ? -6.111 -2.948 5.417 1.00 91.75 384 ALA A N 1
ATOM 3086 C CA . ALA A 1 384 ? -6.426 -4.372 5.359 1.00 91.75 384 ALA A CA 1
ATOM 3087 C C . ALA A 1 384 ? -5.426 -5.187 4.519 1.00 91.75 384 ALA A C 1
ATOM 3089 O O . ALA A 1 384 ? -5.043 -6.287 4.919 1.00 91.75 384 ALA A O 1
ATOM 3090 N N . LEU A 1 385 ? -4.965 -4.662 3.380 1.00 90.88 385 LEU A N 1
ATOM 3091 C CA . LEU A 1 385 ? -3.993 -5.339 2.513 1.00 90.88 385 LEU A CA 1
ATOM 3092 C C . LEU A 1 385 ? -2.628 -5.478 3.186 1.00 90.88 385 LEU A C 1
ATOM 3094 O O . LEU A 1 385 ? -1.994 -6.522 3.065 1.00 90.88 385 LEU A O 1
ATOM 3098 N N . LEU A 1 386 ? -2.189 -4.436 3.897 1.00 89.50 386 LEU A N 1
ATOM 3099 C CA . LEU A 1 386 ? -0.889 -4.402 4.565 1.00 89.50 386 LEU A CA 1
ATOM 3100 C C . LEU A 1 386 ? -0.848 -5.181 5.880 1.00 89.50 386 LEU A C 1
ATOM 3102 O O . LEU A 1 386 ? 0.247 -5.398 6.393 1.00 89.50 386 LEU A O 1
ATOM 3106 N N . SER A 1 387 ? -2.000 -5.587 6.420 1.00 89.25 387 SER A N 1
ATOM 3107 C CA . SER A 1 387 ? -2.050 -6.444 7.607 1.00 89.25 387 SER A CA 1
ATOM 3108 C C . SER A 1 387 ? -1.315 -7.770 7.375 1.00 89.25 387 SER A C 1
ATOM 3110 O O . SER A 1 387 ? -1.113 -8.203 6.235 1.00 89.25 387 SER A O 1
ATOM 3112 N N . THR A 1 388 ? -0.934 -8.449 8.452 1.00 84.81 388 THR A N 1
ATOM 3113 C CA . THR A 1 388 ? -0.218 -9.727 8.394 1.00 84.81 388 THR A CA 1
ATOM 3114 C C . THR A 1 388 ? -0.933 -10.755 7.506 1.00 84.81 388 THR A C 1
ATOM 3116 O O . THR A 1 388 ? -2.160 -10.892 7.561 1.00 84.81 388 THR A O 1
ATOM 3119 N N . PRO A 1 389 ? -0.208 -11.452 6.614 1.00 79.06 389 PRO A N 1
ATOM 3120 C CA . PRO A 1 389 ? -0.810 -12.464 5.755 1.00 79.06 389 PRO A CA 1
ATOM 3121 C C . PRO A 1 389 ? -1.233 -13.685 6.590 1.00 79.06 389 PRO A C 1
ATOM 3123 O O . PRO A 1 389 ? -0.637 -13.962 7.630 1.00 79.06 389 PRO A O 1
ATOM 3126 N N . HIS A 1 390 ? -2.259 -14.411 6.136 1.00 78.25 390 HIS A N 1
ATOM 3127 C CA . HIS A 1 390 ? -2.769 -15.654 6.750 1.00 78.25 390 HIS A CA 1
ATOM 3128 C C . HIS A 1 390 ? -3.355 -15.539 8.168 1.00 78.25 390 HIS A C 1
ATOM 3130 O O . HIS A 1 390 ? -3.702 -16.555 8.769 1.00 78.25 390 HIS A O 1
ATOM 3136 N N . ARG A 1 391 ? -3.506 -14.328 8.712 1.00 85.31 391 ARG A N 1
ATOM 3137 C CA . ARG A 1 391 ? -4.170 -14.111 10.002 1.00 85.31 391 ARG A CA 1
ATOM 3138 C C . ARG A 1 391 ? -5.585 -13.574 9.798 1.00 85.31 391 ARG A C 1
ATOM 3140 O O . ARG A 1 391 ? -5.780 -12.701 8.949 1.00 85.31 391 ARG A O 1
ATOM 3147 N N . PRO A 1 392 ? -6.575 -14.078 10.555 1.00 89.06 392 PRO A N 1
ATOM 3148 C CA . PRO A 1 392 ? -7.930 -13.568 10.467 1.00 89.06 392 PRO A CA 1
ATOM 3149 C C . PRO A 1 392 ? -8.021 -12.159 11.063 1.00 89.06 392 PRO A C 1
ATOM 3151 O O . PRO A 1 392 ? -7.292 -11.800 11.988 1.00 89.06 392 PRO A O 1
ATOM 3154 N N . ILE A 1 393 ? -8.946 -11.372 10.526 1.00 93.00 393 ILE A N 1
ATOM 3155 C CA . ILE A 1 393 ? -9.266 -10.022 10.976 1.00 93.00 393 ILE A CA 1
ATOM 3156 C C . ILE A 1 393 ? -10.453 -10.116 11.932 1.00 93.00 393 ILE A C 1
ATOM 3158 O O . ILE A 1 393 ? -11.481 -10.703 11.594 1.00 93.00 393 ILE A O 1
ATOM 3162 N N . GLN A 1 394 ? -10.318 -9.532 13.122 1.00 94.38 394 GLN A N 1
ATOM 3163 C CA . GLN A 1 394 ? -11.394 -9.506 14.114 1.00 94.38 394 GLN A CA 1
ATOM 3164 C C . GLN A 1 394 ? -12.236 -8.244 13.949 1.00 94.38 394 GLN A C 1
ATOM 3166 O O . GLN A 1 394 ? -11.707 -7.135 14.018 1.00 94.38 394 GLN A O 1
ATOM 3171 N N . VAL A 1 395 ? -13.545 -8.391 13.765 1.00 94.69 395 VAL A N 1
ATOM 3172 C CA . VAL A 1 395 ? -14.477 -7.264 13.715 1.00 94.69 395 VAL A CA 1
ATOM 3173 C C . VAL A 1 395 ? -15.255 -7.179 15.020 1.00 94.69 395 VAL A C 1
ATOM 3175 O O . VAL A 1 395 ? -16.010 -8.082 15.370 1.00 94.69 395 VAL A O 1
ATOM 3178 N N . TRP A 1 396 ? -15.109 -6.054 15.708 1.00 92.81 396 TRP A N 1
ATOM 3179 C CA . TRP A 1 396 ? -15.734 -5.776 16.992 1.00 92.81 396 TRP A CA 1
ATOM 3180 C C . TRP A 1 396 ? -16.847 -4.754 16.834 1.00 92.81 396 TRP A C 1
ATOM 3182 O O . TRP A 1 396 ? -16.614 -3.655 16.327 1.00 92.81 396 TRP A O 1
ATOM 3192 N N . ARG A 1 397 ? -18.052 -5.088 17.301 1.00 89.62 397 ARG A N 1
ATOM 3193 C CA . ARG A 1 397 ? -19.195 -4.173 17.281 1.00 89.62 397 ARG A CA 1
ATOM 3194 C C . ARG A 1 397 ? -19.505 -3.654 18.678 1.00 89.62 397 ARG A C 1
ATOM 3196 O O . ARG A 1 397 ? -19.638 -4.416 19.631 1.00 89.62 397 ARG A O 1
ATOM 3203 N N . ARG A 1 398 ? -19.706 -2.340 18.789 1.00 85.81 398 ARG A N 1
ATOM 3204 C CA . ARG A 1 398 ? -20.174 -1.713 20.030 1.00 85.81 398 ARG A CA 1
ATOM 3205 C C . ARG A 1 398 ? -21.513 -2.311 20.485 1.00 85.81 398 ARG A C 1
ATOM 3207 O O . ARG A 1 398 ? -22.493 -2.271 19.746 1.00 85.81 398 ARG A O 1
ATOM 3214 N N . GLY A 1 399 ? -21.549 -2.794 21.727 1.00 80.56 399 GLY A N 1
ATOM 3215 C CA . GLY A 1 399 ? -22.743 -3.373 22.353 1.00 80.56 399 GLY A CA 1
ATOM 3216 C C . GLY A 1 399 ? -22.926 -4.875 22.125 1.00 80.56 399 GLY A C 1
ATOM 3217 O O . GLY A 1 399 ? -23.891 -5.431 22.632 1.00 80.56 399 GLY A O 1
ATOM 3218 N N . TYR A 1 400 ? -22.010 -5.530 21.406 1.00 82.50 400 TYR A N 1
ATOM 3219 C CA . TYR A 1 400 ? -22.046 -6.972 21.170 1.00 82.50 400 TYR A CA 1
ATOM 3220 C C . TYR A 1 400 ? -20.829 -7.640 21.820 1.00 82.50 400 TYR A C 1
ATOM 3222 O O . TYR A 1 400 ? -19.734 -7.073 21.774 1.00 82.50 400 TYR A O 1
ATOM 3230 N N . PRO A 1 401 ? -21.008 -8.810 22.460 1.00 75.50 401 PRO A N 1
ATOM 3231 C CA . PRO A 1 401 ? -19.934 -9.458 23.199 1.00 75.50 401 PRO A CA 1
ATOM 3232 C C . PRO A 1 401 ? -18.936 -10.179 22.290 1.00 75.50 401 PRO A C 1
ATOM 3234 O O . PRO A 1 401 ? -17.755 -10.176 22.618 1.00 75.50 401 PRO A O 1
ATOM 3237 N N . ASP A 1 402 ? -19.381 -10.756 21.175 1.00 83.88 402 ASP A N 1
ATOM 3238 C CA . ASP A 1 402 ? -18.553 -11.660 20.376 1.00 83.88 402 ASP A CA 1
ATOM 3239 C C . ASP A 1 402 ? -18.009 -10.978 19.111 1.00 83.88 402 ASP A C 1
ATOM 3241 O O . ASP A 1 402 ? -18.757 -10.270 18.420 1.00 83.88 402 ASP A O 1
ATOM 3245 N N . PRO A 1 403 ? -16.723 -11.185 18.770 1.00 90.12 403 PRO A N 1
ATOM 3246 C CA . PRO A 1 403 ? -16.156 -10.673 17.535 1.00 90.12 403 PRO A CA 1
ATOM 3247 C C . PRO A 1 403 ? -16.579 -11.513 16.329 1.00 90.12 403 PRO A C 1
ATOM 3249 O O . PRO A 1 403 ? -16.623 -12.743 16.366 1.00 90.12 403 PRO A O 1
ATOM 3252 N N . LEU A 1 404 ? -16.791 -10.842 15.199 1.00 91.12 404 LEU A N 1
ATOM 3253 C CA . LEU A 1 404 ? -16.920 -11.502 13.906 1.00 91.12 404 LEU A CA 1
ATOM 3254 C C . LEU A 1 404 ? -15.518 -11.717 13.319 1.00 91.12 404 LEU A C 1
ATOM 3256 O O . LEU A 1 404 ? -14.837 -10.767 12.933 1.00 91.12 404 LEU A O 1
ATOM 3260 N N . ILE A 1 405 ? -15.081 -12.972 13.269 1.00 92.69 405 ILE A N 1
ATOM 3261 C CA . ILE A 1 405 ? -13.768 -13.365 12.747 1.00 92.69 405 ILE A CA 1
ATOM 3262 C C . ILE A 1 405 ? -13.884 -13.580 11.235 1.00 92.69 405 ILE A C 1
ATOM 3264 O O . ILE A 1 405 ? -14.640 -14.441 10.789 1.00 92.69 405 ILE A O 1
ATOM 3268 N N . LEU A 1 406 ? -13.134 -12.808 10.446 1.00 90.88 406 LEU A N 1
ATOM 3269 C CA . LEU A 1 406 ? -13.191 -12.832 8.982 1.00 90.88 406 LEU A CA 1
ATOM 3270 C C . LEU A 1 406 ? -11.820 -13.118 8.369 1.00 90.88 406 LEU A C 1
ATOM 3272 O O . LEU A 1 406 ? -10.800 -12.598 8.821 1.00 90.88 406 LEU A O 1
ATOM 3276 N N . SER A 1 407 ? -11.786 -13.875 7.273 1.00 89.44 407 SER A N 1
ATOM 3277 C CA . SER A 1 407 ? -10.618 -13.870 6.381 1.00 89.44 407 SER A CA 1
ATOM 3278 C C . SER A 1 407 ? -10.525 -12.539 5.619 1.00 89.44 407 SER A C 1
ATOM 3280 O O . SER A 1 407 ? -11.523 -11.827 5.470 1.00 89.44 407 SER A O 1
ATOM 3282 N N . LYS A 1 408 ? -9.358 -12.199 5.052 1.00 89.06 408 LYS A N 1
ATOM 3283 C CA . LYS A 1 408 ? -9.233 -10.987 4.217 1.00 89.06 408 LYS A CA 1
ATOM 3284 C C . LYS A 1 408 ? -10.138 -11.036 2.987 1.00 89.06 408 LYS A C 1
ATOM 3286 O O . LYS A 1 408 ? -10.679 -10.013 2.574 1.00 89.06 408 LYS A O 1
ATOM 3291 N N . THR A 1 409 ? -10.340 -12.225 2.423 1.00 85.75 409 THR A N 1
ATOM 3292 C CA . THR A 1 409 ? -11.236 -12.447 1.281 1.00 85.75 409 THR A CA 1
ATOM 3293 C C . THR A 1 409 ? -12.707 -12.241 1.647 1.00 85.75 409 THR A C 1
ATOM 3295 O O . THR A 1 409 ? -13.444 -11.622 0.879 1.00 85.75 409 THR A O 1
ATOM 3298 N N . GLN A 1 410 ? -13.137 -12.685 2.833 1.00 88.25 410 GLN A N 1
ATOM 3299 C CA . GLN A 1 410 ? -14.484 -12.428 3.352 1.00 88.25 410 GLN A CA 1
ATOM 3300 C C . GLN A 1 410 ? -14.676 -10.955 3.708 1.00 88.25 410 GLN A C 1
ATOM 3302 O O . GLN A 1 410 ? -15.683 -10.361 3.326 1.00 88.25 410 GLN A O 1
ATOM 3307 N N . LEU A 1 411 ? -13.686 -10.339 4.365 1.00 89.94 411 LEU A N 1
ATOM 3308 C CA . LEU A 1 411 ? -13.696 -8.903 4.625 1.00 89.94 411 LEU A CA 1
ATOM 3309 C C . LEU A 1 411 ? -13.834 -8.127 3.315 1.00 89.94 411 LEU A C 1
ATOM 3311 O O . LEU A 1 411 ? -14.595 -7.166 3.259 1.00 89.94 411 LEU A O 1
ATOM 3315 N N . ALA A 1 412 ? -13.171 -8.578 2.245 1.00 89.44 412 ALA A N 1
ATOM 3316 C CA . ALA A 1 412 ? -13.286 -7.928 0.954 1.00 89.44 412 ALA A CA 1
ATOM 3317 C C . ALA A 1 412 ? -14.682 -7.968 0.347 1.00 89.44 412 ALA A C 1
ATOM 3319 O O . ALA A 1 412 ? -15.087 -7.007 -0.307 1.00 89.44 412 ALA A O 1
ATOM 3320 N N . ALA A 1 413 ? -15.418 -9.048 0.595 1.00 87.25 413 ALA A N 1
ATOM 3321 C CA . ALA A 1 413 ? -16.795 -9.175 0.154 1.00 87.25 413 ALA A CA 1
ATOM 3322 C C . ALA A 1 413 ? -17.768 -8.306 0.968 1.00 87.25 413 ALA A C 1
ATOM 3324 O O . ALA A 1 413 ? -18.751 -7.816 0.416 1.00 87.25 413 ALA A O 1
ATOM 3325 N N . LEU A 1 414 ? -17.493 -8.106 2.260 1.00 88.62 414 LEU A N 1
ATOM 3326 C CA . LEU A 1 414 ? -18.383 -7.385 3.175 1.00 88.62 414 LEU A CA 1
ATOM 3327 C C . LEU A 1 414 ? -18.107 -5.874 3.221 1.00 88.62 414 LEU A C 1
ATOM 3329 O O . LEU A 1 414 ? -19.040 -5.077 3.292 1.00 88.62 414 LEU A O 1
ATOM 3333 N N . ALA A 1 415 ? -16.837 -5.462 3.176 1.00 90.38 415 ALA A N 1
ATOM 3334 C CA . ALA A 1 415 ? -16.435 -4.076 3.409 1.00 90.38 415 ALA A CA 1
ATOM 3335 C C . ALA A 1 415 ? -16.417 -3.204 2.140 1.00 90.38 415 ALA A C 1
ATOM 3337 O O . ALA A 1 415 ? -16.697 -2.009 2.226 1.00 90.38 415 ALA A O 1
ATOM 3338 N N . TRP A 1 416 ? -16.098 -3.751 0.958 1.00 91.12 416 TRP A N 1
ATOM 3339 C CA . TRP A 1 416 ? -15.907 -2.946 -0.261 1.00 91.12 416 TRP A CA 1
ATOM 3340 C C . TRP A 1 416 ? -16.898 -3.298 -1.372 1.00 91.12 416 TRP A C 1
ATOM 3342 O O . TRP A 1 416 ? -17.166 -4.460 -1.663 1.00 91.12 416 TRP A O 1
ATOM 3352 N N . ARG A 1 417 ? -17.425 -2.264 -2.043 1.00 86.44 417 ARG A N 1
ATOM 3353 C CA . ARG A 1 417 ? -18.387 -2.419 -3.152 1.00 86.44 417 ARG A CA 1
ATOM 3354 C C . ARG A 1 417 ? -17.740 -2.990 -4.415 1.00 86.44 417 ARG A C 1
ATOM 3356 O O . ARG A 1 417 ? -18.387 -3.718 -5.158 1.00 86.44 417 ARG A O 1
ATOM 3363 N N . ASP A 1 418 ? -16.467 -2.686 -4.659 1.00 87.31 418 ASP A N 1
ATOM 3364 C CA . ASP A 1 418 ? -15.680 -3.188 -5.789 1.00 87.31 418 ASP A CA 1
ATOM 3365 C C . ASP A 1 418 ? -15.036 -4.553 -5.488 1.00 87.31 418 ASP A C 1
ATOM 3367 O O . ASP A 1 418 ? -13.836 -4.756 -5.684 1.00 87.31 418 ASP A O 1
ATOM 3371 N N . MET A 1 419 ? -15.848 -5.506 -5.018 1.00 82.38 419 MET A N 1
ATOM 3372 C CA . MET A 1 419 ? -15.401 -6.832 -4.573 1.00 82.38 419 MET A CA 1
ATOM 3373 C C . MET A 1 419 ? -14.513 -7.540 -5.606 1.00 82.38 419 MET A C 1
ATOM 3375 O O . MET A 1 419 ? -13.494 -8.112 -5.237 1.00 82.38 419 MET A O 1
ATOM 3379 N N . ALA A 1 420 ? -14.866 -7.493 -6.895 1.00 82.69 420 ALA A N 1
ATOM 3380 C CA . ALA A 1 420 ? -14.130 -8.205 -7.943 1.00 82.69 420 ALA A CA 1
ATOM 3381 C C . ALA A 1 420 ? -12.672 -7.728 -8.076 1.00 82.69 420 ALA A C 1
ATOM 3383 O O . ALA A 1 420 ? -11.757 -8.546 -8.125 1.00 82.69 420 ALA A O 1
ATOM 3384 N N . SER A 1 421 ? -12.455 -6.410 -8.086 1.00 87.12 421 SER A N 1
ATOM 3385 C CA . SER A 1 421 ? -11.123 -5.799 -8.172 1.00 87.12 421 SER A CA 1
ATOM 3386 C C . SER A 1 421 ? -10.365 -5.938 -6.854 1.00 87.12 421 SER A C 1
ATOM 3388 O O . SER A 1 421 ? -9.199 -6.327 -6.836 1.00 87.12 421 SER A O 1
ATOM 3390 N N . THR A 1 422 ? -11.044 -5.687 -5.734 1.00 89.19 422 THR A N 1
ATOM 3391 C CA . THR A 1 422 ? -10.417 -5.749 -4.415 1.00 89.19 422 THR A CA 1
ATOM 3392 C C . THR A 1 422 ? -10.004 -7.173 -4.036 1.00 89.19 422 THR A C 1
ATOM 3394 O O . THR A 1 422 ? -8.931 -7.361 -3.470 1.00 89.19 422 THR A O 1
ATOM 3397 N N . ARG A 1 423 ? -10.784 -8.195 -4.405 1.00 88.31 423 ARG A N 1
ATOM 3398 C CA . ARG A 1 423 ? -10.424 -9.599 -4.166 1.00 88.31 423 ARG A CA 1
ATOM 3399 C C . ARG A 1 423 ? -9.142 -9.997 -4.894 1.00 88.31 423 ARG A C 1
ATOM 3401 O O . ARG A 1 423 ? -8.293 -10.623 -4.280 1.00 88.31 423 ARG A O 1
ATOM 3408 N N . GLN A 1 424 ? -8.955 -9.564 -6.143 1.00 86.62 424 GLN A N 1
ATOM 3409 C CA . GLN A 1 424 ? -7.708 -9.817 -6.879 1.00 86.62 424 GLN A CA 1
ATOM 3410 C C . GLN A 1 424 ? -6.494 -9.181 -6.189 1.00 86.62 424 GLN A C 1
ATOM 3412 O O . GLN A 1 424 ? -5.414 -9.768 -6.179 1.00 86.62 424 GLN A O 1
ATOM 3417 N N . LEU A 1 425 ? -6.665 -7.998 -5.585 1.00 89.88 425 LEU A N 1
ATOM 3418 C CA . LEU A 1 425 ? -5.619 -7.375 -4.771 1.00 89.88 425 LEU A CA 1
ATOM 3419 C C . LEU A 1 425 ? -5.361 -8.166 -3.489 1.00 89.88 425 LEU A C 1
ATOM 3421 O O . LEU A 1 425 ? -4.206 -8.403 -3.161 1.00 89.88 425 LEU A O 1
ATOM 3425 N N . VAL A 1 426 ? -6.403 -8.597 -2.776 1.00 88.62 426 VAL A N 1
ATOM 3426 C CA . VAL A 1 426 ? -6.245 -9.424 -1.570 1.00 88.62 426 VAL A CA 1
ATOM 3427 C C . VAL A 1 426 ? -5.506 -10.717 -1.899 1.00 88.62 426 VAL A C 1
ATOM 3429 O O . VAL A 1 426 ? -4.494 -11.000 -1.266 1.00 88.62 426 VAL A O 1
ATOM 3432 N N . ASP A 1 427 ? -5.935 -11.431 -2.939 1.00 84.69 427 ASP A N 1
ATOM 3433 C CA . ASP A 1 427 ? -5.293 -12.665 -3.394 1.00 84.69 427 ASP A CA 1
ATOM 3434 C C . ASP A 1 427 ? -3.826 -12.418 -3.783 1.00 84.69 427 ASP A C 1
ATOM 3436 O O . ASP A 1 427 ? -2.971 -13.275 -3.564 1.00 84.69 427 ASP A O 1
ATOM 3440 N N . HIS A 1 428 ? -3.508 -11.225 -4.296 1.00 85.25 428 HIS A N 1
ATOM 3441 C CA . HIS A 1 428 ? -2.133 -10.827 -4.571 1.00 85.25 428 HIS A CA 1
ATOM 3442 C C . HIS A 1 428 ? -1.273 -10.607 -3.336 1.00 85.25 428 HIS A C 1
ATOM 3444 O O . HIS A 1 428 ? -0.145 -11.096 -3.284 1.00 85.25 428 HIS A O 1
ATOM 3450 N N . TYR A 1 429 ? -1.794 -9.895 -2.342 1.00 84.25 429 TYR A N 1
ATOM 3451 C CA . TYR A 1 429 ? -1.070 -9.628 -1.100 1.00 84.25 429 TYR A CA 1
ATOM 3452 C C . TYR A 1 429 ? -1.007 -10.847 -0.166 1.00 84.25 429 TYR A C 1
ATOM 3454 O O . TYR A 1 429 ? -0.098 -10.922 0.658 1.00 84.25 429 TYR A O 1
ATOM 3462 N N . GLU A 1 430 ? -1.927 -11.807 -0.295 1.00 81.69 430 GLU A N 1
ATOM 3463 C CA . GLU A 1 430 ? -1.855 -13.100 0.400 1.00 81.69 430 GLU A CA 1
ATOM 3464 C C . GLU A 1 430 ? -0.935 -14.113 -0.299 1.00 81.69 430 GLU A C 1
ATOM 3466 O O . GLU A 1 430 ? -0.530 -15.086 0.326 1.00 81.69 430 GLU A O 1
ATOM 3471 N N . GLY A 1 431 ? -0.556 -13.877 -1.561 1.00 77.38 431 GLY A N 1
ATOM 3472 C CA . GLY A 1 431 ? 0.291 -14.787 -2.342 1.00 77.38 431 GLY A CA 1
ATOM 3473 C C . GLY A 1 431 ? -0.476 -15.871 -3.111 1.00 77.38 431 GLY A C 1
ATOM 3474 O O . GLY A 1 431 ? 0.144 -16.674 -3.803 1.00 77.38 431 GLY A O 1
ATOM 3475 N N . ASN A 1 432 ? -1.812 -15.861 -3.062 1.00 76.06 432 ASN A N 1
ATOM 3476 C CA . ASN A 1 432 ? -2.678 -16.785 -3.804 1.00 76.06 432 ASN A CA 1
ATOM 3477 C C . ASN A 1 432 ? -2.653 -16.528 -5.325 1.00 76.06 432 ASN A C 1
ATOM 3479 O O . ASN A 1 432 ? -2.832 -17.452 -6.118 1.00 76.06 432 ASN A O 1
ATOM 3483 N N . LEU A 1 433 ? -2.450 -15.272 -5.746 1.00 79.06 433 LEU A N 1
ATOM 3484 C CA . LEU A 1 433 ? -2.438 -14.845 -7.151 1.00 79.06 433 LEU A CA 1
ATOM 3485 C C . LEU A 1 433 ? -1.293 -13.861 -7.422 1.00 79.06 433 LEU A C 1
ATOM 3487 O O . LEU A 1 433 ? -1.178 -12.826 -6.784 1.00 79.06 433 LEU A O 1
ATOM 3491 N N . THR A 1 434 ? -0.469 -14.079 -8.440 1.00 81.38 434 THR A N 1
ATOM 3492 C CA . THR A 1 434 ? 0.564 -13.094 -8.808 1.00 81.38 434 THR A CA 1
ATOM 3493 C C . THR A 1 434 ? 0.087 -12.193 -9.947 1.00 81.38 434 THR A C 1
ATOM 3495 O O . THR A 1 434 ? 0.097 -12.574 -11.113 1.00 81.38 434 THR A O 1
ATOM 3498 N N . LEU A 1 435 ? -0.336 -10.968 -9.615 1.00 77.38 435 LEU A N 1
ATOM 3499 C CA . LEU A 1 435 ? -0.649 -9.938 -10.607 1.00 77.38 435 LEU A CA 1
ATOM 3500 C C . LEU A 1 435 ? 0.639 -9.402 -11.242 1.00 77.38 435 LEU A C 1
ATOM 3502 O O . LEU A 1 435 ? 1.646 -9.184 -10.557 1.00 77.38 435 LEU A O 1
ATOM 3506 N N . SER A 1 436 ? 0.616 -9.130 -12.549 1.00 81.69 436 SER A N 1
ATOM 3507 C CA . SER A 1 436 ? 1.720 -8.411 -13.186 1.00 81.69 436 SER A CA 1
ATOM 3508 C C . SER A 1 436 ? 1.827 -6.991 -12.620 1.00 81.69 436 SER A C 1
ATOM 3510 O O . SER A 1 436 ? 0.853 -6.405 -12.148 1.00 81.69 436 SER A O 1
ATOM 3512 N N . ARG A 1 437 ? 3.013 -6.376 -12.707 1.00 83.50 437 ARG A N 1
ATOM 3513 C CA . ARG A 1 437 ? 3.231 -5.013 -12.179 1.00 83.50 437 ARG A CA 1
ATOM 3514 C C . ARG A 1 437 ? 2.248 -3.986 -12.748 1.00 83.50 437 ARG A C 1
ATOM 3516 O O . ARG A 1 437 ? 1.892 -3.042 -12.056 1.00 83.50 437 ARG A O 1
ATOM 3523 N N . LEU A 1 438 ? 1.846 -4.155 -14.007 1.00 87.25 438 LEU A N 1
ATOM 3524 C CA . LEU A 1 438 ? 0.903 -3.259 -14.667 1.00 87.25 438 LEU A CA 1
ATOM 3525 C C . LEU A 1 438 ? -0.529 -3.514 -14.182 1.00 87.25 438 LEU A C 1
ATOM 3527 O O . LEU A 1 438 ? -1.225 -2.558 -13.853 1.00 87.25 438 LEU A O 1
ATOM 3531 N N . GLU A 1 439 ? -0.945 -4.776 -14.066 1.00 85.38 439 GLU A N 1
ATOM 3532 C CA . GLU A 1 439 ? -2.261 -5.141 -13.521 1.00 85.38 439 GLU A CA 1
ATOM 3533 C C . GLU A 1 439 ? -2.413 -4.688 -12.070 1.00 85.38 439 GLU A C 1
ATOM 3535 O O . GLU A 1 439 ? -3.421 -4.077 -11.735 1.00 85.38 439 GLU A O 1
ATOM 3540 N N . LEU A 1 440 ? -1.389 -4.888 -11.233 1.00 86.56 440 LEU A N 1
ATOM 3541 C CA . LEU A 1 440 ? -1.382 -4.434 -9.843 1.00 86.56 440 LEU A CA 1
ATOM 3542 C C . LEU A 1 440 ? -1.628 -2.924 -9.735 1.00 86.56 440 LEU A C 1
ATOM 3544 O O . LEU A 1 440 ? -2.414 -2.480 -8.902 1.00 86.56 440 LEU A O 1
ATOM 3548 N N . VAL A 1 441 ? -0.976 -2.129 -10.591 1.00 88.94 441 VAL A N 1
ATOM 3549 C CA . VAL A 1 441 ? -1.154 -0.671 -10.610 1.00 88.94 441 VAL A CA 1
ATOM 3550 C C . VAL A 1 441 ? -2.551 -0.295 -11.100 1.00 88.94 441 VAL A C 1
ATOM 3552 O O . VAL A 1 441 ? -3.188 0.557 -10.487 1.00 88.94 441 VAL A O 1
ATOM 3555 N N . ILE A 1 442 ? -3.046 -0.920 -12.171 1.00 91.25 442 ILE A N 1
ATOM 3556 C CA . ILE A 1 442 ? -4.374 -0.614 -12.723 1.00 91.25 442 ILE A CA 1
ATOM 3557 C C . ILE A 1 442 ? -5.476 -0.974 -11.726 1.00 91.25 442 ILE A C 1
ATOM 3559 O O . ILE A 1 442 ? -6.308 -0.124 -11.410 1.00 91.25 442 ILE A O 1
ATOM 3563 N N . ILE A 1 443 ? -5.461 -2.200 -11.201 1.00 91.06 443 ILE A N 1
ATOM 3564 C CA . ILE A 1 443 ? -6.462 -2.687 -10.246 1.00 91.06 443 ILE A CA 1
ATOM 3565 C C . ILE A 1 443 ? -6.351 -1.893 -8.939 1.00 91.06 443 ILE A C 1
ATOM 3567 O O . ILE A 1 443 ? -7.363 -1.452 -8.400 1.00 91.06 443 ILE A O 1
ATOM 3571 N N . GLY A 1 444 ? -5.128 -1.623 -8.471 1.00 89.81 444 GLY A N 1
ATOM 3572 C CA . GLY A 1 444 ? -4.877 -0.793 -7.294 1.00 89.81 444 GLY A CA 1
ATOM 3573 C C . GLY A 1 444 ? -5.468 0.610 -7.429 1.00 89.81 444 GLY A C 1
ATOM 3574 O O . GLY A 1 444 ? -6.185 1.063 -6.539 1.00 89.81 444 GLY A O 1
ATOM 3575 N N . LEU A 1 445 ? -5.229 1.282 -8.560 1.00 88.38 445 LEU A N 1
ATOM 3576 C CA . LEU A 1 445 ? -5.814 2.594 -8.841 1.00 88.38 445 LEU A CA 1
ATOM 3577 C C . LEU A 1 445 ? -7.340 2.517 -8.920 1.00 88.38 445 LEU A C 1
ATOM 3579 O O . LEU A 1 445 ? -8.013 3.322 -8.283 1.00 88.38 445 LEU A O 1
ATOM 3583 N N . GLN A 1 446 ? -7.889 1.539 -9.643 1.00 89.19 446 GLN A N 1
ATOM 3584 C CA . GLN A 1 446 ? -9.335 1.349 -9.768 1.00 89.19 446 GLN A CA 1
ATOM 3585 C C . GLN A 1 446 ? -10.006 1.190 -8.398 1.00 89.19 446 GLN A C 1
ATOM 3587 O O . GLN A 1 446 ? -10.995 1.869 -8.122 1.00 89.19 446 GLN A O 1
ATOM 3592 N N . SER A 1 447 ? -9.438 0.360 -7.521 1.00 88.38 447 SER A N 1
ATOM 3593 C CA . SER A 1 447 ? -9.951 0.162 -6.166 1.00 88.38 447 SER A CA 1
ATOM 3594 C C . SER A 1 447 ? -9.774 1.391 -5.278 1.00 88.38 447 SER A C 1
ATOM 3596 O O . SER A 1 447 ? -10.608 1.654 -4.424 1.00 88.38 447 SER A O 1
ATOM 3598 N N . VAL A 1 448 ? -8.711 2.184 -5.436 1.00 85.56 448 VAL A N 1
ATOM 3599 C CA . VAL A 1 448 ? -8.576 3.448 -4.687 1.00 85.56 448 VAL A CA 1
ATOM 3600 C C . VAL A 1 448 ? -9.611 4.476 -5.153 1.00 85.56 448 VAL A C 1
ATOM 3602 O O . VAL A 1 448 ? -10.213 5.148 -4.317 1.00 85.56 448 VAL A O 1
ATOM 3605 N N . PHE A 1 449 ? -9.864 4.568 -6.460 1.00 84.19 449 PHE A N 1
ATOM 3606 C CA . PHE A 1 449 ? -10.830 5.507 -7.035 1.00 84.19 449 PHE A CA 1
ATOM 3607 C C . PHE A 1 449 ? -12.299 5.115 -6.822 1.00 84.19 449 PHE A C 1
ATOM 3609 O O . PHE A 1 449 ? -13.160 5.987 -6.910 1.00 84.19 449 PHE A O 1
ATOM 3616 N N . SER A 1 450 ? -12.609 3.849 -6.522 1.00 85.62 450 SER A N 1
ATOM 3617 C CA . SER A 1 450 ? -13.977 3.425 -6.170 1.00 85.62 450 SER A CA 1
ATOM 3618 C C . SER A 1 450 ? -14.439 3.959 -4.805 1.00 85.62 450 SER A C 1
ATOM 3620 O O . SER A 1 450 ? -15.632 3.921 -4.494 1.00 85.62 450 SER A O 1
ATOM 3622 N N . ARG A 1 451 ? -13.507 4.452 -3.981 1.00 86.50 451 ARG A N 1
ATOM 3623 C CA . ARG A 1 451 ? -13.747 4.892 -2.602 1.00 86.50 451 ARG A CA 1
ATOM 3624 C C . ARG A 1 451 ? -14.084 6.376 -2.522 1.00 86.50 451 ARG A C 1
ATOM 3626 O O . ARG A 1 451 ? -13.732 7.170 -3.393 1.00 86.50 451 ARG A O 1
ATOM 3633 N N . LYS A 1 452 ? -14.736 6.776 -1.428 1.00 82.19 452 LYS A N 1
ATOM 3634 C CA . LYS A 1 452 ? -15.029 8.184 -1.146 1.00 82.19 452 LYS A CA 1
ATOM 3635 C C . LYS A 1 452 ? -13.727 8.916 -0.836 1.00 82.19 452 LYS A C 1
ATOM 3637 O O . LYS A 1 452 ? -13.081 8.672 0.185 1.00 82.19 452 LYS A O 1
ATOM 3642 N N . THR A 1 453 ? -13.353 9.832 -1.720 1.00 68.44 453 THR A N 1
ATOM 3643 C CA . THR A 1 453 ? -12.247 10.759 -1.503 1.00 68.44 453 THR A CA 1
ATOM 3644 C C . THR A 1 453 ? -12.763 12.048 -0.860 1.00 68.44 453 THR A C 1
ATOM 3646 O O . THR A 1 453 ? -13.877 12.503 -1.123 1.00 68.44 453 THR A O 1
ATOM 3649 N N . THR A 1 454 ? -11.979 12.633 0.046 1.00 59.66 454 THR A N 1
ATOM 3650 C CA . THR A 1 454 ? -12.345 13.891 0.712 1.00 59.66 454 THR A CA 1
ATOM 3651 C C . THR A 1 454 ? -12.159 15.091 -0.223 1.00 59.66 454 THR A C 1
ATOM 3653 O O . THR A 1 454 ? -11.620 14.980 -1.324 1.00 59.66 454 THR A O 1
ATOM 3656 N N . GLN A 1 455 ? -12.576 16.274 0.238 1.00 51.28 455 GLN A N 1
ATOM 3657 C CA . GLN A 1 455 ? -12.519 17.552 -0.484 1.00 51.28 455 GLN A CA 1
ATOM 3658 C C . GLN A 1 455 ? -11.145 17.880 -1.110 1.00 51.28 455 GLN A C 1
ATOM 3660 O O . GLN A 1 455 ? -11.095 18.584 -2.117 1.00 51.28 455 GLN A O 1
ATOM 3665 N N . TYR A 1 456 ? -10.050 17.340 -0.560 1.00 46.12 456 TYR A N 1
ATOM 3666 C CA . TYR A 1 456 ? -8.676 17.531 -1.045 1.00 46.12 456 TYR A CA 1
ATOM 3667 C C . TYR A 1 456 ? -8.331 16.728 -2.311 1.00 46.12 456 TYR A C 1
ATOM 3669 O O . TYR A 1 456 ? -7.377 17.065 -3.003 1.00 46.12 456 TYR A O 1
ATOM 3677 N N . PHE A 1 457 ? -9.127 15.708 -2.641 1.00 47.91 457 PHE A N 1
ATOM 3678 C CA . PHE A 1 457 ? -9.002 14.878 -3.843 1.00 47.91 457 PHE A CA 1
ATOM 3679 C C . PHE A 1 457 ? -10.321 14.880 -4.627 1.00 47.91 457 PHE A C 1
ATOM 3681 O O . PHE A 1 457 ? -10.810 13.839 -5.073 1.00 47.91 457 PHE A O 1
ATOM 3688 N N . ARG A 1 458 ? -10.943 16.060 -4.764 1.00 42.78 458 ARG A N 1
ATOM 3689 C CA . ARG A 1 458 ? -12.101 16.235 -5.646 1.00 42.78 458 ARG A CA 1
ATOM 3690 C C . ARG A 1 458 ? -11.642 16.058 -7.092 1.00 42.78 458 ARG A C 1
ATOM 3692 O O . ARG A 1 458 ? -11.057 16.966 -7.680 1.00 42.78 458 ARG A O 1
ATOM 3699 N N . ASN A 1 459 ? -11.939 14.899 -7.666 1.00 42.16 459 ASN A N 1
ATOM 3700 C CA . ASN A 1 459 ? -11.889 14.714 -9.109 1.00 42.16 459 ASN A CA 1
ATOM 3701 C C . ASN A 1 459 ? -12.886 15.702 -9.733 1.00 42.16 459 ASN A C 1
ATOM 3703 O O . ASN A 1 459 ? -14.086 15.623 -9.470 1.00 42.16 459 ASN A O 1
ATOM 3707 N N . LYS A 1 460 ? -12.399 16.656 -10.533 1.00 37.78 460 LYS A N 1
ATOM 3708 C CA . LYS A 1 460 ? -13.261 17.316 -11.517 1.00 37.78 460 LYS A CA 1
ATOM 3709 C C . LYS A 1 460 ? -13.590 16.244 -12.557 1.00 37.78 460 LYS A C 1
ATOM 3711 O O . LYS A 1 460 ? -12.684 15.827 -13.275 1.00 37.78 460 LYS A O 1
ATOM 3716 N N . GLN A 1 461 ? -14.823 15.741 -12.528 1.00 36.16 461 GLN A N 1
ATOM 3717 C CA . GLN A 1 461 ? -15.373 14.923 -13.610 1.00 36.16 461 GLN A CA 1
ATOM 3718 C C . GLN A 1 461 ? -15.497 15.750 -14.886 1.00 36.16 461 GLN A C 1
ATOM 3720 O O . GLN A 1 461 ? -15.808 16.961 -14.767 1.00 36.16 461 GLN A O 1
#

Organism: NCBI:txid354080

Radius of gyration: 31.43 Å; chains: 1; bounding box: 79×84×83 Å

Secondary structure (DSSP, 8-state):
----------PPP------------HHHHHTT-TT-EE-SSSS-SEEBPPS-PPPBPPTTSPPEEEE-TT--EEEESB---EEE-TTT--EEE-EEEE-HHHHHS----SSEEEE---SS-HHHHHHHTGGGG---SSSPPPHHHHHHHHHHHHHHHHHHHHHHHSTTTS-----GGGGPPP--S----SPPS-SS-TTTS-HHHHHHHTTS---TT-TT------PPPPSEEEE---S------TT---TTSSSPEEEEHHHHHHHSTTTTTTPPPPEEEEE--TTTS-TT-HHHHHHHHHHHHHHHHHHT-SEEEEHHHHSPPTTT-HHHHHHHHHHHHHHHHH-SEEEEEE---TT-TTS-S-HHHHHHHHHTBTTHHHHHHHSPTTPPEEEEETT-SS-EEE-HHHHHHHH-S-HHHHHHHHHHHHTSS---HHHHHHHHHHHHHTSB--GGG----

pLDDT: mean 73.47, std 18.47, range [25.5, 96.0]